Protein AF-A0A968P3W2-F1 (afdb_monomer)

Sequence (550 aa):
STYAAERQPTLTTDARGFTWETIYDGYGRPKESRDPLGNQTQLEYDTAGSPSEARALDGLDALLARETTTYDLLGRPLTSGRWLLGQTPRELREQYTWNPASELVSMTDPLGRVSRWERDAAERVTATQDALGNRNELGFDEAGNVVSLSEVELVPGGNAETRTTTFAHDALGRQVWRADALGNTERWEWDAHGAVSRSIDAEGNATLSEVDALGRQTRLTRPEGLVEIFGYDRASRLTSYADAQNHTTLWQRDVLGRLERLQLPDGGAYLYERDAAGNPTKITDPNGSEMVQSFDARGLLTSRQNTLAAGVVGPTLETFIHDGLGRLMTATSGTITSRFTWDSLSRLLSEETLGRKIEHQLDDAGNAIELHYPSGLRLLQSFDALDRLQALGRQTAEEFEPRAAYTFRGADRVHSQALAAQLRGARSYDAAGRPTNDQIGLMGATQPAFQEQQAWNRAGSRPPISRLDSNGSGCSSATMVPTDFCKRPHPEANPIVGGSATTRSTTKPRGSVTSEGSSRKASRCHPKARAVTGRARWAACCSVGMPTAT

Mean predicted aligned error: 12.2 Å

Foldseek 3Di:
DDADPVRHDQWDAAPVGWIKGFDADPVRHTQWIAGSQGKIWGFDADPLGATAKIFTAGNVRHTLWIKGFDADPVRHTQKIWTWWDDPDIDTFIKGWDADPVRDTAWIQGSVRFIKGFDADPVRHTQWIAGSVGWMWGFDDDPVGETQKIWTWWQDPPRDTDIWMKGFDADPVNHTAKIAGSVRQIKGFDADPLGEGQWIAGSVRQIKGFDDDNNRQTQWIQGSVRQIKGWDADPVRHTAWIAGSVRQIWGFDADPVRHTAWIAGSVRFIWGFDADSVRQGQWIAGRVGKIWGWDADSVRQTAKIAIRDDPPDDFFRIKGFDATSVRHTQWIDGRNKIKGWDAISVRATQWIAIPNWIWGFDADSVGDGQWIQGSVRWIKGFDADSLRHTQFIATDDPPGTFTQKGFDAIRNDHTAKMDGGPWKIKGWDADSNRHTQKIFMDTPPDPHGPWIWGADADSNGDGDQQRTAIPVSDTDNPDDDDPDDDDDDDDDDDDDDDDDDDDDDDDDDDDDDDDDDDDDDDDDDDDDDDDDDDDDDDDDDDDDDDDDDDD

Secondary structure (DSSP, 8-state):
-EE-TTS-EEEEE-TTS-EEEEEE-TTS-EEEEE-TTS-EEEEEE-SSS-EEEEEEE-TT--EEEEEEEEE-TTS-EEEEEEEE-SSS-EEEEEEEEE-TTS-EEEEE-TT--EEEEEE-TTS-EEEEE-TT--EEEEEE-SSS-EEEEEEEEEETTTEEEEEEEEEEE-TTS-EEEEE-TT--EEEEEE-TTSSEEEEE-TT-PEEEEEE-TTS-EEEEE-TTS-EEEEEE-TTS-EEEEE-TT--EEEEEE-TTS-EEEEE-TTS-EEEEEE-TT--EEEEE-TTS-EEEEEE-TTS-EEEEEEEPPTT--S-SEEEEEE-TT--EEEEEETTEEEEEEE-TT--EEEEEETTEEEEEEE-SS--EEEEE-TTS-EEEEEE-TTS-EEEEEEE-SSSEEEEEEEEEETTTEEEEEEETTTEEEEEEE-TTS-EEEEEEEETT-SS-SEEEEE---TTSPPPTT-EE-TTS-----SS--TT---PPPPPPPPP-------------------------------------------------------

Solvent-accessible surface area (backbone atoms only — not comparable to full-atom values): 31757 Å² total; per-residue (Å²): 105,48,61,46,99,87,69,46,67,32,33,43,62,52,77,83,70,44,46,35,40,40,44,59,46,102,82,75,44,77,30,35,37,31,43,68,77,48,21,34,41,38,45,42,60,47,96,93,61,53,74,30,33,41,37,33,24,25,59,81,73,48,80,52,30,41,38,36,38,43,61,50,101,83,69,48,66,38,34,42,31,43,31,43,60,68,99,74,66,45,70,45,43,32,38,43,41,66,51,98,88,72,45,69,38,34,40,29,40,56,83,69,43,46,36,37,42,40,61,49,101,82,73,46,70,34,32,39,31,42,50,83,64,31,34,42,36,45,41,64,53,97,89,67,47,70,36,32,42,35,42,35,22,59,40,98,89,78,49,77,50,77,32,47,34,38,40,40,60,48,101,82,69,46,70,36,36,38,28,44,46,77,68,40,45,36,39,41,44,68,51,96,72,75,33,66,36,30,41,29,44,42,82,65,51,48,35,38,36,43,59,47,101,84,46,46,68,33,33,39,34,42,66,89,69,44,45,35,41,44,38,63,51,100,83,73,43,71,34,34,39,25,42,69,84,66,49,43,33,37,48,41,58,48,100,86,68,48,76,33,34,42,33,43,62,90,71,38,36,40,39,45,44,60,50,78,82,60,54,68,35,29,38,36,39,61,87,68,35,36,38,38,41,42,61,48,85,90,64,48,69,36,36,41,36,41,51,69,53,93,90,63,86,75,65,46,43,33,38,40,43,57,50,68,90,64,49,70,37,32,42,33,47,60,90,49,49,34,37,39,43,62,47,33,78,73,45,76,36,31,42,33,45,86,88,39,41,38,39,44,42,60,53,82,91,60,53,68,36,34,38,41,39,72,83,74,50,42,42,36,40,43,60,48,77,81,74,42,76,31,33,35,24,36,66,55,98,85,53,78,48,63,43,35,34,44,43,70,38,65,94,80,44,66,34,34,37,36,46,46,98,48,34,38,31,42,43,41,60,50,63,74,68,48,68,36,34,41,37,35,21,49,72,91,53,95,58,63,79,40,37,40,39,40,47,66,53,62,74,70,48,68,54,80,71,26,44,33,44,83,79,71,62,53,61,70,80,71,88,78,75,99,76,82,73,92,78,77,82,80,85,86,78,86,87,81,86,84,89,87,87,90,86,86,87,83,90,88,91,89,89,89,87,88,88,81,89,79,92,82,88,87,82,90,80,85,87,81,90,84,95,85,81,83,80,81,73,86,85,83,83,91,78,93,78,83,84,86,84,131

Structure (mmCIF, N/CA/C/O backbone):
data_AF-A0A968P3W2-F1
#
_entry.id   AF-A0A968P3W2-F1
#
loop_
_atom_site.group_PDB
_atom_site.id
_atom_site.type_symbol
_atom_site.label_atom_id
_atom_site.label_alt_id
_atom_site.label_comp_id
_atom_site.label_asym_id
_atom_site.label_entity_id
_atom_site.label_seq_id
_atom_site.pdbx_PDB_ins_code
_atom_site.Cartn_x
_atom_site.Cartn_y
_atom_site.Cartn_z
_atom_site.occupancy
_atom_site.B_iso_or_equiv
_atom_site.auth_seq_id
_atom_site.auth_comp_id
_atom_site.auth_asym_id
_atom_site.auth_atom_id
_atom_site.pdbx_PDB_model_num
ATOM 1 N N . SER A 1 1 ? 10.274 -19.289 26.481 1.00 60.50 1 SER A N 1
ATOM 2 C CA . SER A 1 1 ? 8.826 -19.351 26.720 1.00 60.50 1 SER A CA 1
ATOM 3 C C . SER A 1 1 ? 8.493 -20.431 27.729 1.00 60.50 1 SER A C 1
ATOM 5 O O . SER A 1 1 ? 9.217 -21.423 27.777 1.00 60.50 1 SER A O 1
ATOM 7 N N . THR A 1 2 ? 7.430 -20.256 28.514 1.00 70.44 2 THR A N 1
ATOM 8 C CA . THR A 1 2 ? 6.731 -21.375 29.175 1.00 70.44 2 THR A CA 1
ATOM 9 C C . THR A 1 2 ? 5.659 -21.924 28.231 1.00 70.44 2 THR A C 1
ATOM 11 O O . THR A 1 2 ? 5.318 -21.279 27.236 1.00 70.44 2 THR A O 1
ATOM 14 N N . TYR A 1 3 ? 5.162 -23.131 28.506 1.00 69.00 3 TYR A N 1
ATOM 15 C CA . TYR A 1 3 ? 4.237 -23.839 27.624 1.00 69.00 3 TYR A CA 1
ATOM 16 C C . TYR A 1 3 ? 3.073 -24.463 28.401 1.00 69.00 3 TYR A C 1
ATOM 18 O O . TYR A 1 3 ? 3.260 -24.950 29.518 1.00 69.00 3 TYR A O 1
ATOM 26 N N . ALA A 1 4 ? 1.897 -24.508 27.774 1.00 62.88 4 ALA A N 1
ATOM 27 C CA . ALA A 1 4 ? 0.784 -25.362 28.177 1.00 62.88 4 ALA A CA 1
ATOM 28 C C . ALA A 1 4 ? 1.131 -26.855 28.003 1.00 62.88 4 ALA A C 1
ATOM 30 O O . ALA A 1 4 ? 2.105 -27.213 27.332 1.00 62.88 4 ALA A O 1
ATOM 31 N N . ALA A 1 5 ? 0.290 -27.741 28.550 1.00 58.47 5 ALA A N 1
ATOM 32 C CA . ALA A 1 5 ? 0.447 -29.197 28.436 1.00 58.47 5 ALA A CA 1
ATOM 33 C C . ALA A 1 5 ? 0.573 -29.686 26.974 1.00 58.47 5 ALA A C 1
ATOM 35 O O . ALA A 1 5 ? 1.290 -30.645 26.695 1.00 58.47 5 ALA A O 1
ATOM 36 N N . GLU A 1 6 ? -0.058 -28.974 26.038 1.00 64.69 6 GLU A N 1
ATOM 37 C CA . GLU A 1 6 ? -0.076 -29.264 24.598 1.00 64.69 6 GLU A CA 1
ATOM 38 C C . GLU A 1 6 ? 1.105 -28.637 23.826 1.00 64.69 6 GLU A C 1
ATOM 40 O O . GLU A 1 6 ? 1.113 -28.611 22.599 1.00 64.69 6 GLU A O 1
ATOM 45 N N . ARG A 1 7 ? 2.134 -28.142 24.534 1.00 72.12 7 ARG A N 1
ATOM 46 C CA . ARG A 1 7 ? 3.323 -27.452 23.982 1.00 72.12 7 ARG A CA 1
ATOM 47 C C . ARG A 1 7 ? 3.036 -26.117 23.278 1.00 72.12 7 ARG A C 1
ATOM 49 O O . ARG A 1 7 ? 3.884 -25.624 22.537 1.00 72.12 7 ARG A O 1
ATOM 56 N N . GLN A 1 8 ? 1.891 -25.498 23.545 1.00 74.25 8 GLN A N 1
ATOM 57 C CA . GLN A 1 8 ? 1.575 -24.142 23.082 1.00 74.25 8 GLN A CA 1
ATOM 58 C C . GLN A 1 8 ? 2.205 -23.091 24.015 1.00 74.25 8 GLN A C 1
ATOM 60 O O . GLN A 1 8 ? 2.137 -23.275 25.232 1.00 74.25 8 GLN A O 1
ATOM 65 N N . PRO A 1 9 ? 2.863 -22.030 23.509 1.00 79.75 9 PRO A N 1
ATOM 66 C CA . PRO A 1 9 ? 3.573 -21.071 24.354 1.00 79.75 9 PRO A CA 1
ATOM 67 C C . PRO A 1 9 ? 2.590 -20.161 25.098 1.00 79.75 9 PRO A C 1
ATOM 69 O O . PRO A 1 9 ? 1.859 -19.398 24.470 1.00 79.75 9 PRO A O 1
ATOM 72 N N . THR A 1 10 ? 2.583 -20.224 26.431 1.00 87.50 10 THR A N 1
ATOM 73 C CA . THR A 1 10 ? 1.692 -19.417 27.289 1.00 87.50 10 THR A CA 1
ATOM 74 C C . THR A 1 10 ? 2.346 -18.143 27.807 1.00 87.50 10 THR A C 1
ATOM 76 O O . THR A 1 10 ? 1.650 -17.169 28.058 1.00 87.50 10 THR A O 1
ATOM 79 N N . LEU A 1 11 ? 3.678 -18.113 27.914 1.00 91.81 11 LEU A N 1
ATOM 80 C CA . LEU A 1 11 ? 4.450 -16.896 28.169 1.00 91.81 11 LEU A CA 1
ATOM 81 C C . LEU A 1 11 ? 5.645 -16.850 27.220 1.00 91.81 11 LEU A C 1
ATOM 83 O O . LEU A 1 11 ? 6.466 -17.770 27.228 1.00 91.81 11 LEU A O 1
ATOM 87 N N . THR A 1 12 ? 5.787 -15.781 26.442 1.00 89.25 12 THR A N 1
ATOM 88 C CA . THR A 1 12 ? 6.945 -15.535 25.569 1.00 89.25 12 THR A CA 1
ATOM 89 C C . THR A 1 12 ? 7.703 -14.304 26.046 1.00 89.25 12 THR A C 1
ATOM 91 O O . THR A 1 12 ? 7.097 -13.305 26.412 1.00 89.25 12 THR A O 1
ATOM 94 N N . THR A 1 13 ? 9.035 -14.383 26.055 1.00 89.50 13 THR A N 1
ATOM 95 C CA . THR A 1 13 ? 9.925 -13.320 26.544 1.00 89.50 13 THR A CA 1
ATOM 96 C C . THR A 1 13 ? 10.854 -12.881 25.420 1.00 89.50 13 THR A C 1
ATOM 98 O O . THR A 1 13 ? 11.448 -13.746 24.773 1.00 89.50 13 THR A O 1
ATOM 101 N N . ASP A 1 14 ? 10.993 -11.576 25.185 1.00 87.50 14 ASP A N 1
ATOM 102 C CA . ASP A 1 14 ? 11.950 -11.057 24.201 1.00 87.50 14 ASP A CA 1
ATOM 103 C C . ASP A 1 14 ? 13.374 -10.913 24.772 1.00 87.50 14 ASP A C 1
ATOM 105 O O . ASP A 1 14 ? 13.629 -11.096 25.964 1.00 87.50 14 ASP A O 1
ATOM 109 N N . ALA A 1 15 ? 14.327 -10.552 23.909 1.00 85.94 15 ALA A N 1
ATOM 110 C CA . ALA A 1 15 ? 15.727 -10.364 24.290 1.00 85.94 15 ALA A CA 1
ATOM 111 C C . ALA A 1 15 ? 15.997 -9.099 25.140 1.00 85.94 15 ALA A C 1
ATOM 113 O O . ALA A 1 15 ? 17.140 -8.865 25.530 1.00 85.94 15 ALA A O 1
ATOM 114 N N . ARG A 1 16 ? 14.971 -8.285 25.430 1.00 88.06 16 ARG A N 1
ATOM 115 C CA . ARG A 1 16 ? 15.021 -7.143 26.360 1.00 88.06 16 ARG A CA 1
ATOM 116 C C . ARG A 1 16 ? 14.423 -7.499 27.732 1.00 88.06 16 ARG A C 1
ATOM 118 O O . ARG A 1 16 ? 14.580 -6.727 28.672 1.00 88.06 16 ARG A O 1
ATOM 125 N N . GLY A 1 17 ? 13.787 -8.669 27.858 1.00 87.25 17 GLY A N 1
ATOM 126 C CA . GLY A 1 17 ? 13.170 -9.175 29.086 1.00 87.25 17 GLY A CA 1
ATOM 127 C C . GLY A 1 17 ? 11.667 -8.907 29.209 1.00 87.25 17 GLY A C 1
ATOM 128 O O . GLY A 1 17 ? 11.088 -9.237 30.241 1.00 87.25 17 GLY A O 1
ATOM 129 N N . PHE A 1 18 ? 11.022 -8.337 28.188 1.00 90.88 18 PHE A N 1
ATOM 130 C CA . PHE A 1 18 ? 9.581 -8.084 28.203 1.00 90.88 18 PHE A CA 1
ATOM 131 C C . PHE A 1 18 ? 8.790 -9.370 27.936 1.00 90.88 18 PHE A C 1
ATOM 133 O O . PHE A 1 18 ? 9.233 -10.215 27.159 1.00 90.88 18 PHE A O 1
ATOM 140 N N . THR A 1 19 ? 7.623 -9.525 28.570 1.00 92.12 19 THR A N 1
ATOM 141 C CA . THR A 1 19 ? 6.825 -10.762 28.545 1.00 92.12 19 THR A CA 1
ATOM 142 C C . THR A 1 19 ? 5.421 -10.565 27.982 1.00 92.12 19 THR A C 1
ATOM 144 O O . THR A 1 19 ? 4.662 -9.754 28.507 1.00 92.12 19 THR A O 1
ATOM 147 N N . TRP A 1 20 ? 5.061 -11.370 26.984 1.00 92.56 20 TRP A N 1
ATOM 148 C CA . TRP A 1 20 ? 3.704 -11.510 26.456 1.00 92.56 20 TRP A CA 1
ATOM 149 C C . TRP A 1 20 ? 3.089 -12.805 26.981 1.00 92.56 20 TRP A C 1
ATOM 151 O O . TRP A 1 20 ? 3.737 -13.854 26.933 1.00 92.56 20 TRP A O 1
ATOM 161 N N . GLU A 1 21 ? 1.847 -12.741 27.446 1.00 95.44 21 GLU A N 1
ATOM 162 C CA . GLU A 1 21 ? 1.060 -13.894 27.888 1.00 95.44 21 GLU A CA 1
ATOM 163 C C . GLU A 1 21 ? 0.030 -14.284 26.817 1.00 95.44 21 GLU A C 1
ATOM 165 O O . GLU A 1 21 ? -0.435 -13.450 26.036 1.00 95.44 21 GLU A O 1
ATOM 170 N N . THR A 1 22 ? -0.317 -15.567 26.733 1.00 95.38 22 THR A N 1
ATOM 171 C CA . THR A 1 22 ? -1.385 -16.062 25.855 1.00 95.38 2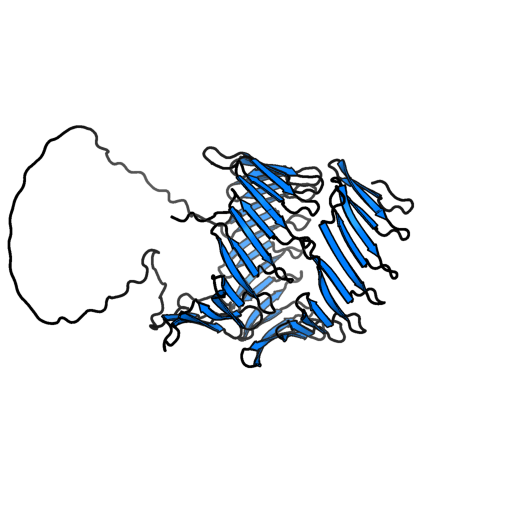2 THR A CA 1
ATOM 172 C C . THR A 1 22 ? -2.136 -17.210 26.520 1.00 95.38 22 THR A C 1
ATOM 174 O O . THR A 1 22 ? -1.559 -18.244 26.863 1.00 95.38 22 THR A O 1
ATOM 177 N N . ILE A 1 23 ? -3.441 -17.014 26.682 1.00 94.44 23 ILE A N 1
ATOM 178 C CA . ILE A 1 23 ? -4.406 -17.973 27.208 1.00 94.44 23 ILE A CA 1
ATOM 179 C C . ILE A 1 23 ? -5.131 -18.597 26.017 1.00 94.44 23 ILE A C 1
ATOM 181 O O . ILE A 1 23 ? -5.656 -17.892 25.153 1.00 94.44 23 ILE A O 1
ATOM 185 N N . TYR A 1 24 ? -5.182 -19.924 25.992 1.00 93.50 24 TYR A N 1
ATOM 186 C CA . TYR A 1 24 ? -5.835 -20.703 24.943 1.00 93.50 24 TYR A CA 1
ATOM 187 C C . TYR A 1 24 ? -7.149 -21.299 25.463 1.00 93.50 24 TYR A C 1
ATOM 189 O O . TYR A 1 24 ? -7.335 -21.462 26.672 1.00 93.50 24 TYR A O 1
ATOM 197 N N . ASP A 1 25 ? -8.075 -21.606 24.560 1.00 91.06 25 ASP A N 1
ATOM 198 C CA . ASP A 1 25 ? -9.293 -22.344 24.886 1.00 91.06 25 ASP A CA 1
ATOM 199 C C . ASP A 1 25 ? -9.073 -23.871 24.923 1.00 91.06 25 ASP A C 1
ATOM 201 O O . ASP A 1 25 ? -7.972 -24.374 24.706 1.00 91.06 25 ASP A O 1
ATOM 205 N N . GLY A 1 26 ? -10.144 -24.629 25.187 1.00 88.62 26 GLY A N 1
ATOM 206 C CA . GLY A 1 26 ? -10.117 -26.099 25.218 1.00 88.62 26 GLY A CA 1
ATOM 207 C C . GLY A 1 26 ? -9.903 -26.791 23.862 1.00 88.62 26 GLY A C 1
ATOM 208 O O . GLY A 1 26 ? -9.990 -28.014 23.805 1.00 88.62 26 GLY A O 1
ATOM 209 N N . TYR A 1 27 ? -9.651 -26.031 22.792 1.00 89.56 27 TYR A N 1
ATOM 210 C CA . TYR A 1 27 ? -9.264 -26.519 21.465 1.00 89.56 27 TYR A CA 1
ATOM 211 C C . TYR A 1 27 ? -7.866 -26.015 21.057 1.00 89.56 27 TYR A C 1
ATOM 213 O O . TYR A 1 27 ? -7.481 -26.139 19.894 1.00 89.56 27 TYR A O 1
ATOM 221 N N . GLY A 1 28 ? -7.114 -25.415 21.988 1.00 89.44 28 GLY A N 1
ATOM 222 C CA . GLY A 1 28 ? -5.779 -24.882 21.731 1.00 89.44 28 GLY A CA 1
ATOM 223 C C . GLY A 1 28 ? -5.773 -23.626 20.852 1.00 89.44 28 GLY A C 1
ATOM 224 O O . GLY A 1 28 ? -4.781 -23.357 20.172 1.00 89.44 28 GLY A O 1
ATOM 225 N N . ARG A 1 29 ? -6.863 -22.851 20.814 1.00 92.50 29 ARG A N 1
ATOM 226 C CA . ARG A 1 29 ? -6.946 -21.593 20.049 1.00 92.50 29 ARG A CA 1
ATOM 227 C C . ARG A 1 29 ? -6.704 -20.396 20.970 1.00 92.50 29 ARG A C 1
ATOM 229 O O . ARG A 1 29 ? -7.235 -20.408 22.081 1.00 92.50 29 ARG A O 1
ATOM 236 N N . PRO A 1 30 ? -5.956 -19.353 20.560 1.00 94.31 30 PRO A N 1
ATOM 237 C CA . PRO A 1 30 ? -5.764 -18.160 21.385 1.00 94.31 30 PRO A CA 1
ATOM 238 C C . PRO A 1 30 ? -7.110 -17.512 21.724 1.00 94.31 30 PRO A C 1
ATOM 240 O O . PRO A 1 30 ? -7.860 -17.145 20.822 1.00 94.31 30 PRO A O 1
ATOM 243 N N . LYS A 1 31 ? -7.420 -17.381 23.013 1.00 95.69 31 LYS A N 1
ATOM 244 C CA . LYS A 1 31 ? -8.636 -16.734 23.526 1.00 95.69 31 LYS A CA 1
ATOM 245 C C . LYS A 1 31 ? -8.335 -15.348 24.095 1.00 95.69 31 LYS A C 1
ATOM 247 O O . LYS A 1 31 ? -9.139 -14.434 23.960 1.00 95.69 31 LYS A O 1
ATOM 252 N N . GLU A 1 32 ? -7.182 -15.190 24.730 1.00 96.44 32 GLU A N 1
ATOM 253 C CA . GLU A 1 32 ? -6.694 -13.907 25.228 1.00 96.44 32 GLU A CA 1
ATOM 254 C C . GLU A 1 32 ? -5.180 -13.848 25.031 1.00 96.44 32 GLU A C 1
ATOM 256 O O . GLU A 1 32 ? -4.477 -14.811 25.331 1.00 96.44 32 GLU A O 1
ATOM 261 N N . SER A 1 33 ? -4.664 -12.722 24.551 1.00 95.50 33 SER A N 1
ATOM 262 C CA . SER A 1 33 ? -3.236 -12.408 24.591 1.00 95.50 33 SER A CA 1
ATOM 263 C C . SER A 1 33 ? -3.025 -11.075 25.287 1.00 95.50 33 SER A C 1
ATOM 265 O O . SER A 1 33 ? -3.738 -10.116 24.983 1.00 95.50 33 SER A O 1
ATOM 267 N N . ARG A 1 34 ? -2.028 -11.004 26.170 1.00 96.06 34 ARG A N 1
ATOM 268 C CA . ARG A 1 34 ? -1.711 -9.821 26.974 1.00 96.06 34 ARG A CA 1
ATOM 269 C C . ARG A 1 34 ? -0.278 -9.372 26.716 1.00 96.06 34 ARG A C 1
ATOM 271 O O . ARG A 1 34 ? 0.642 -10.191 26.730 1.00 96.06 34 ARG A O 1
ATOM 278 N N . ASP A 1 35 ? -0.094 -8.084 26.457 1.00 94.12 35 ASP A N 1
ATOM 279 C CA . ASP A 1 35 ? 1.219 -7.488 26.215 1.00 94.12 35 ASP A CA 1
ATOM 280 C C . ASP A 1 35 ? 1.939 -7.105 27.533 1.00 94.12 35 ASP A C 1
ATOM 282 O O . ASP A 1 35 ? 1.329 -7.117 28.607 1.00 94.12 35 ASP A O 1
ATOM 286 N N . PRO A 1 36 ? 3.235 -6.737 27.490 1.00 94.38 36 PRO A N 1
ATOM 287 C CA . PRO A 1 36 ? 4.010 -6.411 28.689 1.00 94.38 36 PRO A CA 1
ATOM 288 C C . PRO A 1 36 ? 3.619 -5.080 29.361 1.00 94.38 36 PRO A C 1
ATOM 290 O O . PRO A 1 36 ? 4.211 -4.718 30.377 1.00 94.38 36 PRO A O 1
ATOM 293 N N . LEU A 1 37 ? 2.670 -4.331 28.790 1.00 93.75 37 LEU A N 1
ATOM 294 C CA . LEU A 1 37 ? 2.064 -3.124 29.361 1.00 93.75 37 LEU A CA 1
ATOM 295 C C . LEU A 1 37 ? 0.649 -3.402 29.910 1.00 93.75 37 LEU A C 1
ATOM 297 O O . LEU A 1 37 ? 0.006 -2.495 30.435 1.00 93.75 37 LEU A O 1
ATOM 301 N N . GLY A 1 38 ? 0.172 -4.647 29.806 1.00 93.56 38 GLY A N 1
ATOM 302 C CA . GLY A 1 38 ? -1.131 -5.108 30.277 1.00 93.56 38 GLY A CA 1
ATOM 303 C C . GLY A 1 38 ? -2.256 -5.044 29.241 1.00 93.56 38 GLY A C 1
ATOM 304 O O . GLY A 1 38 ? -3.341 -5.547 29.542 1.00 93.56 38 GLY A O 1
ATOM 305 N N . ASN A 1 39 ? -2.020 -4.482 28.048 1.00 96.06 39 ASN A N 1
ATOM 306 C CA . ASN A 1 39 ? -3.036 -4.373 26.995 1.00 96.06 39 ASN A CA 1
ATOM 307 C C . ASN A 1 39 ? -3.426 -5.766 26.489 1.00 96.06 39 ASN A C 1
ATOM 309 O O . ASN A 1 39 ? -2.586 -6.664 26.415 1.00 96.06 39 ASN A O 1
ATOM 313 N N . GLN A 1 40 ? -4.690 -5.944 26.116 1.00 96.94 40 GLN A N 1
ATOM 314 C CA . GLN A 1 40 ? -5.265 -7.240 25.761 1.00 96.94 40 GLN A CA 1
ATOM 315 C C . GLN A 1 40 ? -5.804 -7.266 24.337 1.00 96.94 40 GLN A C 1
ATOM 317 O O . GLN A 1 40 ? -6.374 -6.293 23.848 1.00 96.94 40 GLN A O 1
ATOM 322 N N . THR A 1 41 ? -5.722 -8.439 23.718 1.00 96.88 41 THR A N 1
ATOM 323 C CA . THR A 1 41 ? -6.617 -8.852 22.632 1.00 96.88 41 THR A CA 1
ATOM 324 C C . THR A 1 41 ? -7.379 -10.086 23.097 1.00 96.88 41 THR A C 1
ATOM 326 O O . THR A 1 41 ? -6.760 -11.083 23.463 1.00 96.88 41 THR A O 1
ATOM 329 N N . GLN A 1 42 ? -8.708 -10.014 23.110 1.00 98.06 42 GLN A N 1
ATOM 330 C CA . GLN A 1 42 ? -9.611 -11.118 23.437 1.00 98.06 42 GLN A CA 1
ATOM 331 C C . GLN A 1 42 ? -10.314 -11.592 22.160 1.00 98.06 42 GLN A C 1
ATOM 333 O O . GLN A 1 42 ? -10.712 -10.769 21.333 1.00 98.06 42 GLN A O 1
ATOM 338 N N . LEU A 1 43 ? -10.472 -12.907 22.012 1.00 98.19 43 LEU A N 1
ATOM 339 C CA . LEU A 1 43 ? -11.078 -13.574 20.860 1.00 98.19 43 LEU A CA 1
ATOM 340 C C . LEU A 1 43 ? -12.173 -14.545 21.319 1.00 98.19 43 LEU A C 1
ATOM 342 O O . LEU A 1 43 ? -11.955 -15.398 22.184 1.00 98.19 43 LEU A O 1
ATOM 346 N N . GLU A 1 44 ? -13.343 -14.437 20.699 1.00 97.81 44 GLU A N 1
ATOM 347 C CA . GLU A 1 44 ? -14.443 -15.395 20.801 1.00 97.81 44 GLU A CA 1
ATOM 348 C C . GLU A 1 44 ? -14.626 -16.099 19.448 1.00 97.81 44 GLU A C 1
ATOM 350 O O . GLU A 1 44 ? -14.434 -15.495 18.392 1.00 97.81 44 GLU A O 1
ATOM 355 N N . TYR A 1 45 ? -14.993 -17.382 19.478 1.00 96.75 45 TYR A N 1
ATOM 356 C CA . TYR A 1 45 ? -15.131 -18.229 18.291 1.00 96.75 45 TYR A CA 1
ATOM 357 C C . TYR A 1 45 ? -16.542 -18.808 18.192 1.00 96.75 45 TYR A C 1
ATOM 359 O O . TYR A 1 45 ? -17.144 -19.153 19.212 1.00 96.75 45 TYR A O 1
ATOM 367 N N . ASP A 1 46 ? -17.030 -18.993 16.966 1.00 94.56 46 ASP A N 1
ATOM 368 C CA . ASP A 1 46 ? -18.291 -19.683 16.711 1.00 94.56 46 ASP A CA 1
ATOM 369 C C . ASP A 1 46 ? -18.183 -21.216 16.884 1.00 94.56 46 ASP A C 1
ATOM 371 O O . ASP A 1 46 ? -17.155 -21.776 17.282 1.00 94.56 46 ASP A O 1
ATOM 375 N N . THR A 1 47 ? -19.292 -21.909 16.606 1.00 92.44 47 THR A N 1
ATOM 376 C CA . THR A 1 47 ? -19.410 -23.370 16.764 1.00 92.44 47 THR A CA 1
ATOM 377 C C . THR A 1 47 ? -18.721 -24.192 15.670 1.00 92.44 47 THR A C 1
ATOM 379 O O . THR A 1 47 ? -18.438 -25.364 15.913 1.00 92.44 47 THR A O 1
ATOM 382 N N . ALA A 1 48 ? -18.422 -23.609 14.503 1.00 92.69 48 ALA A N 1
ATOM 383 C CA . ALA A 1 48 ? -17.562 -24.223 13.484 1.00 92.69 48 ALA A CA 1
ATOM 384 C C . ALA A 1 48 ? -16.075 -23.982 13.800 1.00 92.69 48 ALA A C 1
ATOM 386 O O . ALA A 1 48 ? -15.211 -24.795 13.477 1.00 92.69 48 ALA A O 1
ATOM 387 N N . GLY A 1 49 ? -15.803 -22.884 14.499 1.00 93.06 49 GLY A N 1
ATOM 388 C CA . GLY A 1 49 ? -14.534 -22.526 15.093 1.00 93.06 49 GLY A CA 1
ATOM 389 C C . GLY A 1 49 ? -13.847 -21.311 14.483 1.00 93.06 49 GLY A C 1
ATOM 390 O O . GLY A 1 49 ? -12.671 -21.096 14.780 1.00 93.06 49 GLY A O 1
ATOM 391 N N . SER A 1 50 ? -14.569 -20.523 13.688 1.00 95.56 50 SER A N 1
ATOM 392 C CA . SER A 1 50 ? -14.106 -19.250 13.133 1.00 95.56 50 SER A CA 1
ATOM 393 C C . SER A 1 50 ? -14.179 -18.123 14.180 1.00 95.56 50 SE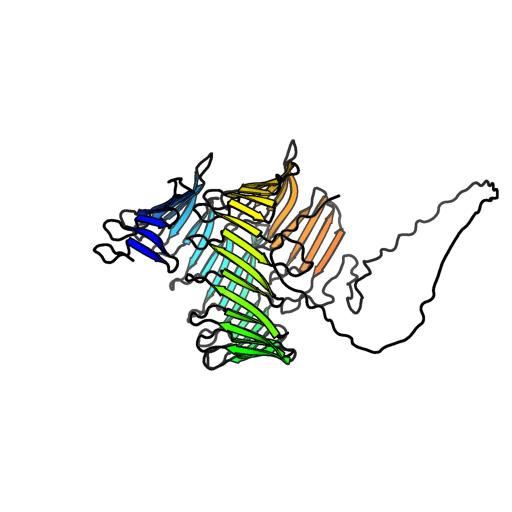R A C 1
ATOM 395 O O . SER A 1 50 ? -15.044 -18.176 15.057 1.00 95.56 50 SER A O 1
ATOM 397 N N . PRO A 1 51 ? -13.289 -17.111 14.147 1.00 96.38 51 PRO A N 1
ATOM 398 C CA . PRO A 1 51 ? -13.265 -16.037 15.146 1.00 96.38 51 PRO A CA 1
ATOM 399 C C . PRO A 1 51 ? -14.441 -15.066 14.949 1.00 96.38 51 PRO A C 1
ATOM 401 O O . PRO A 1 51 ? -14.424 -14.211 14.068 1.00 96.38 51 PRO A O 1
ATOM 404 N N . SER A 1 52 ? -15.483 -15.203 15.766 1.00 97.12 52 SER A N 1
ATOM 405 C CA . SER A 1 52 ? -16.744 -14.465 15.632 1.00 97.12 52 SER A CA 1
ATOM 406 C C . SER A 1 52 ? -16.731 -13.078 16.275 1.00 97.12 52 SER A C 1
ATOM 408 O O . SER A 1 52 ? -17.500 -12.208 15.865 1.00 97.12 52 SER A O 1
ATOM 410 N N . GLU A 1 53 ? -15.881 -12.849 17.280 1.00 98.06 53 GLU A N 1
ATOM 411 C CA . GLU A 1 53 ? -15.671 -11.517 17.856 1.00 98.06 53 GLU A CA 1
ATOM 412 C C . GLU A 1 53 ? -14.222 -11.324 18.322 1.00 98.06 53 GLU A C 1
ATOM 414 O O . GLU A 1 53 ? -13.632 -12.211 18.938 1.00 98.06 53 GLU A O 1
ATOM 419 N N . ALA A 1 54 ? -13.675 -10.136 18.068 1.00 97.88 54 ALA A N 1
ATOM 420 C CA . ALA A 1 54 ? -12.401 -9.665 18.590 1.00 97.88 54 ALA A CA 1
ATOM 421 C C . ALA A 1 54 ? -12.598 -8.374 19.401 1.00 97.88 54 ALA A C 1
ATOM 423 O O . ALA A 1 54 ? -13.352 -7.481 19.006 1.00 97.88 54 ALA A O 1
ATOM 424 N N . ARG A 1 55 ? -11.898 -8.252 20.533 1.00 98.19 55 ARG A N 1
ATOM 425 C CA . ARG A 1 55 ? -11.865 -7.043 21.374 1.00 98.19 55 ARG A CA 1
ATOM 426 C C . ARG A 1 55 ? -10.427 -6.672 21.705 1.00 98.19 55 ARG A C 1
ATOM 428 O O . ARG A 1 55 ? -9.667 -7.529 22.143 1.00 98.19 55 ARG A O 1
ATOM 435 N N . ALA A 1 56 ? -10.083 -5.396 21.573 1.00 97.50 56 ALA A N 1
ATOM 436 C CA . ALA A 1 56 ? -8.836 -4.842 22.092 1.00 97.50 56 ALA A CA 1
ATOM 437 C C . ALA A 1 56 ? -9.126 -3.997 23.337 1.00 97.50 56 ALA A C 1
ATOM 439 O O . ALA A 1 56 ? -10.035 -3.164 23.307 1.00 97.50 56 ALA A O 1
ATOM 440 N N . LEU A 1 57 ? -8.364 -4.197 24.412 1.00 97.62 57 LEU A N 1
ATOM 441 C CA . LEU A 1 57 ? -8.502 -3.468 25.676 1.00 97.62 57 LEU A CA 1
ATOM 442 C C . LEU A 1 57 ? -7.143 -2.922 26.129 1.00 97.62 57 LEU A C 1
ATOM 444 O O . LEU A 1 57 ? -6.107 -3.504 25.803 1.00 97.62 57 LEU A O 1
ATOM 448 N N . ASP A 1 58 ? -7.127 -1.825 26.885 1.00 95.06 58 ASP A N 1
ATOM 449 C CA . ASP A 1 58 ? -5.896 -1.347 27.526 1.00 95.06 58 ASP A CA 1
ATOM 450 C C . ASP A 1 58 ? -5.542 -2.139 28.803 1.00 95.06 58 ASP A C 1
ATOM 452 O O . ASP A 1 58 ? -6.244 -3.063 29.224 1.00 95.06 58 ASP A O 1
ATOM 456 N N . GLY A 1 59 ? -4.423 -1.773 29.434 1.00 91.75 59 GLY A N 1
ATOM 457 C CA . GLY A 1 59 ? -4.000 -2.302 30.737 1.00 91.75 59 GLY A CA 1
ATOM 458 C C . GLY A 1 59 ? -4.886 -1.919 31.936 1.00 91.75 59 GLY A C 1
ATOM 459 O O . GLY A 1 59 ? -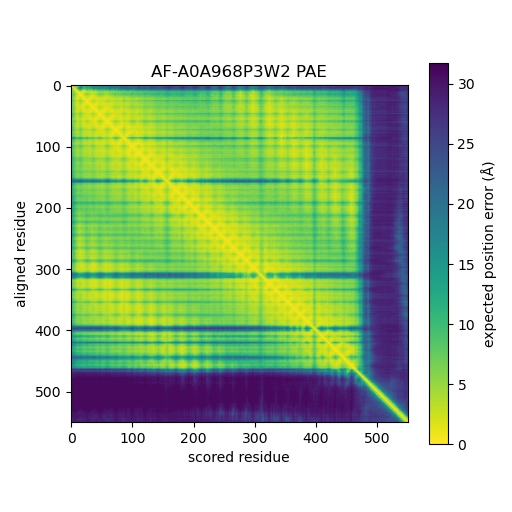4.503 -2.212 33.067 1.00 91.75 59 GLY A O 1
ATOM 460 N N . LEU A 1 60 ? -6.033 -1.265 31.715 1.00 93.62 60 LEU A N 1
ATOM 461 C CA . LEU A 1 60 ? -7.055 -0.925 32.714 1.00 93.62 60 LEU A CA 1
ATOM 462 C C . LEU A 1 60 ? -8.426 -1.551 32.372 1.00 93.62 60 LEU A C 1
ATOM 464 O O . LEU A 1 60 ? -9.448 -1.123 32.909 1.00 93.62 60 LEU A O 1
ATOM 468 N N . ASP A 1 61 ? -8.447 -2.551 31.481 1.00 93.81 61 ASP A N 1
ATOM 469 C CA . ASP A 1 61 ? -9.642 -3.237 30.967 1.00 93.81 61 ASP A CA 1
ATOM 470 C C . ASP A 1 61 ? -10.640 -2.318 30.219 1.00 93.81 61 ASP A C 1
ATOM 472 O O . ASP A 1 61 ? -11.808 -2.672 30.031 1.00 93.81 61 ASP A O 1
ATOM 476 N N . ALA A 1 62 ? -10.206 -1.147 29.736 1.00 94.50 62 ALA A N 1
ATOM 477 C CA . ALA A 1 62 ? -11.048 -0.272 28.923 1.00 94.50 62 ALA A CA 1
ATOM 478 C C . ALA A 1 62 ? -11.072 -0.739 27.457 1.00 94.50 62 ALA A C 1
ATOM 480 O O . ALA A 1 62 ? -10.030 -0.871 26.816 1.00 94.50 62 ALA A O 1
ATOM 481 N N . LEU A 1 63 ? -12.270 -0.962 26.905 1.00 96.50 63 LEU A N 1
ATOM 482 C CA . LEU A 1 63 ? -12.466 -1.401 25.518 1.00 96.50 63 LEU A CA 1
ATOM 483 C C . LEU A 1 63 ? -12.058 -0.302 24.518 1.00 96.50 63 LEU A C 1
ATOM 485 O O . LEU A 1 63 ? -12.700 0.746 24.443 1.00 96.50 63 LEU A O 1
ATOM 489 N N . LEU A 1 64 ? -11.027 -0.574 23.717 1.00 96.12 64 LEU A N 1
ATOM 490 C CA . LEU A 1 64 ? -10.462 0.348 22.726 1.00 96.12 64 LEU A CA 1
ATOM 491 C C . LEU A 1 64 ? -11.029 0.119 21.320 1.00 96.12 64 LEU A C 1
ATOM 493 O O . LEU A 1 64 ? -11.289 1.080 20.598 1.00 96.12 64 LEU A O 1
ATOM 497 N N . ALA A 1 65 ? -11.219 -1.145 20.936 1.00 97.12 65 ALA A N 1
ATOM 498 C CA . ALA A 1 65 ? -11.789 -1.553 19.653 1.00 97.12 65 ALA A CA 1
ATOM 499 C C . ALA A 1 65 ? -12.564 -2.871 19.789 1.00 97.12 65 ALA A C 1
ATOM 501 O O . ALA A 1 65 ? -12.271 -3.690 20.663 1.00 97.12 65 ALA A O 1
ATOM 502 N N . ARG A 1 66 ? -13.553 -3.070 18.912 1.00 97.69 66 ARG A N 1
ATOM 503 C CA . ARG A 1 66 ? -14.380 -4.280 18.835 1.00 97.69 66 ARG A CA 1
ATOM 504 C C . ARG A 1 66 ? -14.742 -4.567 17.381 1.00 97.69 66 ARG A C 1
ATOM 506 O O . ARG A 1 66 ? -15.218 -3.673 16.682 1.00 97.69 66 ARG A O 1
ATOM 513 N N . GLU A 1 67 ? -14.574 -5.812 16.962 1.00 97.94 67 GLU A N 1
ATOM 514 C CA . GLU A 1 67 ? -14.912 -6.293 15.621 1.00 97.94 67 GLU A CA 1
ATOM 515 C C . GLU A 1 67 ? -15.706 -7.599 15.732 1.00 97.94 67 GLU A C 1
ATOM 517 O O . GLU A 1 67 ? -15.378 -8.448 16.557 1.00 97.94 67 GLU A O 1
ATOM 522 N N . THR A 1 68 ? -16.756 -7.770 14.931 1.00 97.94 68 THR A N 1
ATOM 523 C CA . THR A 1 68 ? -17.551 -9.006 14.846 1.00 97.94 68 THR A CA 1
ATOM 524 C C . THR A 1 68 ? -17.464 -9.577 13.434 1.00 97.94 68 THR A C 1
ATOM 526 O O . THR A 1 68 ? -17.339 -8.825 12.467 1.00 97.94 68 THR A O 1
ATOM 529 N N . THR A 1 69 ? -17.531 -10.899 13.284 1.00 98.31 69 THR A N 1
ATOM 530 C CA . THR A 1 69 ? -17.676 -11.546 11.972 1.00 98.31 69 THR A CA 1
ATOM 531 C C . THR A 1 69 ? -18.706 -12.667 12.053 1.00 98.31 69 THR A C 1
ATOM 533 O O . THR A 1 69 ? -18.727 -13.440 13.009 1.00 98.31 69 THR A O 1
ATOM 536 N N . THR A 1 70 ? -19.573 -12.766 11.044 1.00 98.06 70 THR A N 1
ATOM 537 C CA . THR A 1 70 ? -20.447 -13.933 10.845 1.00 98.06 70 THR A CA 1
ATOM 538 C C . THR A 1 70 ? -19.964 -14.737 9.649 1.00 98.06 70 THR A C 1
ATOM 540 O O . THR A 1 70 ? -19.469 -14.160 8.681 1.00 98.06 70 THR A O 1
ATOM 543 N N . TYR A 1 71 ? -20.116 -16.058 9.705 1.00 97.81 71 TYR A N 1
ATOM 544 C CA . TYR A 1 71 ? -19.624 -16.989 8.692 1.00 97.81 71 TYR A CA 1
ATOM 545 C C . TYR A 1 71 ? -20.742 -17.900 8.179 1.00 97.81 71 TYR A C 1
ATOM 547 O O . TYR A 1 71 ? -21.752 -18.107 8.856 1.00 97.81 71 TYR A O 1
ATOM 555 N N . ASP A 1 72 ? -20.556 -18.461 6.986 1.00 94.88 72 ASP A N 1
ATOM 556 C CA . ASP A 1 72 ? -21.356 -19.589 6.509 1.00 94.88 72 ASP A CA 1
ATOM 557 C C . ASP A 1 72 ? -20.770 -20.952 6.926 1.00 94.88 72 ASP A C 1
ATOM 559 O O . ASP A 1 72 ? -19.738 -21.047 7.590 1.00 94.88 72 ASP A O 1
ATOM 563 N N . LEU A 1 73 ? -21.439 -22.035 6.517 1.00 92.31 73 LEU A N 1
ATOM 564 C CA . LEU A 1 73 ? -21.056 -23.418 6.836 1.00 92.31 73 LEU A CA 1
ATOM 565 C C . LEU A 1 73 ? -19.710 -23.865 6.228 1.00 92.31 73 LEU A C 1
ATOM 567 O O . LEU A 1 73 ? -19.261 -24.970 6.523 1.00 92.31 73 LEU A O 1
ATOM 571 N N . LEU A 1 74 ? -19.079 -23.044 5.381 1.00 94.00 74 LEU A N 1
ATOM 572 C CA . LEU A 1 74 ? -17.742 -23.270 4.826 1.00 94.00 74 LEU A CA 1
ATOM 573 C C . LEU A 1 74 ? -16.684 -22.356 5.475 1.00 94.00 74 LEU A C 1
ATOM 575 O O . LEU A 1 74 ? -15.545 -22.320 5.017 1.00 94.00 74 LEU A O 1
ATOM 579 N N . GLY A 1 75 ? -17.043 -21.613 6.529 1.00 94.69 75 GLY A N 1
ATOM 580 C CA . GLY A 1 75 ? -16.145 -20.678 7.209 1.00 94.69 75 GLY A CA 1
ATOM 581 C C . GLY A 1 75 ? -15.861 -19.403 6.411 1.00 94.69 75 GLY A C 1
ATOM 582 O O . GLY A 1 75 ? -14.902 -18.696 6.714 1.00 94.69 75 GLY A O 1
ATOM 583 N N . ARG A 1 76 ? -16.672 -19.087 5.391 1.00 96.44 76 ARG A N 1
ATOM 584 C CA . ARG A 1 76 ? -16.511 -17.883 4.560 1.00 96.44 76 ARG A CA 1
ATOM 585 C C . ARG A 1 76 ? -17.270 -16.723 5.219 1.00 96.44 76 ARG A C 1
ATOM 587 O O . ARG A 1 76 ? -18.416 -16.931 5.623 1.00 96.44 76 ARG A O 1
ATOM 594 N N . PRO A 1 77 ? -16.675 -15.526 5.378 1.00 97.50 77 PRO A N 1
ATOM 595 C CA . PRO A 1 77 ? -17.325 -14.428 6.089 1.00 97.50 77 PRO A CA 1
ATOM 596 C C . PRO A 1 77 ? -18.528 -13.910 5.295 1.00 97.50 77 PRO A C 1
ATOM 598 O O . PRO A 1 77 ? -18.408 -13.629 4.108 1.00 97.50 77 PRO A O 1
ATOM 601 N N . LEU A 1 78 ? -19.682 -13.768 5.945 1.00 97.88 78 LEU A N 1
ATOM 602 C CA . LEU A 1 78 ? -20.909 -13.193 5.383 1.00 97.88 78 LEU A CA 1
ATOM 603 C C . LEU A 1 78 ? -21.055 -11.711 5.744 1.00 97.88 78 LEU A C 1
ATOM 605 O O . LEU A 1 78 ? -21.476 -10.907 4.913 1.00 97.88 78 LEU A O 1
ATOM 609 N N . THR A 1 79 ? -20.680 -11.336 6.969 1.00 98.06 79 THR A N 1
ATOM 610 C CA . THR A 1 79 ? -20.621 -9.936 7.412 1.00 98.06 79 THR A CA 1
ATOM 611 C C . THR A 1 79 ? -19.405 -9.702 8.294 1.00 98.06 79 THR A C 1
ATOM 613 O O . THR A 1 79 ? -19.177 -10.497 9.204 1.00 98.06 79 THR A O 1
ATOM 616 N N . SER A 1 80 ? -18.710 -8.583 8.101 1.00 97.69 80 SER A N 1
ATOM 617 C CA . SER A 1 80 ? -17.723 -8.047 9.052 1.00 97.69 80 SER A CA 1
ATOM 618 C C . SER A 1 80 ? -18.284 -6.764 9.666 1.00 97.69 80 SER A C 1
ATOM 620 O O . SER A 1 80 ? -18.890 -5.962 8.957 1.00 97.69 80 SER A O 1
ATOM 622 N N . GLY A 1 81 ? -18.151 -6.583 10.978 1.00 97.31 81 GLY A N 1
ATOM 623 C CA . GLY A 1 81 ? -18.767 -5.492 11.730 1.00 97.31 81 GLY A CA 1
ATOM 624 C C . GLY A 1 81 ? -17.774 -4.807 12.659 1.00 97.31 81 GLY A C 1
ATOM 625 O O . GLY A 1 81 ? -17.504 -5.305 13.750 1.00 97.31 81 GLY A O 1
ATOM 626 N N . ARG A 1 82 ? -17.252 -3.642 12.267 1.00 97.12 82 ARG A N 1
ATOM 627 C CA . ARG A 1 82 ? -16.292 -2.870 13.077 1.00 97.12 82 ARG A CA 1
ATOM 628 C C . ARG A 1 82 ? -17.023 -1.807 13.888 1.00 97.12 82 ARG A C 1
ATOM 630 O O . ARG A 1 82 ? -17.777 -1.007 13.340 1.00 97.12 82 ARG A O 1
ATOM 637 N N . TRP A 1 83 ? -16.847 -1.803 15.206 1.00 96.81 83 TRP A N 1
ATOM 638 C CA . TRP A 1 83 ? -17.650 -0.965 16.097 1.00 96.81 83 TRP A CA 1
ATOM 639 C C . TRP A 1 83 ? -17.016 0.405 16.306 1.00 96.81 83 TRP A C 1
ATOM 641 O O . TRP A 1 83 ? -15.936 0.523 16.890 1.00 96.81 83 TRP A O 1
ATOM 651 N N . LEU A 1 84 ? -17.734 1.450 15.894 1.00 95.94 84 LEU A N 1
ATOM 652 C CA . LEU A 1 84 ? -17.454 2.821 16.291 1.00 95.94 84 LEU A CA 1
ATOM 653 C C . LEU A 1 84 ? -17.943 3.015 17.733 1.00 95.94 84 LEU A C 1
ATOM 655 O O . LEU A 1 84 ? -19.147 3.032 17.989 1.00 95.94 84 LEU A O 1
ATOM 659 N N . LEU A 1 85 ? -17.009 3.134 18.673 1.00 92.81 85 LEU A N 1
ATOM 660 C CA . LEU A 1 85 ? -17.252 3.368 20.094 1.00 92.81 85 LEU A CA 1
ATOM 661 C C . LEU A 1 85 ? -17.224 4.879 20.368 1.00 92.81 85 LEU A C 1
ATOM 663 O O . LEU A 1 85 ? -16.438 5.616 19.773 1.00 92.81 85 LEU A O 1
ATOM 667 N N . GLY A 1 86 ? -18.084 5.354 21.270 1.00 86.12 86 GLY A N 1
ATOM 668 C CA . GLY A 1 86 ? -18.225 6.779 21.572 1.00 86.12 86 GLY A CA 1
ATOM 669 C C . GLY A 1 86 ? -19.592 7.104 22.171 1.00 86.12 86 GLY A C 1
ATOM 670 O O . GLY A 1 86 ? -20.222 6.248 22.787 1.00 86.12 86 GLY A O 1
ATOM 671 N N . GLN A 1 87 ? -20.071 8.336 21.972 1.00 78.31 87 GLN A N 1
ATOM 672 C CA . GLN A 1 87 ? -21.376 8.784 22.489 1.00 78.31 87 GLN A CA 1
ATOM 673 C C . GLN A 1 87 ? -22.573 8.082 21.822 1.00 78.31 87 GLN A C 1
ATOM 675 O O . GLN A 1 87 ? -23.625 7.941 22.439 1.00 78.31 87 GLN A O 1
ATOM 680 N N . THR A 1 88 ? -22.415 7.636 20.574 1.00 87.19 88 THR A N 1
ATOM 681 C CA . THR A 1 88 ? -23.440 6.934 19.785 1.00 87.19 88 THR A CA 1
ATOM 682 C C . THR A 1 88 ? -22.855 5.657 19.168 1.00 87.19 88 THR A C 1
ATOM 684 O O . THR A 1 88 ? -22.538 5.639 17.975 1.00 87.19 88 THR A O 1
ATOM 687 N N . PRO A 1 89 ? -22.661 4.586 19.968 1.00 91.81 89 PRO A N 1
ATOM 688 C CA . PRO A 1 89 ? -22.039 3.359 19.485 1.00 91.81 89 PRO A CA 1
ATOM 689 C C . PRO A 1 89 ? -22.815 2.730 18.323 1.00 91.81 89 PRO A C 1
ATOM 691 O O . PRO A 1 89 ? -24.021 2.506 18.439 1.00 91.81 89 PRO A O 1
ATOM 694 N N . ARG A 1 90 ? -22.125 2.421 17.219 1.00 94.69 90 ARG A N 1
ATOM 695 C CA . ARG A 1 90 ? -22.701 1.717 16.060 1.00 94.69 90 ARG A CA 1
ATOM 696 C C . ARG A 1 90 ? -21.721 0.727 15.442 1.00 94.69 90 ARG A C 1
ATOM 698 O O . ARG A 1 90 ? -20.510 0.909 15.526 1.00 94.69 90 ARG A O 1
ATOM 705 N N . GLU A 1 91 ? -22.258 -0.301 14.799 1.00 95.69 91 GLU A N 1
ATOM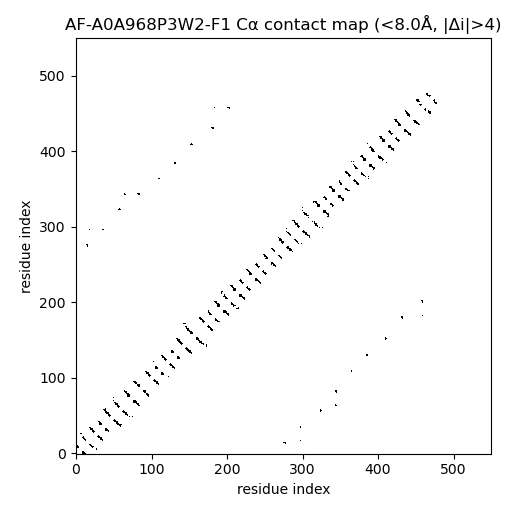 706 C CA . GLU A 1 91 ? -21.490 -1.236 13.977 1.00 95.69 91 GLU A CA 1
ATOM 707 C C . GLU A 1 91 ? -21.425 -0.722 12.536 1.00 95.69 91 GLU A C 1
ATOM 709 O O . GLU A 1 91 ? -22.463 -0.487 11.917 1.00 95.69 91 GLU A O 1
ATOM 714 N N . LEU A 1 92 ? -20.215 -0.563 12.002 1.00 96.75 92 LEU A N 1
ATOM 715 C CA . LEU A 1 92 ? -19.982 -0.316 10.584 1.00 96.75 92 LEU A CA 1
ATOM 716 C C . LEU A 1 92 ? -19.851 -1.676 9.904 1.00 96.75 92 LEU A C 1
ATOM 718 O O . LEU A 1 92 ? -18.890 -2.407 10.156 1.00 96.75 92 LEU A O 1
ATOM 722 N N . ARG A 1 93 ? -20.862 -2.045 9.112 1.00 97.00 93 ARG A N 1
ATOM 723 C CA . ARG A 1 93 ? -21.029 -3.412 8.611 1.00 97.00 93 ARG A CA 1
ATOM 724 C C . ARG A 1 93 ? -20.727 -3.533 7.124 1.00 97.00 93 ARG A C 1
ATOM 726 O O . ARG A 1 93 ? -21.463 -3.017 6.291 1.00 97.00 93 ARG A O 1
ATOM 733 N N . GLU A 1 94 ? -19.713 -4.325 6.819 1.00 97.81 94 GLU A N 1
ATOM 734 C CA . GLU A 1 94 ? -19.435 -4.863 5.492 1.00 97.81 94 GLU A CA 1
ATOM 735 C C . GLU A 1 94 ? -20.222 -6.173 5.289 1.00 97.81 94 GLU A C 1
ATOM 737 O O . GLU A 1 94 ? -20.410 -6.951 6.231 1.00 97.81 94 GLU A O 1
ATOM 742 N N . GLN A 1 95 ? -20.679 -6.439 4.066 1.00 98.44 95 GLN A N 1
ATOM 743 C CA . GLN A 1 95 ? -21.418 -7.652 3.693 1.00 98.44 95 GLN A CA 1
ATOM 744 C C . GLN A 1 95 ? -20.785 -8.305 2.464 1.00 98.44 95 GLN A C 1
ATOM 746 O O . GLN A 1 95 ? -20.384 -7.614 1.530 1.00 98.44 95 GLN A O 1
ATOM 751 N N . TYR A 1 96 ? -20.731 -9.632 2.442 1.00 98.50 96 TYR A N 1
ATOM 752 C CA . TYR A 1 96 ? -19.980 -10.412 1.462 1.00 98.50 96 TYR A CA 1
ATOM 753 C C . TYR A 1 96 ? -20.885 -11.484 0.843 1.00 98.50 96 TYR A C 1
ATOM 755 O O . TYR A 1 96 ? -21.572 -12.213 1.559 1.00 98.50 96 TYR A O 1
ATOM 763 N N . THR A 1 97 ? -20.897 -11.598 -0.489 1.00 98.19 97 THR A N 1
ATOM 764 C CA . THR A 1 97 ? -21.654 -12.642 -1.203 1.00 98.19 97 THR A CA 1
ATOM 765 C C . THR A 1 97 ? -20.716 -13.598 -1.930 1.00 98.19 97 THR A C 1
ATOM 767 O O . THR A 1 97 ? -19.808 -13.177 -2.647 1.00 98.19 97 THR A O 1
ATOM 770 N N . TRP A 1 98 ? -20.950 -14.897 -1.748 1.00 97.56 98 TRP A N 1
ATOM 771 C CA . TRP A 1 98 ? -20.110 -15.977 -2.263 1.00 97.56 98 TRP A CA 1
ATOM 772 C C . TRP A 1 98 ? -20.925 -16.902 -3.160 1.00 97.56 98 TRP A C 1
ATOM 774 O O . TRP A 1 98 ? -22.087 -17.193 -2.866 1.00 97.56 98 TRP A O 1
ATOM 784 N N . ASN A 1 99 ? -20.317 -17.407 -4.230 1.00 93.38 99 ASN A N 1
ATOM 785 C CA . ASN A 1 99 ? -20.946 -18.421 -5.075 1.00 93.38 99 ASN A CA 1
ATOM 786 C C . ASN A 1 99 ? -20.725 -19.855 -4.517 1.00 93.38 99 ASN A C 1
ATOM 788 O O . ASN A 1 99 ? -20.036 -20.044 -3.504 1.00 93.38 99 ASN A O 1
ATOM 792 N N . PRO A 1 100 ? -21.297 -20.901 -5.149 1.00 92.12 100 PRO A N 1
ATOM 793 C CA . PRO A 1 100 ? -21.066 -22.290 -4.742 1.00 92.12 100 PRO A CA 1
ATOM 794 C C . PRO A 1 100 ? -19.614 -22.779 -4.888 1.00 92.12 100 PRO A C 1
ATOM 796 O O . PRO A 1 100 ? -19.253 -23.743 -4.222 1.00 92.12 100 PRO A O 1
ATOM 799 N N . ALA A 1 101 ? -18.783 -22.122 -5.707 1.00 92.31 101 ALA A N 1
ATOM 800 C CA . ALA A 1 101 ? -17.356 -22.426 -5.857 1.00 92.31 101 ALA A CA 1
ATOM 801 C C . ALA A 1 101 ? -16.478 -21.802 -4.749 1.00 92.31 101 ALA A C 1
ATOM 803 O O . ALA A 1 101 ? -15.295 -22.100 -4.667 1.00 92.31 101 ALA A O 1
ATOM 804 N N . SER A 1 102 ? -17.056 -21.002 -3.841 1.00 94.31 102 SER A N 1
ATOM 805 C CA . SER A 1 102 ? -16.332 -20.244 -2.799 1.00 94.31 102 SER A CA 1
ATOM 806 C C . SER A 1 102 ? -15.520 -19.059 -3.300 1.00 94.31 102 SER A C 1
ATOM 808 O O . SER A 1 102 ? -14.598 -18.593 -2.636 1.00 94.31 102 SER A O 1
ATOM 810 N N . GLU A 1 103 ? -15.963 -18.486 -4.411 1.00 95.25 103 GLU A N 1
ATOM 811 C CA . GLU A 1 103 ? -15.457 -17.228 -4.934 1.00 95.25 103 GLU A CA 1
ATOM 812 C C . GLU A 1 103 ? -16.312 -16.058 -4.424 1.00 95.25 103 GLU A C 1
ATOM 814 O O . GLU A 1 103 ? -17.546 -16.141 -4.394 1.00 95.25 103 GLU A O 1
ATOM 819 N N . LEU A 1 104 ? -15.662 -14.956 -4.037 1.00 97.25 104 LEU A N 1
ATOM 820 C CA . LEU A 1 104 ? -16.335 -13.706 -3.681 1.00 97.25 104 LEU A CA 1
ATOM 821 C C . LEU A 1 104 ? -16.916 -13.062 -4.949 1.00 97.25 104 LEU A C 1
ATOM 823 O O . LEU A 1 104 ? -16.170 -12.780 -5.886 1.00 97.25 104 LEU A O 1
ATOM 827 N N . VAL A 1 105 ? -18.226 -12.806 -4.955 1.00 97.75 105 VAL A N 1
ATOM 828 C CA . VAL A 1 105 ? -18.974 -12.216 -6.082 1.00 97.75 105 VAL A CA 1
ATOM 829 C C . VAL A 1 105 ? -19.276 -10.740 -5.845 1.00 97.75 105 VAL A C 1
ATOM 831 O O . VAL A 1 105 ? -19.198 -9.935 -6.772 1.00 97.75 105 VAL A O 1
ATOM 834 N N . SER A 1 106 ? -19.608 -10.345 -4.613 1.00 98.12 106 SER A N 1
ATOM 835 C CA . SER A 1 106 ? -19.751 -8.930 -4.262 1.00 98.12 106 SER A CA 1
ATOM 836 C C . SER A 1 106 ? -19.427 -8.628 -2.809 1.00 98.12 106 SER A C 1
ATOM 838 O O . SER A 1 106 ? -19.641 -9.454 -1.925 1.00 98.12 106 SER A O 1
ATOM 840 N N . MET A 1 107 ? -19.009 -7.389 -2.577 1.00 98.31 107 MET A N 1
ATOM 841 C CA . MET A 1 107 ? -18.821 -6.788 -1.265 1.00 98.31 107 MET A CA 1
ATOM 842 C C . MET A 1 107 ? -19.679 -5.527 -1.205 1.00 98.31 107 MET A C 1
ATOM 844 O O . MET A 1 107 ? -19.678 -4.737 -2.149 1.00 98.31 107 MET A O 1
ATOM 848 N N . THR A 1 108 ? -20.410 -5.343 -0.115 1.00 98.31 108 THR A N 1
ATOM 849 C CA . THR A 1 108 ? -21.129 -4.110 0.209 1.00 98.31 108 THR A CA 1
ATOM 850 C C . THR A 1 108 ? -20.469 -3.484 1.425 1.00 98.31 108 THR A C 1
ATOM 852 O O . THR A 1 108 ? -20.308 -4.165 2.434 1.00 98.31 108 THR A O 1
ATOM 855 N N . ASP A 1 109 ? -20.058 -2.225 1.331 1.00 96.38 109 ASP A N 1
ATOM 856 C CA . ASP A 1 109 ? -19.385 -1.514 2.423 1.00 96.38 109 ASP A CA 1
ATOM 857 C C . ASP A 1 109 ? -20.386 -0.879 3.424 1.00 96.38 109 ASP A C 1
ATOM 859 O O . ASP A 1 109 ? -21.601 -0.932 3.196 1.00 96.38 109 ASP A O 1
ATOM 863 N N . PRO A 1 110 ? -19.920 -0.258 4.530 1.00 95.31 110 PRO A N 1
ATOM 864 C CA . PRO A 1 110 ? -20.798 0.369 5.523 1.00 95.31 110 PRO A CA 1
ATOM 865 C C . PRO A 1 110 ? -21.663 1.528 4.998 1.00 95.31 110 PRO A C 1
ATOM 867 O O . PRO A 1 110 ? -22.666 1.859 5.627 1.00 95.31 110 PRO A O 1
ATOM 870 N N . LEU A 1 111 ? -21.313 2.131 3.855 1.00 95.25 111 LEU A N 1
ATOM 871 C CA . LEU A 1 111 ? -22.112 3.158 3.174 1.00 95.25 111 LEU A CA 1
ATOM 872 C C . LEU A 1 111 ? -23.113 2.555 2.166 1.00 95.25 111 LEU A C 1
ATOM 874 O O . LEU A 1 111 ? -23.821 3.293 1.480 1.00 95.25 111 LEU A O 1
ATOM 878 N N . GLY A 1 112 ? -23.196 1.223 2.066 1.00 96.00 112 GLY A N 1
ATOM 879 C CA . GLY A 1 112 ? -24.071 0.515 1.131 1.00 96.00 112 GLY A CA 1
ATOM 880 C C . GLY A 1 112 ? -23.527 0.441 -0.299 1.00 96.00 112 GLY A C 1
ATOM 881 O O . GLY A 1 112 ? -24.267 0.085 -1.218 1.00 96.00 112 GLY A O 1
ATOM 882 N N . ARG A 1 113 ? -22.251 0.781 -0.512 1.00 96.75 113 ARG A N 1
ATOM 883 C CA . ARG A 1 113 ? -21.613 0.841 -1.833 1.00 96.75 113 ARG A CA 1
ATOM 884 C C . ARG A 1 113 ? -21.140 -0.551 -2.236 1.00 96.75 113 ARG A C 1
ATOM 886 O O . ARG A 1 113 ? -20.587 -1.274 -1.411 1.00 96.75 113 ARG A O 1
ATOM 893 N N . VAL A 1 114 ? -21.392 -0.953 -3.485 1.00 97.88 114 VAL A N 1
ATOM 894 C CA . VAL A 1 114 ? -21.238 -2.353 -3.921 1.00 97.88 114 VAL A CA 1
ATOM 895 C C . VAL A 1 114 ? -20.135 -2.508 -4.961 1.00 97.88 114 VAL A C 1
ATOM 897 O O . VAL A 1 114 ? -20.293 -2.053 -6.089 1.00 97.88 114 VAL A O 1
ATOM 900 N N . SER A 1 115 ? -19.083 -3.244 -4.607 1.00 97.50 115 SER A N 1
ATOM 901 C CA . SER A 1 115 ? -18.075 -3.746 -5.550 1.00 97.50 115 SER A CA 1
ATOM 902 C C . SER A 1 115 ? -18.388 -5.190 -5.947 1.00 97.50 115 SER A C 1
ATOM 904 O O . SER A 1 115 ? -18.954 -5.947 -5.150 1.00 97.50 115 SER A O 1
ATOM 906 N N . ARG A 1 116 ? -18.029 -5.593 -7.171 1.00 98.44 116 ARG A N 1
ATOM 907 C CA . ARG A 1 116 ? -18.275 -6.949 -7.700 1.00 98.44 116 ARG A CA 1
ATOM 908 C C . ARG A 1 116 ? -17.048 -7.550 -8.368 1.00 98.44 116 ARG A C 1
ATOM 910 O O . ARG A 1 116 ? -16.228 -6.823 -8.925 1.00 98.44 116 ARG A O 1
ATOM 917 N N . TRP A 1 117 ? -16.992 -8.878 -8.380 1.00 98.06 117 TRP A N 1
ATOM 918 C CA . TRP A 1 117 ? -15.998 -9.670 -9.099 1.00 98.06 117 TRP A CA 1
ATOM 919 C C . TRP A 1 117 ? -16.687 -10.773 -9.900 1.00 98.06 117 TRP A C 1
ATOM 921 O O . TRP A 1 117 ? -17.645 -11.394 -9.440 1.00 98.06 117 TRP A O 1
ATOM 931 N N . GLU A 1 118 ? -16.167 -11.027 -11.093 1.00 97.44 118 GLU A N 1
ATOM 932 C CA . GLU A 1 118 ? -16.575 -12.111 -11.983 1.00 97.44 118 GLU A CA 1
ATOM 933 C C . GLU A 1 118 ? -15.345 -12.954 -12.318 1.00 97.44 118 GLU A C 1
ATOM 935 O O . GLU A 1 118 ? -14.237 -12.417 -12.428 1.00 97.44 118 GLU A O 1
ATOM 940 N N . ARG A 1 119 ? -15.531 -14.268 -12.459 1.00 96.44 119 ARG A N 1
ATOM 941 C CA . ARG A 1 119 ? -14.457 -15.237 -12.698 1.00 96.44 119 ARG A CA 1
ATOM 942 C C . ARG A 1 119 ? -14.845 -16.259 -13.758 1.00 96.44 119 ARG A C 1
ATOM 944 O O . ARG A 1 119 ? -16.032 -16.486 -14.002 1.00 96.44 119 ARG A O 1
ATOM 951 N N . ASP A 1 120 ? -13.839 -16.864 -14.381 1.00 94.12 120 ASP A N 1
ATOM 952 C CA . ASP A 1 120 ? -14.017 -18.002 -15.281 1.00 94.12 120 ASP A CA 1
ATOM 953 C C . ASP A 1 120 ? -13.947 -19.356 -14.552 1.00 94.12 120 ASP A C 1
ATOM 955 O O . ASP A 1 120 ? -13.725 -19.442 -13.348 1.00 94.12 120 ASP A O 1
ATOM 959 N N . ALA A 1 121 ? -14.118 -20.447 -15.303 1.00 91.56 121 ALA A N 1
ATOM 960 C CA . ALA A 1 121 ? -14.047 -21.814 -14.782 1.00 91.56 121 ALA A CA 1
ATOM 961 C C . ALA A 1 121 ? -12.631 -22.267 -14.346 1.00 91.56 121 ALA A C 1
ATOM 963 O O . ALA A 1 121 ? -12.455 -23.435 -14.004 1.00 91.56 121 ALA A O 1
ATOM 964 N N . ALA A 1 122 ? -11.633 -21.377 -14.378 1.00 93.19 122 ALA A N 1
ATOM 965 C CA . ALA A 1 122 ? -10.299 -21.566 -13.810 1.00 93.19 122 ALA A CA 1
ATOM 966 C C . ALA A 1 122 ? -10.045 -20.611 -12.620 1.00 93.19 122 ALA A C 1
ATOM 968 O O . ALA A 1 122 ? -8.894 -20.356 -12.265 1.00 93.19 122 ALA A O 1
ATOM 969 N N . GLU A 1 123 ? -11.116 -20.066 -12.026 1.00 94.06 123 GLU A N 1
ATOM 970 C CA . GLU A 1 123 ? -11.132 -19.150 -10.874 1.00 94.06 123 GLU A CA 1
ATOM 971 C C . GLU A 1 123 ? -10.417 -17.800 -11.119 1.00 94.06 123 GLU A C 1
ATOM 973 O O . GLU A 1 123 ? -10.230 -16.990 -10.198 1.00 94.06 123 GLU A O 1
ATOM 978 N N . ARG A 1 124 ? -10.041 -17.504 -12.373 1.00 95.06 124 ARG A N 1
ATOM 979 C CA . ARG A 1 124 ? -9.350 -16.265 -12.767 1.00 95.06 124 ARG A CA 1
ATOM 980 C C . ARG A 1 124 ? -10.353 -15.121 -12.827 1.00 95.06 124 ARG A C 1
ATOM 982 O O . ARG A 1 124 ? -11.407 -15.266 -13.435 1.00 95.06 124 ARG A O 1
ATOM 989 N N . VAL A 1 125 ? -10.024 -13.966 -12.242 1.00 96.50 125 VAL A N 1
ATOM 990 C CA . VAL A 1 125 ? -10.889 -12.772 -12.297 1.00 96.50 125 VAL A CA 1
ATOM 991 C C . VAL A 1 125 ? -10.970 -12.261 -13.734 1.00 96.50 125 VAL A C 1
ATOM 993 O O . VAL A 1 125 ? -9.995 -11.726 -14.251 1.00 96.50 125 VAL A O 1
ATOM 996 N N . THR A 1 126 ? -12.134 -12.408 -14.363 1.00 97.69 126 THR A N 1
ATOM 997 C CA . THR A 1 126 ? -12.428 -11.911 -15.715 1.00 97.69 126 THR A CA 1
ATOM 998 C C . THR A 1 126 ? -13.020 -10.512 -15.703 1.00 97.69 126 THR A C 1
ATOM 1000 O O . THR A 1 126 ? -12.910 -9.811 -16.705 1.00 97.69 126 THR A O 1
ATOM 1003 N N . ALA A 1 127 ? -13.631 -10.074 -14.597 1.00 97.88 127 ALA A N 1
ATOM 1004 C CA . ALA A 1 127 ? -13.994 -8.672 -14.429 1.00 97.88 127 ALA A CA 1
ATOM 1005 C C . ALA A 1 127 ? -14.085 -8.225 -12.965 1.00 97.88 127 ALA A C 1
ATOM 1007 O O . ALA A 1 127 ? -14.340 -9.020 -12.059 1.00 97.88 127 ALA A O 1
ATOM 1008 N N . THR A 1 128 ? -13.937 -6.918 -12.755 1.00 97.81 128 THR A N 1
ATOM 1009 C CA . THR A 1 128 ? -14.249 -6.227 -11.497 1.00 97.81 128 THR A CA 1
ATOM 1010 C C . THR A 1 128 ? -15.131 -5.020 -11.780 1.00 97.81 128 THR A C 1
ATOM 1012 O O . THR A 1 128 ? -14.802 -4.257 -12.687 1.00 97.81 128 THR A O 1
ATOM 1015 N N . GLN A 1 129 ? -16.188 -4.798 -10.999 1.00 97.31 129 GLN A N 1
ATOM 1016 C CA . GLN A 1 129 ? -17.031 -3.600 -11.091 1.00 97.31 129 GLN A CA 1
ATOM 1017 C C . GLN A 1 129 ? -16.973 -2.784 -9.794 1.00 97.31 129 GLN A C 1
ATOM 1019 O O . GLN A 1 129 ? -17.033 -3.357 -8.704 1.00 97.31 129 GLN A O 1
ATOM 1024 N N . ASP A 1 130 ? -16.867 -1.460 -9.922 1.00 95.62 130 ASP A N 1
ATOM 1025 C CA . ASP A 1 130 ? -16.880 -0.512 -8.803 1.00 95.62 130 ASP A CA 1
ATOM 1026 C C . ASP A 1 130 ? -18.296 -0.021 -8.437 1.00 95.62 130 ASP A C 1
ATOM 1028 O O . ASP A 1 130 ? -19.280 -0.298 -9.127 1.00 95.62 130 ASP A O 1
ATOM 1032 N N . ALA A 1 131 ? -18.401 0.747 -7.350 1.00 94.44 131 ALA A N 1
ATOM 1033 C CA . ALA A 1 131 ? -19.677 1.242 -6.833 1.00 94.44 131 ALA A CA 1
ATOM 1034 C C . ALA A 1 131 ? -20.345 2.355 -7.671 1.00 94.44 131 ALA A C 1
ATOM 1036 O O . ALA A 1 131 ? -21.491 2.711 -7.391 1.00 94.44 131 ALA A O 1
ATOM 1037 N N . LEU A 1 132 ? -19.672 2.898 -8.693 1.00 92.31 132 LEU A N 1
ATOM 1038 C CA . LEU A 1 132 ? -20.290 3.749 -9.720 1.00 92.31 132 LEU A CA 1
ATOM 1039 C C . LEU A 1 132 ? -20.697 2.956 -10.970 1.00 92.31 132 LEU A C 1
ATOM 1041 O O . LEU A 1 132 ? -21.377 3.498 -11.838 1.00 92.31 132 LEU A O 1
ATOM 1045 N N . GLY A 1 133 ? -20.322 1.678 -11.048 1.00 92.69 133 GLY A N 1
ATOM 1046 C CA . GLY A 1 133 ? -20.631 0.775 -12.146 1.00 92.69 133 GLY A CA 1
ATOM 1047 C C . GLY A 1 133 ? -19.552 0.691 -13.228 1.00 92.69 133 GLY A C 1
ATOM 1048 O O . GLY A 1 133 ? -19.765 -0.050 -14.190 1.00 92.69 133 GLY A O 1
ATOM 1049 N N . ASN A 1 134 ? -18.407 1.378 -13.086 1.00 93.75 134 ASN A N 1
ATOM 1050 C CA . ASN A 1 134 ? -17.284 1.193 -14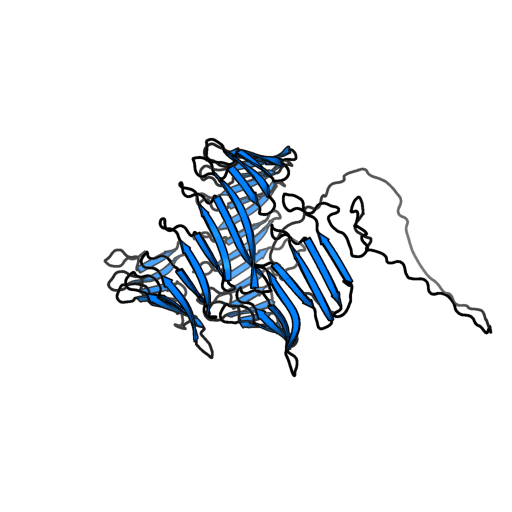.013 1.00 93.75 134 ASN A CA 1
ATOM 1051 C C . ASN A 1 134 ? -16.756 -0.242 -13.882 1.00 93.75 134 ASN A C 1
ATOM 1053 O O . ASN A 1 134 ? -16.709 -0.785 -12.775 1.00 93.75 134 ASN A O 1
ATOM 1057 N N . ARG A 1 135 ? -16.353 -0.860 -14.995 1.00 95.62 135 ARG A N 1
ATOM 1058 C CA . ARG A 1 135 ? -15.935 -2.268 -15.047 1.00 95.62 135 ARG A CA 1
ATOM 1059 C C . ARG A 1 135 ? -14.554 -2.388 -15.681 1.00 95.62 135 ARG A C 1
ATOM 1061 O O . ARG A 1 135 ? -14.333 -1.854 -16.758 1.00 95.62 135 ARG A O 1
ATOM 1068 N N . ASN A 1 136 ? -13.645 -3.113 -15.042 1.00 96.19 136 ASN A N 1
ATOM 1069 C CA . ASN A 1 136 ? -12.392 -3.545 -15.658 1.00 96.19 136 ASN A CA 1
ATOM 1070 C C . ASN A 1 136 ? -12.544 -5.006 -16.070 1.00 96.19 136 ASN A C 1
ATOM 1072 O O . ASN A 1 136 ? -12.999 -5.814 -15.263 1.00 96.19 136 ASN A O 1
ATOM 1076 N N . GLU A 1 137 ? -12.168 -5.339 -17.299 1.00 98.06 137 GLU A N 1
ATOM 1077 C CA . GLU A 1 137 ? -12.364 -6.657 -17.906 1.00 98.06 137 GLU A CA 1
ATOM 1078 C C . GLU A 1 137 ? -11.014 -7.246 -18.323 1.00 98.06 137 GLU A C 1
ATOM 1080 O O . GLU A 1 137 ? -10.203 -6.562 -18.948 1.00 98.06 137 GLU A O 1
ATOM 1085 N N . LEU A 1 138 ? -10.766 -8.510 -17.981 1.00 98.56 138 LEU A N 1
ATOM 1086 C CA . LEU A 1 138 ? -9.526 -9.228 -18.261 1.00 98.56 138 LEU A CA 1
ATOM 1087 C C . LEU A 1 138 ? -9.795 -10.397 -19.211 1.00 98.56 138 LEU A C 1
ATOM 1089 O O . LEU A 1 138 ? -10.561 -11.311 -18.905 1.00 98.56 138 LEU A O 1
ATOM 1093 N N . GLY A 1 139 ? -9.130 -10.364 -20.364 1.00 98.12 139 GLY A N 1
ATOM 1094 C CA . GLY A 1 139 ? -9.069 -11.476 -21.309 1.00 98.12 139 GLY A CA 1
ATOM 1095 C C . GLY A 1 139 ? -7.761 -12.239 -21.139 1.00 98.12 139 GLY A C 1
ATOM 1096 O O . GLY A 1 139 ? -6.703 -11.623 -20.986 1.00 98.12 139 GLY A O 1
ATOM 1097 N N . PHE A 1 140 ? -7.829 -13.569 -21.190 1.00 98.31 140 PHE A N 1
ATOM 1098 C CA . PHE A 1 140 ? -6.697 -14.465 -20.955 1.00 98.31 140 PHE A CA 1
ATOM 1099 C C . PHE A 1 140 ? -6.439 -15.403 -22.139 1.00 98.31 140 PHE A C 1
ATOM 1101 O O . PHE A 1 140 ? -7.359 -15.718 -22.895 1.00 98.31 140 PHE A O 1
ATOM 1108 N N . ASP A 1 141 ? -5.206 -15.893 -22.260 1.00 96.50 141 ASP A N 1
ATOM 1109 C CA . ASP A 1 141 ? -4.867 -17.015 -23.140 1.00 96.50 141 ASP A CA 1
ATOM 1110 C C . ASP A 1 141 ? -5.117 -18.397 -22.486 1.00 96.50 141 ASP A C 1
ATOM 1112 O O . ASP A 1 141 ? -5.567 -18.515 -21.336 1.00 96.50 141 ASP A O 1
ATOM 1116 N N . GLU A 1 142 ? -4.832 -19.457 -23.253 1.00 94.69 142 GLU A N 1
ATOM 1117 C CA . GLU A 1 142 ? -4.925 -20.862 -22.828 1.00 94.69 142 GLU A CA 1
ATOM 1118 C C . GLU A 1 142 ? -3.921 -21.235 -21.722 1.00 94.69 142 GLU A C 1
ATOM 1120 O O . GLU A 1 142 ? -4.151 -22.196 -20.990 1.00 94.69 142 GLU A O 1
ATOM 1125 N N . ALA A 1 143 ? -2.812 -20.498 -21.592 1.00 95.69 143 ALA A N 1
ATOM 1126 C CA . ALA A 1 143 ? -1.733 -20.792 -20.649 1.00 95.69 143 ALA A CA 1
ATOM 1127 C C . ALA A 1 143 ? -1.915 -20.102 -19.284 1.00 95.69 143 ALA A C 1
ATOM 1129 O O . ALA A 1 143 ? -1.308 -20.527 -18.302 1.00 95.69 143 ALA A O 1
ATOM 1130 N N . GLY A 1 144 ? -2.750 -19.060 -19.209 1.00 96.44 144 GLY A N 1
ATOM 1131 C CA . GLY A 1 144 ? -3.040 -18.320 -17.979 1.00 96.44 144 GLY A CA 1
ATOM 1132 C C . GLY A 1 144 ? -2.775 -16.817 -18.054 1.00 96.44 144 GLY A C 1
ATOM 1133 O O . GLY A 1 144 ? -3.170 -16.100 -17.136 1.00 96.44 144 GLY A O 1
ATOM 1134 N N . ASN A 1 145 ? -2.128 -16.324 -19.111 1.00 97.75 145 ASN A N 1
ATOM 1135 C CA . ASN A 1 145 ? -1.623 -14.953 -19.165 1.00 97.75 145 ASN A CA 1
ATOM 1136 C C . ASN A 1 145 ? -2.717 -13.971 -19.599 1.00 97.75 145 ASN A C 1
ATOM 1138 O O . ASN A 1 145 ? -3.530 -14.282 -20.469 1.00 97.75 145 ASN A O 1
ATOM 1142 N N . VAL A 1 146 ? -2.707 -12.756 -19.043 1.00 98.25 146 VAL A N 1
ATOM 1143 C CA . VAL A 1 146 ? -3.584 -11.662 -19.494 1.00 98.25 146 VAL A CA 1
ATOM 1144 C C . VAL A 1 146 ? -3.148 -11.218 -20.892 1.00 98.25 146 VAL A C 1
ATOM 1146 O O . VAL A 1 146 ? -2.007 -10.810 -21.081 1.00 98.25 146 VAL A O 1
ATOM 1149 N N . VAL A 1 147 ? -4.052 -11.246 -21.869 1.00 98.31 147 VAL A N 1
ATOM 1150 C CA . VAL A 1 147 ? -3.817 -10.740 -23.238 1.00 98.31 147 VAL A CA 1
ATOM 1151 C C . VAL A 1 147 ? -4.532 -9.416 -23.512 1.00 98.31 147 VAL A C 1
ATOM 1153 O O . VAL A 1 147 ? -4.134 -8.674 -24.411 1.00 98.31 147 VAL A O 1
ATOM 1156 N N . SER A 1 148 ? -5.533 -9.062 -22.702 1.00 98.19 148 SER A N 1
ATOM 1157 C CA . SER A 1 148 ? -6.234 -7.776 -22.782 1.00 98.19 148 SER A CA 1
ATOM 1158 C C . SER A 1 148 ? -6.756 -7.309 -21.427 1.00 98.19 148 SER A C 1
ATOM 1160 O O . SER A 1 148 ? -7.315 -8.106 -20.677 1.00 98.19 148 SER A O 1
ATOM 1162 N N . LEU A 1 149 ? -6.647 -6.006 -21.172 1.00 97.69 149 LEU A N 1
ATOM 1163 C CA . LEU A 1 149 ? -7.356 -5.280 -20.120 1.00 97.69 149 LEU A CA 1
ATOM 1164 C C . LEU A 1 149 ? -8.247 -4.227 -20.786 1.00 97.69 149 LEU A C 1
ATOM 1166 O O . LEU A 1 149 ? -7.722 -3.341 -21.462 1.00 97.69 149 LEU A O 1
ATOM 1170 N N . SER A 1 150 ? -9.559 -4.303 -20.579 1.00 96.62 150 SER A N 1
ATOM 1171 C CA . SER A 1 150 ? -10.525 -3.297 -21.032 1.00 96.62 150 SER A CA 1
ATOM 1172 C C . SER A 1 150 ? -11.124 -2.550 -19.842 1.00 96.62 150 SER A C 1
ATOM 1174 O O . SER A 1 150 ? -11.853 -3.129 -19.045 1.00 96.62 150 SER A O 1
ATOM 1176 N N . GLU A 1 151 ? -10.828 -1.258 -19.727 1.00 94.81 151 GLU A N 1
ATOM 1177 C CA . GLU A 1 151 ? -11.453 -0.340 -18.771 1.00 94.81 151 GLU A CA 1
ATOM 1178 C C . GLU A 1 151 ? -12.735 0.230 -19.395 1.00 94.81 151 GLU A C 1
ATOM 1180 O O . GLU A 1 151 ? -12.678 0.980 -20.374 1.00 94.81 151 GLU A O 1
ATOM 1185 N N . VAL A 1 152 ? -13.894 -0.116 -18.840 1.00 94.00 152 VAL A N 1
ATOM 1186 C CA . VAL A 1 152 ? -15.222 0.350 -19.256 1.00 94.00 152 VAL A CA 1
ATOM 1187 C C . VAL A 1 152 ? -15.714 1.400 -18.263 1.00 94.00 152 VAL A C 1
ATOM 1189 O O . VAL A 1 152 ? -16.170 1.096 -17.160 1.00 94.00 152 VAL A O 1
ATOM 1192 N N . GLU A 1 153 ? -15.610 2.660 -18.668 1.00 91.12 153 GLU A N 1
ATOM 1193 C CA . GLU A 1 153 ? -16.027 3.832 -17.903 1.00 91.12 153 GLU A CA 1
ATOM 1194 C C . GLU A 1 153 ? -17.488 4.191 -18.207 1.00 91.12 153 GLU A C 1
ATOM 1196 O O . GLU A 1 153 ? -17.843 4.380 -19.371 1.00 91.12 153 GLU A O 1
ATOM 1201 N N . LEU A 1 154 ? -18.321 4.377 -17.179 1.00 87.56 154 LEU A N 1
ATOM 1202 C CA . LEU A 1 154 ? -19.643 4.989 -17.339 1.00 87.56 154 LEU A CA 1
ATOM 1203 C C . LEU A 1 154 ? -19.505 6.514 -17.345 1.00 87.56 154 LEU A C 1
ATOM 1205 O O . LEU A 1 154 ? -19.160 7.132 -16.336 1.00 87.56 154 LEU A O 1
ATOM 1209 N N . VAL A 1 155 ? -19.782 7.138 -18.491 1.00 81.31 155 VAL A N 1
ATOM 1210 C CA . VAL A 1 155 ? -19.619 8.588 -18.664 1.00 81.31 155 VAL A CA 1
ATOM 1211 C C . VAL A 1 155 ? -20.907 9.364 -18.374 1.00 81.31 155 VAL A C 1
ATOM 1213 O O . VAL A 1 155 ? -22.011 8.855 -18.604 1.00 81.31 155 VAL A O 1
ATOM 1216 N N . PRO A 1 156 ? -20.806 10.632 -17.925 1.00 70.56 156 PRO A N 1
ATOM 1217 C CA . PRO A 1 156 ? -21.962 11.507 -17.748 1.00 70.56 156 PRO A CA 1
ATOM 1218 C C . PRO A 1 156 ? -22.842 11.559 -19.005 1.00 70.56 156 PRO A C 1
ATOM 1220 O O . PRO A 1 156 ? -22.387 11.945 -20.082 1.00 70.56 156 PRO A O 1
ATOM 1223 N N . GLY A 1 157 ? -24.102 11.142 -18.856 1.00 70.88 157 GLY A N 1
ATOM 1224 C CA . GLY A 1 157 ? -25.032 10.883 -19.961 1.00 70.88 157 GLY A CA 1
ATOM 1225 C C . GLY A 1 157 ? -25.463 9.415 -20.095 1.00 70.88 157 GLY A C 1
ATOM 1226 O O . GLY A 1 157 ? -26.421 9.149 -20.812 1.00 70.88 157 GLY A O 1
ATOM 1227 N N . GLY A 1 158 ? -24.818 8.480 -19.386 1.00 73.00 158 GLY A N 1
ATOM 1228 C CA . GLY A 1 158 ? -25.230 7.068 -19.319 1.00 73.00 158 GLY A CA 1
ATOM 1229 C C . GLY A 1 158 ? -24.687 6.174 -20.439 1.00 73.00 158 GLY A C 1
ATOM 1230 O O . GLY A 1 158 ? -25.097 5.022 -20.550 1.00 73.00 158 GLY A O 1
ATOM 1231 N N . ASN A 1 159 ? -23.764 6.687 -21.255 1.00 83.56 159 ASN A N 1
ATOM 1232 C CA . ASN A 1 159 ? -22.999 5.884 -22.211 1.00 83.56 159 ASN A CA 1
ATOM 1233 C C . ASN A 1 159 ? -21.797 5.219 -21.517 1.00 83.56 159 ASN A C 1
ATOM 1235 O O . ASN A 1 159 ? -21.366 5.666 -20.453 1.00 83.56 159 ASN A O 1
ATOM 1239 N N . ALA A 1 160 ? -21.213 4.209 -22.162 1.00 88.12 160 ALA A N 1
ATOM 1240 C CA . ALA A 1 160 ? -19.934 3.626 -21.765 1.00 88.12 160 ALA A CA 1
ATOM 1241 C C . ALA A 1 160 ? -18.807 4.042 -22.735 1.00 88.12 160 ALA A C 1
ATOM 1243 O O . ALA A 1 160 ? -19.001 4.016 -23.951 1.00 88.12 160 ALA A O 1
ATOM 1244 N N . GLU A 1 161 ? -17.635 4.401 -22.207 1.00 89.81 161 GLU A N 1
ATOM 1245 C CA . GLU A 1 161 ? -16.375 4.551 -22.954 1.00 89.81 161 GLU A CA 1
ATOM 1246 C C . GLU A 1 161 ? -15.443 3.380 -22.600 1.00 89.81 161 GLU A C 1
ATOM 1248 O O . GLU A 1 161 ? -15.099 3.203 -21.433 1.00 89.81 161 GLU A O 1
ATOM 1253 N N . THR A 1 162 ? -14.996 2.598 -23.589 1.00 92.75 162 THR A N 1
ATOM 1254 C CA . THR A 1 162 ? -14.047 1.486 -23.377 1.00 92.75 162 THR A CA 1
ATOM 1255 C C . THR A 1 162 ? -12.635 1.864 -23.824 1.00 92.75 162 THR A C 1
ATOM 1257 O O . THR A 1 162 ? -12.437 2.296 -24.961 1.00 92.75 162 THR A O 1
ATOM 1260 N N . ARG A 1 163 ? -11.642 1.652 -22.956 1.00 92.56 163 ARG A N 1
ATOM 1261 C CA . ARG A 1 163 ? -10.203 1.762 -23.250 1.00 92.56 163 ARG A CA 1
ATOM 1262 C C . ARG A 1 163 ? -9.583 0.374 -23.139 1.00 92.56 163 ARG A C 1
ATOM 1264 O O . ARG A 1 163 ? -9.739 -0.258 -22.104 1.00 92.56 163 ARG A O 1
ATOM 1271 N N . THR A 1 164 ? -8.885 -0.106 -24.168 1.00 96.00 164 THR A N 1
ATOM 1272 C CA . THR A 1 164 ? -8.292 -1.456 -24.157 1.00 96.00 164 THR A CA 1
ATOM 1273 C C . THR A 1 164 ? -6.777 -1.399 -24.292 1.00 96.00 164 THR A C 1
ATOM 1275 O O . THR A 1 164 ? -6.263 -0.891 -25.283 1.00 96.00 164 THR A O 1
ATOM 1278 N N . THR A 1 165 ? -6.076 -1.974 -23.317 1.00 97.31 165 THR A N 1
ATOM 1279 C CA . THR A 1 165 ? -4.644 -2.294 -23.382 1.00 97.31 165 THR A CA 1
ATOM 1280 C C . THR A 1 165 ? -4.493 -3.767 -23.758 1.00 97.31 165 THR A C 1
ATOM 1282 O O . THR A 1 165 ? -5.205 -4.616 -23.222 1.00 97.31 165 THR A O 1
ATOM 1285 N N . THR A 1 166 ? -3.573 -4.092 -24.664 1.00 98.38 166 THR A N 1
ATOM 1286 C CA . THR A 1 166 ? -3.309 -5.474 -25.110 1.00 98.38 166 THR A CA 1
ATOM 1287 C C . THR A 1 166 ? -1.875 -5.895 -24.824 1.00 98.38 166 THR A C 1
ATOM 1289 O O . THR A 1 166 ? -0.967 -5.065 -24.872 1.00 98.38 166 THR A O 1
ATOM 1292 N N . PHE A 1 167 ? -1.662 -7.185 -24.579 1.00 98.56 167 PHE A N 1
ATOM 1293 C CA . PHE A 1 167 ? -0.386 -7.759 -24.153 1.00 98.56 167 PHE A CA 1
ATOM 1294 C C . PHE A 1 167 ? -0.071 -9.030 -24.948 1.00 98.56 167 PHE A C 1
ATOM 1296 O O . PHE A 1 167 ? -0.977 -9.731 -25.395 1.00 98.56 167 PHE A O 1
ATOM 1303 N N . ALA A 1 168 ? 1.213 -9.360 -25.090 1.00 98.38 168 ALA A N 1
ATOM 1304 C CA . ALA A 1 168 ? 1.653 -10.649 -25.617 1.00 98.38 168 ALA A CA 1
ATOM 1305 C C . ALA A 1 168 ? 2.784 -11.230 -24.763 1.00 98.38 168 ALA A C 1
ATOM 1307 O O . ALA A 1 168 ? 3.657 -10.497 -24.286 1.00 98.38 168 ALA A O 1
ATOM 1308 N N . HIS A 1 169 ? 2.764 -12.551 -24.605 1.00 98.44 169 HIS A N 1
ATOM 1309 C CA . HIS A 1 169 ? 3.645 -13.317 -23.728 1.00 98.44 169 HIS A CA 1
ATOM 1310 C C . HIS A 1 169 ? 4.452 -14.346 -24.530 1.00 98.44 169 HIS A C 1
ATOM 1312 O O . HIS A 1 169 ? 4.036 -14.761 -25.613 1.00 98.44 169 HIS A O 1
ATOM 1318 N N . ASP A 1 170 ? 5.621 -14.740 -24.024 1.00 96.94 170 ASP A N 1
ATOM 1319 C CA . ASP A 1 170 ? 6.368 -15.880 -24.558 1.00 96.94 170 ASP A CA 1
ATOM 1320 C C . ASP A 1 170 ? 5.873 -17.223 -23.985 1.00 96.94 170 ASP A C 1
ATOM 1322 O O . ASP A 1 170 ? 4.996 -17.280 -23.123 1.00 96.94 170 ASP A O 1
ATOM 1326 N N . ALA A 1 171 ? 6.461 -18.328 -24.449 1.00 95.62 171 ALA A N 1
ATOM 1327 C CA . ALA A 1 171 ? 6.116 -19.683 -24.007 1.00 95.62 171 ALA A CA 1
ATOM 1328 C C . ALA A 1 171 ? 6.467 -19.992 -22.531 1.00 95.62 171 ALA A C 1
ATOM 1330 O O . ALA A 1 171 ? 6.227 -21.108 -22.075 1.00 95.62 171 ALA A O 1
ATOM 1331 N N . LEU A 1 172 ? 7.041 -19.035 -21.791 1.00 95.75 172 LEU A N 1
ATOM 1332 C CA . LEU A 1 172 ? 7.282 -19.101 -20.346 1.00 95.75 172 LEU A CA 1
ATOM 1333 C C . LEU A 1 172 ? 6.356 -18.150 -19.560 1.00 95.75 172 LEU A C 1
ATOM 1335 O O . LEU A 1 172 ? 6.569 -17.946 -18.367 1.00 95.75 172 LEU A O 1
ATOM 1339 N N . GLY A 1 173 ? 5.352 -17.550 -20.213 1.00 96.69 173 GLY A N 1
ATOM 1340 C CA . GLY A 1 173 ? 4.427 -16.596 -19.595 1.00 96.69 173 GLY A CA 1
ATOM 1341 C C . GLY A 1 173 ? 5.044 -15.222 -19.317 1.00 96.69 173 GLY A C 1
ATOM 1342 O O . GLY A 1 173 ? 4.513 -14.457 -18.516 1.00 96.69 173 GLY A O 1
ATOM 1343 N N . ARG A 1 174 ? 6.176 -14.876 -19.949 1.00 96.94 174 ARG A N 1
ATOM 1344 C CA . ARG A 1 174 ? 6.857 -13.586 -19.743 1.00 96.94 174 ARG A CA 1
ATOM 1345 C C . ARG A 1 174 ? 6.373 -12.566 -20.770 1.00 96.94 174 ARG A C 1
ATOM 1347 O O . ARG A 1 174 ? 6.372 -12.849 -21.965 1.00 96.94 174 ARG A O 1
ATOM 1354 N N . GLN A 1 175 ? 5.964 -11.375 -20.328 1.00 98.06 175 GLN A N 1
ATOM 1355 C CA . GLN A 1 175 ? 5.436 -10.332 -21.217 1.00 98.06 175 GLN A CA 1
ATOM 1356 C C . GLN A 1 175 ? 6.531 -9.835 -22.174 1.00 98.06 175 GLN A C 1
ATOM 1358 O O . GLN A 1 175 ? 7.538 -9.289 -21.731 1.00 98.06 175 GLN A O 1
ATOM 1363 N N . VAL A 1 176 ? 6.337 -9.986 -23.485 1.00 98.25 176 VAL A N 1
ATOM 1364 C CA . VAL A 1 176 ? 7.293 -9.548 -24.526 1.00 98.25 176 VAL A CA 1
ATOM 1365 C C . VAL A 1 176 ? 6.839 -8.298 -25.277 1.00 98.25 176 VAL A C 1
ATOM 1367 O O . VAL A 1 176 ? 7.663 -7.610 -25.880 1.00 98.25 176 VAL A O 1
ATOM 1370 N N . TRP A 1 177 ? 5.546 -7.967 -25.232 1.00 98.38 177 TRP A N 1
ATOM 1371 C CA . TRP A 1 177 ? 4.979 -6.796 -25.905 1.00 98.38 177 TRP A CA 1
ATOM 1372 C C . TRP A 1 177 ? 3.712 -6.292 -25.206 1.00 98.38 177 TRP A C 1
ATOM 1374 O O . TRP A 1 177 ? 2.973 -7.071 -24.602 1.00 98.38 177 TRP A O 1
ATOM 1384 N N . ARG A 1 178 ? 3.462 -4.984 -25.323 1.00 97.88 178 ARG A N 1
ATOM 1385 C CA . ARG A 1 178 ? 2.245 -4.294 -24.875 1.00 97.88 178 ARG A CA 1
ATOM 1386 C C . ARG A 1 178 ? 1.860 -3.222 -25.892 1.00 97.88 178 ARG A C 1
ATOM 1388 O O . ARG A 1 178 ? 2.754 -2.588 -26.452 1.00 97.88 178 ARG A O 1
ATOM 1395 N N . ALA A 1 179 ? 0.565 -2.963 -26.058 1.00 97.12 179 ALA A N 1
ATOM 1396 C CA . ALA A 1 179 ? 0.054 -1.714 -26.621 1.00 97.12 179 ALA A CA 1
ATOM 1397 C C . ALA A 1 179 ? -1.011 -1.088 -25.718 1.00 97.12 179 ALA A C 1
ATOM 1399 O O . ALA A 1 179 ? -1.868 -1.802 -25.198 1.00 97.12 179 ALA A O 1
ATOM 1400 N N . ASP A 1 180 ? -0.956 0.235 -25.555 1.00 95.56 180 ASP A N 1
ATOM 1401 C CA . ASP A 1 180 ? -2.001 1.017 -24.884 1.00 95.56 180 ASP A CA 1
ATOM 1402 C C . ASP A 1 180 ? -3.236 1.240 -25.785 1.00 95.56 180 ASP A C 1
ATOM 1404 O O . ASP A 1 180 ? -3.243 0.909 -26.974 1.00 95.56 180 ASP A O 1
ATOM 1408 N N . ALA A 1 181 ? -4.270 1.880 -25.233 1.00 93.75 181 ALA A N 1
ATOM 1409 C CA . ALA A 1 181 ? -5.499 2.234 -25.950 1.00 93.75 181 ALA A CA 1
ATOM 1410 C C . ALA A 1 181 ? -5.328 3.308 -27.056 1.00 93.75 181 ALA A C 1
ATOM 1412 O O . ALA A 1 181 ? -6.308 3.706 -27.686 1.00 93.75 181 ALA A O 1
ATOM 1413 N N . LEU A 1 182 ? -4.103 3.789 -27.306 1.00 94.38 182 LEU A N 1
ATOM 1414 C CA . LEU A 1 182 ? -3.731 4.657 -28.430 1.00 94.38 182 LEU A CA 1
ATOM 1415 C C . LEU A 1 182 ? -2.876 3.919 -29.483 1.00 94.38 182 LEU A C 1
ATOM 1417 O O . LEU A 1 182 ? -2.542 4.506 -30.514 1.00 94.38 182 LEU A O 1
ATOM 1421 N N . GLY A 1 183 ? -2.518 2.651 -29.249 1.00 94.69 183 GLY A N 1
ATOM 1422 C CA . GLY A 1 183 ? -1.638 1.861 -30.113 1.00 94.69 183 GLY A CA 1
ATOM 1423 C C . GLY A 1 183 ? -0.140 2.142 -29.930 1.00 94.69 183 GLY A C 1
ATOM 1424 O O . GLY A 1 183 ? 0.660 1.750 -30.782 1.00 94.69 183 GLY A O 1
ATOM 1425 N N . ASN A 1 184 ? 0.269 2.811 -28.848 1.00 95.75 184 ASN A N 1
ATOM 1426 C CA . ASN A 1 184 ? 1.677 3.004 -28.496 1.00 95.75 184 ASN A CA 1
ATOM 1427 C C . ASN A 1 184 ? 2.258 1.676 -27.990 1.00 95.75 184 ASN A C 1
ATOM 1429 O O . ASN A 1 184 ? 1.717 1.097 -27.051 1.00 95.75 184 ASN A O 1
ATOM 1433 N N . THR A 1 185 ? 3.344 1.183 -28.602 1.00 96.94 185 THR A N 1
ATOM 1434 C CA . THR A 1 185 ? 3.858 -0.174 -28.336 1.00 96.94 185 THR A CA 1
ATOM 1435 C C . THR A 1 185 ? 5.164 -0.204 -27.550 1.00 96.94 185 THR A C 1
ATOM 1437 O O . THR A 1 185 ? 6.144 0.381 -28.005 1.00 96.94 185 THR A O 1
ATOM 1440 N N . GLU A 1 186 ? 5.231 -1.014 -26.500 1.00 97.75 186 GLU A N 1
ATOM 1441 C CA . GLU A 1 186 ? 6.465 -1.347 -25.772 1.00 97.75 186 GLU A CA 1
ATOM 1442 C C . GLU A 1 186 ? 6.889 -2.800 -26.037 1.00 97.75 186 GLU A C 1
ATOM 1444 O O . GLU A 1 186 ? 6.066 -3.637 -26.427 1.00 97.75 186 GLU A O 1
ATOM 1449 N N . ARG A 1 187 ? 8.178 -3.114 -25.843 1.00 98.00 187 ARG A N 1
ATOM 1450 C CA . ARG A 1 187 ? 8.729 -4.477 -25.981 1.00 98.00 187 ARG A CA 1
ATOM 1451 C C . ARG A 1 187 ? 9.730 -4.818 -24.884 1.00 98.00 187 ARG A C 1
ATOM 1453 O O . ARG A 1 187 ? 10.462 -3.946 -24.420 1.00 98.00 187 ARG A O 1
ATOM 1460 N N . TRP A 1 188 ? 9.820 -6.107 -24.566 1.00 98.12 188 TRP A N 1
ATOM 1461 C CA . TRP A 1 188 ? 10.807 -6.676 -23.649 1.00 98.12 188 TRP A CA 1
ATOM 1462 C C . TRP A 1 188 ? 11.457 -7.912 -24.270 1.00 98.12 188 TRP A C 1
ATOM 1464 O O . TRP A 1 188 ? 10.777 -8.831 -24.724 1.00 98.12 188 TRP A O 1
ATOM 1474 N N . GLU A 1 189 ? 12.785 -7.928 -24.271 1.00 96.94 189 GLU A N 1
ATOM 1475 C CA . GLU A 1 189 ? 13.610 -9.096 -24.562 1.00 96.94 189 GLU A CA 1
ATOM 1476 C C . GLU A 1 189 ? 14.134 -9.639 -23.227 1.00 96.94 189 GLU A C 1
ATOM 1478 O O . GLU A 1 189 ? 14.554 -8.872 -22.352 1.00 96.94 189 GLU A O 1
ATOM 1483 N N . TRP A 1 190 ? 14.092 -10.960 -23.073 1.00 94.75 190 TRP A N 1
ATOM 1484 C CA . TRP A 1 190 ? 14.412 -11.652 -21.828 1.00 94.75 190 TRP A CA 1
ATOM 1485 C C . TRP A 1 190 ? 15.601 -12.589 -22.015 1.00 94.75 190 TRP A C 1
ATOM 1487 O O . TRP A 1 190 ? 15.740 -13.224 -23.063 1.00 94.75 190 TRP A O 1
ATOM 1497 N N . ASP A 1 191 ? 16.421 -12.724 -20.979 1.00 90.38 191 ASP A N 1
ATOM 1498 C CA . ASP A 1 191 ? 17.586 -13.599 -20.990 1.00 90.38 191 ASP A CA 1
ATOM 1499 C C . ASP A 1 191 ? 17.258 -15.051 -20.576 1.00 90.38 191 ASP A C 1
ATOM 1501 O O . ASP A 1 191 ? 16.099 -15.441 -20.368 1.00 90.38 191 ASP A O 1
ATOM 1505 N N . ALA A 1 192 ? 18.314 -15.864 -20.472 1.00 87.75 192 ALA A N 1
ATOM 1506 C CA . ALA A 1 192 ? 18.246 -17.261 -20.051 1.00 87.75 192 ALA A CA 1
ATOM 1507 C C . ALA A 1 192 ? 18.042 -17.457 -18.533 1.00 87.75 192 ALA A C 1
ATOM 1509 O O . ALA A 1 192 ? 17.700 -18.563 -18.120 1.00 87.75 192 ALA A O 1
ATOM 1510 N N . HIS A 1 193 ? 18.230 -16.421 -17.706 1.00 85.75 193 HIS A N 1
ATOM 1511 C CA . HIS A 1 193 ? 17.983 -16.459 -16.259 1.00 85.75 193 HIS A CA 1
ATOM 1512 C C . HIS A 1 193 ? 16.556 -16.024 -15.889 1.00 85.75 193 HIS A C 1
ATOM 1514 O O . HIS A 1 193 ? 16.156 -16.168 -14.736 1.00 85.75 193 HIS A O 1
ATOM 1520 N N . GLY A 1 194 ? 15.780 -15.505 -16.848 1.00 88.81 194 GLY A N 1
ATOM 1521 C CA . GLY A 1 194 ? 14.423 -15.013 -16.607 1.00 88.81 194 GLY A CA 1
ATOM 1522 C C . GLY A 1 194 ? 14.335 -13.511 -16.341 1.00 88.81 194 GLY A C 1
ATOM 1523 O O . GLY A 1 194 ? 13.267 -13.041 -15.962 1.00 88.81 194 GLY A O 1
ATOM 1524 N N . ALA A 1 195 ? 15.412 -12.754 -16.554 1.00 90.69 195 ALA A N 1
ATOM 1525 C CA . ALA A 1 195 ? 15.427 -11.305 -16.396 1.00 90.69 195 ALA A CA 1
ATOM 1526 C C . ALA A 1 195 ? 15.175 -10.580 -17.726 1.00 90.69 195 ALA A C 1
ATOM 1528 O O . ALA A 1 195 ? 15.479 -11.099 -18.801 1.00 90.69 195 ALA A O 1
ATOM 1529 N N . VAL A 1 196 ? 14.657 -9.351 -17.660 1.00 94.00 196 VAL A N 1
ATOM 1530 C CA . VAL A 1 196 ? 14.623 -8.444 -18.816 1.00 94.00 196 VAL A CA 1
ATOM 1531 C C . VAL A 1 196 ? 16.061 -8.044 -19.139 1.00 94.00 196 VAL A C 1
ATOM 1533 O O . VAL A 1 196 ? 16.692 -7.352 -18.344 1.00 94.00 196 VAL A O 1
ATOM 1536 N N . SER A 1 197 ? 16.576 -8.447 -20.301 1.00 95.12 197 SER A N 1
ATOM 1537 C CA . SER A 1 197 ? 17.887 -8.002 -20.798 1.00 95.12 197 SER A CA 1
ATOM 1538 C C . SER A 1 197 ? 17.798 -6.689 -21.568 1.00 95.12 197 SER A C 1
ATOM 1540 O O . SER A 1 197 ? 18.769 -5.937 -21.654 1.00 95.12 197 SER A O 1
ATOM 1542 N N . ARG A 1 198 ? 16.631 -6.404 -22.154 1.00 96.94 198 ARG A N 1
ATOM 1543 C CA . ARG A 1 198 ? 16.376 -5.168 -22.891 1.00 96.94 198 ARG A CA 1
ATOM 1544 C C . ARG A 1 198 ? 14.899 -4.814 -22.868 1.00 96.94 198 ARG A C 1
ATOM 1546 O O . ARG A 1 198 ? 14.059 -5.651 -23.180 1.00 96.94 198 ARG A O 1
ATOM 1553 N N . SER A 1 199 ? 14.593 -3.560 -22.570 1.00 97.62 199 SER A N 1
ATOM 1554 C CA . SER A 1 199 ? 13.274 -2.972 -22.803 1.00 97.62 199 SER A CA 1
ATOM 1555 C C . SER A 1 199 ? 13.358 -1.924 -23.909 1.00 97.62 199 SER A C 1
ATOM 1557 O O . SER A 1 199 ? 14.399 -1.295 -24.113 1.00 97.62 199 SER A O 1
ATOM 1559 N N . ILE A 1 200 ? 12.268 -1.762 -24.654 1.00 97.56 200 ILE A N 1
ATOM 1560 C CA . ILE A 1 200 ? 12.120 -0.757 -25.707 1.00 97.56 200 ILE A CA 1
ATOM 1561 C C . ILE A 1 200 ? 10.832 0.012 -25.428 1.00 97.56 200 ILE A C 1
ATOM 1563 O O . ILE A 1 200 ? 9.756 -0.593 -25.384 1.00 97.56 200 ILE A O 1
ATOM 1567 N N . ASP A 1 201 ? 10.951 1.325 -25.232 1.00 95.81 201 ASP A N 1
ATOM 1568 C CA . ASP A 1 201 ? 9.806 2.203 -24.987 1.00 95.81 201 ASP A CA 1
ATOM 1569 C C . ASP A 1 201 ? 8.996 2.490 -26.269 1.00 95.81 201 ASP A C 1
ATOM 1571 O O . ASP A 1 201 ? 9.338 2.053 -27.373 1.00 95.81 201 ASP A O 1
ATOM 1575 N N . ALA A 1 202 ? 7.908 3.248 -26.128 1.00 95.25 202 ALA A N 1
ATOM 1576 C CA . ALA A 1 202 ? 7.019 3.573 -27.240 1.00 95.25 202 ALA A CA 1
ATOM 1577 C C . ALA A 1 202 ? 7.583 4.604 -28.248 1.00 95.25 202 ALA A C 1
ATOM 1579 O O . ALA A 1 202 ? 7.007 4.796 -29.325 1.00 95.25 202 ALA A O 1
ATOM 1580 N N . GLU A 1 203 ? 8.720 5.231 -27.940 1.00 94.62 203 GLU A N 1
ATOM 1581 C CA . GLU A 1 203 ? 9.526 6.036 -28.862 1.00 94.62 203 GLU A CA 1
ATOM 1582 C C . GLU A 1 203 ? 10.529 5.176 -29.652 1.00 94.62 203 GLU A C 1
ATOM 1584 O O . GLU A 1 203 ? 10.984 5.593 -30.718 1.00 94.62 203 GLU A O 1
ATOM 1589 N N . GLY A 1 204 ? 10.844 3.971 -29.166 1.00 94.88 204 GLY A N 1
ATOM 1590 C CA . GLY A 1 204 ? 11.873 3.086 -29.711 1.00 94.88 204 GLY A CA 1
ATOM 1591 C C . GLY A 1 204 ? 13.222 3.179 -28.989 1.00 94.88 204 GLY A C 1
ATOM 1592 O O . GLY A 1 204 ? 14.194 2.573 -29.447 1.00 94.88 204 GLY A O 1
ATOM 1593 N N . ASN A 1 205 ? 13.304 3.908 -27.873 1.00 95.94 205 ASN A N 1
ATOM 1594 C CA . ASN A 1 205 ? 14.512 4.002 -27.061 1.00 95.94 205 ASN A CA 1
ATOM 1595 C C . ASN A 1 205 ? 14.747 2.675 -26.329 1.00 95.94 205 ASN A C 1
ATOM 1597 O O . ASN A 1 205 ? 13.839 2.147 -25.686 1.00 95.94 205 ASN A O 1
ATOM 1601 N N . ALA A 1 206 ? 15.967 2.141 -26.400 1.00 96.75 206 ALA A N 1
ATOM 1602 C CA . ALA A 1 206 ? 16.316 0.874 -25.764 1.00 96.75 206 ALA A CA 1
ATOM 1603 C C . ALA A 1 206 ? 17.077 1.091 -24.449 1.00 96.75 206 ALA A C 1
ATOM 1605 O O . ALA A 1 206 ? 18.131 1.726 -24.443 1.00 96.75 206 ALA A O 1
ATOM 1606 N N . THR A 1 207 ? 16.578 0.504 -23.363 1.00 97.56 207 THR A N 1
ATOM 1607 C CA . THR A 1 207 ? 17.329 0.331 -22.110 1.00 97.56 207 THR A CA 1
ATOM 1608 C C . THR A 1 207 ? 17.859 -1.098 -22.061 1.00 97.56 207 THR A C 1
ATOM 1610 O O . THR A 1 207 ? 17.130 -2.029 -22.402 1.00 97.56 207 THR A O 1
ATOM 1613 N N . LEU A 1 208 ? 19.116 -1.285 -21.659 1.00 97.81 208 LEU A N 1
ATOM 1614 C CA . LEU A 1 208 ? 19.761 -2.597 -21.537 1.00 97.81 208 LEU A CA 1
ATOM 1615 C C . LEU A 1 208 ? 20.069 -2.897 -20.071 1.00 97.81 208 LEU A C 1
ATOM 1617 O O . LEU A 1 208 ? 20.647 -2.051 -19.388 1.00 97.81 208 LEU A O 1
ATOM 1621 N N . SER A 1 209 ? 19.768 -4.111 -19.622 1.00 96.69 209 SER A N 1
ATOM 1622 C CA . SER A 1 209 ? 20.119 -4.604 -18.289 1.00 96.69 209 SER A CA 1
ATOM 1623 C C . SER A 1 209 ? 20.955 -5.875 -18.408 1.00 96.69 209 SER A C 1
ATOM 1625 O O . SER A 1 209 ? 20.624 -6.787 -19.163 1.00 96.69 209 SER A O 1
ATOM 1627 N N . GLU A 1 210 ? 22.037 -5.948 -17.642 1.00 95.69 210 GLU A N 1
ATOM 1628 C CA . GLU A 1 210 ? 22.817 -7.172 -17.451 1.00 95.69 210 GLU A CA 1
ATOM 1629 C C . GLU A 1 210 ? 22.545 -7.705 -16.047 1.00 95.69 210 GLU A C 1
ATOM 1631 O O . GLU A 1 210 ? 22.411 -6.925 -15.098 1.00 95.69 210 GLU A O 1
ATOM 1636 N N . VAL A 1 211 ? 22.480 -9.029 -15.910 1.00 94.06 211 VAL A N 1
ATOM 1637 C CA . VAL A 1 211 ? 22.262 -9.708 -14.630 1.00 94.06 211 VAL A CA 1
ATOM 1638 C C . VAL A 1 211 ? 23.387 -10.682 -14.299 1.00 94.06 211 VAL A C 1
ATOM 1640 O O . VAL A 1 211 ? 24.101 -11.157 -15.183 1.00 94.06 211 VAL A O 1
ATOM 1643 N N . ASP A 1 212 ? 23.533 -11.008 -13.016 1.00 91.69 212 ASP A N 1
ATOM 1644 C CA . ASP A 1 212 ? 24.285 -12.191 -12.599 1.00 91.69 212 ASP A CA 1
ATOM 1645 C C . ASP A 1 212 ? 23.446 -13.481 -12.681 1.00 91.69 212 ASP A C 1
ATOM 1647 O O . ASP A 1 212 ? 22.243 -13.461 -12.939 1.00 91.69 212 ASP A O 1
ATOM 1651 N N . ALA A 1 213 ? 24.088 -14.624 -12.421 1.00 88.88 213 ALA A N 1
ATOM 1652 C CA . ALA A 1 213 ? 23.469 -15.952 -12.478 1.00 88.88 213 ALA A CA 1
ATOM 1653 C C . ALA A 1 213 ? 22.355 -16.202 -11.432 1.00 88.88 213 ALA A C 1
ATOM 1655 O O . ALA A 1 213 ? 21.818 -17.307 -11.370 1.00 88.88 213 ALA A O 1
ATOM 1656 N N . LEU A 1 214 ? 22.014 -15.211 -10.598 1.00 89.50 214 LEU A N 1
ATOM 1657 C CA . LEU A 1 214 ? 20.854 -15.222 -9.701 1.00 89.50 214 LEU A CA 1
ATOM 1658 C C . LEU A 1 214 ? 19.739 -14.269 -10.184 1.00 89.50 214 LEU A C 1
ATOM 1660 O O . LEU A 1 214 ? 18.824 -13.967 -9.420 1.00 89.50 214 LEU A O 1
ATOM 1664 N N . GLY A 1 215 ? 19.817 -13.776 -11.428 1.00 89.00 215 GLY A N 1
ATOM 1665 C CA . GLY A 1 215 ? 18.827 -12.886 -12.046 1.00 89.00 215 GLY A CA 1
ATOM 1666 C C . GLY A 1 215 ? 18.886 -11.434 -11.558 1.00 89.00 215 GLY A C 1
ATOM 1667 O O . GLY A 1 215 ? 17.931 -10.682 -11.744 1.00 89.00 215 GLY A O 1
ATOM 1668 N N . ARG A 1 216 ? 19.977 -11.023 -10.899 1.00 92.56 216 ARG A N 1
ATOM 1669 C CA . ARG A 1 216 ? 20.084 -9.717 -10.224 1.00 92.56 216 ARG A CA 1
ATOM 1670 C C . ARG A 1 216 ? 20.791 -8.717 -11.124 1.00 92.56 216 ARG A C 1
ATOM 1672 O O . ARG A 1 216 ? 21.908 -8.990 -11.553 1.00 92.56 216 ARG A O 1
ATOM 1679 N N . GLN A 1 217 ? 20.164 -7.570 -11.386 1.00 95.00 217 GLN A N 1
ATOM 1680 C CA . GLN A 1 217 ? 20.684 -6.530 -12.282 1.00 95.00 217 GLN A CA 1
ATOM 1681 C C . GLN A 1 217 ? 22.020 -5.968 -11.789 1.00 95.00 217 GLN A C 1
ATOM 1683 O O . GLN A 1 217 ? 22.039 -5.147 -10.883 1.00 95.00 217 GLN A O 1
ATOM 1688 N N . THR A 1 218 ? 23.131 -6.376 -12.400 1.00 96.81 218 THR A N 1
ATOM 1689 C CA . THR A 1 218 ? 24.489 -5.908 -12.080 1.00 96.81 218 THR A CA 1
ATOM 1690 C C . THR A 1 218 ? 24.861 -4.634 -12.829 1.00 96.81 218 THR A C 1
ATOM 1692 O O . THR A 1 218 ? 25.678 -3.854 -12.338 1.00 96.81 218 THR A O 1
ATOM 1695 N N . ARG A 1 219 ? 24.254 -4.390 -13.996 1.00 97.69 219 ARG A N 1
ATOM 1696 C CA . ARG A 1 219 ? 24.494 -3.197 -14.815 1.00 97.69 219 ARG A CA 1
ATOM 1697 C C . ARG A 1 219 ? 23.214 -2.757 -15.518 1.00 97.69 219 ARG A C 1
ATOM 1699 O O . ARG A 1 219 ? 22.461 -3.591 -16.011 1.00 97.69 219 ARG A O 1
ATOM 1706 N N . LEU A 1 220 ? 23.001 -1.448 -15.598 1.00 97.88 220 LEU A N 1
ATOM 1707 C CA . LEU A 1 220 ? 21.938 -0.814 -16.381 1.00 97.88 220 LEU A CA 1
ATOM 1708 C C . LEU A 1 220 ? 22.586 0.167 -17.361 1.00 97.88 220 LEU A C 1
ATOM 1710 O O . LEU A 1 220 ? 23.402 0.986 -16.948 1.00 97.88 220 LEU A O 1
ATOM 1714 N N . THR A 1 221 ? 22.240 0.100 -18.644 1.00 98.00 221 THR A N 1
ATOM 1715 C CA . THR A 1 221 ? 22.619 1.097 -19.658 1.00 98.00 221 THR A CA 1
ATOM 1716 C C . THR A 1 221 ? 21.355 1.753 -20.191 1.00 98.00 221 THR A C 1
ATOM 1718 O O . THR A 1 221 ? 20.536 1.099 -20.839 1.00 98.00 221 THR A O 1
ATOM 1721 N N . ARG A 1 222 ? 21.192 3.045 -19.909 1.00 95.62 222 ARG A N 1
ATOM 1722 C CA . ARG A 1 222 ? 20.052 3.848 -20.366 1.00 95.62 222 ARG A CA 1
ATOM 1723 C C . ARG A 1 222 ? 20.210 4.253 -21.844 1.00 95.62 222 ARG A C 1
ATOM 1725 O O . ARG A 1 222 ? 21.336 4.202 -22.351 1.00 95.62 222 ARG A O 1
ATOM 1732 N N . PRO A 1 223 ? 19.138 4.671 -22.547 1.00 95.00 223 PRO A N 1
ATOM 1733 C CA . PRO A 1 223 ? 19.195 4.978 -23.981 1.00 95.00 223 PRO A CA 1
ATOM 1734 C C . PRO A 1 223 ? 20.225 6.049 -24.366 1.00 95.00 223 PRO A C 1
ATOM 1736 O O . PRO A 1 223 ? 20.805 5.997 -25.448 1.00 95.00 223 PRO A O 1
ATOM 1739 N N . GLU A 1 224 ? 20.501 6.995 -23.468 1.00 95.19 224 GLU A N 1
ATOM 1740 C CA . GLU A 1 224 ? 21.530 8.028 -23.615 1.00 95.19 224 GLU A CA 1
ATOM 1741 C C . GLU A 1 224 ? 22.980 7.520 -23.436 1.00 95.19 224 GLU A C 1
ATOM 1743 O O . GLU A 1 224 ? 23.922 8.311 -23.463 1.00 95.19 224 GLU A O 1
ATOM 1748 N N . GLY A 1 225 ? 23.179 6.214 -23.222 1.00 94.69 225 GLY A N 1
ATOM 1749 C CA . GLY A 1 225 ? 24.485 5.587 -22.997 1.00 94.69 225 GLY A CA 1
ATOM 1750 C C . GLY A 1 225 ? 25.032 5.735 -21.572 1.00 94.69 225 GLY A C 1
ATOM 1751 O O . GLY A 1 225 ? 26.155 5.307 -21.305 1.00 94.69 225 GLY A O 1
ATOM 1752 N N . LEU A 1 226 ? 24.261 6.322 -20.650 1.00 97.12 226 LEU A N 1
ATOM 1753 C CA . LEU A 1 226 ? 24.605 6.406 -19.229 1.00 97.12 226 LEU A CA 1
ATOM 1754 C C . LEU A 1 226 ? 24.491 5.029 -18.556 1.00 97.12 226 LEU A C 1
ATOM 1756 O O . LEU A 1 226 ? 23.560 4.273 -18.827 1.00 97.12 226 LEU A O 1
ATOM 1760 N N . VAL A 1 227 ? 25.454 4.712 -17.685 1.00 97.94 227 VAL A N 1
ATOM 1761 C CA . VAL A 1 227 ? 25.653 3.372 -17.109 1.00 97.94 227 VAL A CA 1
ATOM 1762 C C . VAL A 1 227 ? 25.595 3.418 -15.587 1.00 97.94 227 VAL A C 1
ATOM 1764 O O . VAL A 1 227 ? 26.366 4.149 -14.978 1.00 97.94 227 VAL A O 1
ATOM 1767 N N . GLU A 1 228 ? 24.757 2.588 -14.979 1.00 98.31 228 GLU A N 1
ATOM 1768 C CA . GLU A 1 228 ? 24.736 2.336 -13.532 1.00 98.31 228 GLU A CA 1
ATOM 1769 C C . GLU A 1 228 ? 25.235 0.917 -13.237 1.00 98.31 228 GLU A C 1
ATOM 1771 O O . GLU A 1 228 ? 25.054 0.008 -14.053 1.00 98.31 228 GLU A O 1
ATOM 1776 N N . ILE A 1 229 ? 25.873 0.723 -12.080 1.00 98.44 229 ILE A N 1
ATOM 1777 C CA . ILE A 1 229 ? 26.466 -0.561 -11.669 1.00 98.44 229 ILE A CA 1
ATOM 1778 C C . ILE A 1 229 ? 26.021 -0.906 -10.247 1.00 98.44 229 ILE A C 1
ATOM 1780 O O . ILE A 1 229 ? 26.070 -0.060 -9.355 1.00 98.44 229 ILE A O 1
ATOM 1784 N N . PHE A 1 230 ? 25.640 -2.162 -10.024 1.00 98.44 230 PHE A N 1
ATOM 1785 C CA . PHE A 1 230 ? 25.090 -2.671 -8.769 1.00 98.44 230 PHE A CA 1
ATOM 1786 C C . PHE A 1 230 ? 25.896 -3.889 -8.290 1.00 98.44 230 PHE A C 1
ATOM 1788 O O . PHE A 1 230 ? 26.177 -4.810 -9.057 1.00 98.44 230 PHE A O 1
ATOM 1795 N N . GLY A 1 231 ? 26.260 -3.905 -7.009 1.00 98.12 231 GLY A N 1
ATOM 1796 C CA . GLY A 1 231 ? 26.908 -5.031 -6.336 1.00 98.12 231 GLY A CA 1
ATOM 1797 C C . GLY A 1 231 ? 26.017 -5.606 -5.239 1.00 98.12 231 GLY A C 1
ATOM 1798 O O . GLY A 1 231 ? 25.310 -4.863 -4.558 1.00 98.12 231 GLY A O 1
ATOM 1799 N N . TYR A 1 232 ? 26.065 -6.927 -5.052 1.00 97.69 232 TYR A N 1
ATOM 1800 C CA . TYR A 1 232 ? 25.203 -7.661 -4.119 1.00 97.69 232 TYR A CA 1
ATOM 1801 C C . TYR A 1 232 ? 25.992 -8.640 -3.243 1.00 97.69 232 TYR A C 1
ATOM 1803 O O . TYR A 1 232 ? 27.022 -9.177 -3.656 1.00 97.69 232 TYR A O 1
ATOM 1811 N N . ASP A 1 233 ? 25.475 -8.934 -2.049 1.00 95.19 233 ASP A N 1
ATOM 1812 C CA . ASP A 1 233 ? 25.952 -10.044 -1.220 1.00 95.19 233 ASP A CA 1
ATOM 1813 C C . ASP A 1 233 ? 25.354 -11.404 -1.650 1.00 95.19 233 ASP A C 1
ATOM 1815 O O . ASP A 1 233 ? 24.583 -11.517 -2.608 1.00 95.19 233 ASP A O 1
ATOM 1819 N N . ARG A 1 234 ? 25.712 -12.482 -0.938 1.00 92.44 234 ARG A N 1
ATOM 1820 C CA . ARG A 1 234 ? 25.166 -13.835 -1.182 1.00 92.44 234 ARG A CA 1
ATOM 1821 C C . ARG A 1 234 ? 23.694 -14.004 -0.783 1.00 92.44 234 ARG A C 1
ATOM 1823 O O . ARG A 1 234 ? 23.104 -15.013 -1.140 1.00 92.44 234 ARG A O 1
ATOM 1830 N N . ALA A 1 235 ? 23.112 -13.043 -0.068 1.00 94.12 235 ALA A N 1
ATOM 1831 C CA . ALA A 1 235 ? 21.695 -13.003 0.290 1.00 94.12 235 ALA A CA 1
ATOM 1832 C C . ALA A 1 235 ? 20.895 -12.060 -0.634 1.00 94.12 235 ALA A C 1
ATOM 1834 O O . ALA A 1 235 ? 19.768 -11.692 -0.312 1.00 94.12 235 ALA A O 1
ATOM 1835 N N . SER A 1 236 ? 21.478 -11.659 -1.772 1.00 95.62 236 SER A N 1
ATOM 1836 C CA . SER A 1 236 ? 20.850 -10.800 -2.787 1.00 95.62 236 SER A CA 1
ATOM 1837 C C . SER A 1 236 ? 20.472 -9.404 -2.297 1.00 95.62 236 SER A C 1
ATOM 1839 O O . SER A 1 236 ? 19.627 -8.735 -2.886 1.00 95.62 236 SER A O 1
ATOM 1841 N N . ARG A 1 237 ? 21.156 -8.924 -1.254 1.00 96.19 237 ARG A N 1
ATOM 1842 C CA . ARG A 1 237 ? 21.029 -7.553 -0.755 1.00 96.19 237 ARG A CA 1
ATOM 1843 C C . ARG A 1 237 ? 22.108 -6.689 -1.395 1.00 96.19 237 ARG A C 1
ATOM 1845 O O . ARG A 1 237 ? 23.254 -7.120 -1.513 1.00 96.19 237 ARG A O 1
ATOM 1852 N N . LEU A 1 238 ? 21.739 -5.471 -1.781 1.00 97.25 238 LEU A N 1
ATOM 1853 C CA . LEU A 1 238 ? 22.662 -4.489 -2.348 1.00 97.25 238 LEU A CA 1
ATOM 1854 C C . LEU A 1 238 ? 23.798 -4.179 -1.354 1.00 97.25 238 LEU A C 1
ATOM 1856 O O . LEU A 1 238 ? 23.540 -3.958 -0.166 1.00 97.25 238 LEU A O 1
ATOM 1860 N N . THR A 1 239 ? 25.034 -4.164 -1.852 1.00 98.06 239 THR A N 1
ATOM 1861 C CA . THR A 1 239 ? 26.268 -3.809 -1.128 1.00 98.06 239 THR A CA 1
ATOM 1862 C C . THR A 1 239 ? 26.969 -2.601 -1.741 1.00 98.06 239 THR A C 1
ATOM 1864 O O . THR A 1 239 ? 27.584 -1.833 -1.002 1.00 98.06 239 THR A O 1
ATOM 1867 N N . SER A 1 240 ? 26.833 -2.380 -3.052 1.00 98.12 240 SER A N 1
ATOM 1868 C CA . SER A 1 240 ? 27.315 -1.178 -3.738 1.00 98.12 240 SER A CA 1
ATOM 1869 C C . SER A 1 240 ? 26.379 -0.736 -4.862 1.00 98.12 240 SER A C 1
ATOM 1871 O O . SER A 1 240 ? 25.733 -1.558 -5.506 1.00 98.12 240 SER A O 1
ATOM 1873 N N . TYR A 1 241 ? 26.340 0.567 -5.122 1.00 98.44 241 TYR A N 1
ATOM 1874 C CA . TYR A 1 241 ? 25.695 1.174 -6.285 1.00 98.44 241 TYR A CA 1
ATOM 1875 C C . TYR A 1 241 ? 26.567 2.330 -6.761 1.00 98.44 241 TYR A C 1
ATOM 1877 O O . TYR A 1 241 ? 26.904 3.197 -5.955 1.00 98.44 241 TYR A O 1
ATOM 1885 N N . ALA A 1 242 ? 26.925 2.336 -8.041 1.00 98.38 242 ALA A N 1
ATOM 1886 C CA . ALA A 1 242 ? 27.579 3.457 -8.698 1.00 98.38 242 ALA A CA 1
ATOM 1887 C C . ALA A 1 242 ? 26.608 4.093 -9.697 1.00 98.38 242 ALA A C 1
ATOM 1889 O O . ALA A 1 242 ? 26.073 3.400 -10.568 1.00 98.38 242 ALA A O 1
ATOM 1890 N N . ASP A 1 243 ? 26.397 5.404 -9.567 1.00 97.25 243 ASP A N 1
ATOM 1891 C CA . ASP A 1 243 ? 25.625 6.173 -10.542 1.00 97.25 243 ASP A CA 1
ATOM 1892 C C . ASP A 1 243 ? 26.391 6.344 -11.869 1.00 97.25 243 ASP A C 1
ATOM 1894 O O . ASP A 1 243 ? 27.575 6.017 -11.989 1.00 97.25 243 ASP A O 1
ATOM 1898 N N . ALA A 1 244 ? 25.737 6.937 -12.868 1.00 96.31 244 ALA A N 1
ATOM 1899 C CA . ALA A 1 244 ? 26.351 7.212 -14.168 1.00 96.31 244 ALA A CA 1
ATOM 1900 C C . ALA A 1 244 ? 27.378 8.366 -14.180 1.00 96.31 244 ALA A C 1
ATOM 1902 O O . ALA A 1 244 ? 27.760 8.858 -15.244 1.00 96.31 244 ALA A O 1
ATOM 1903 N N . GLN A 1 245 ? 27.802 8.846 -13.011 1.00 96.50 245 GLN A N 1
ATOM 1904 C CA . GLN A 1 245 ? 28.962 9.712 -12.798 1.00 96.50 245 GLN A CA 1
ATOM 1905 C C . GLN A 1 245 ? 30.052 8.989 -11.971 1.00 96.50 245 GLN A C 1
ATOM 1907 O O . GLN A 1 245 ? 31.071 9.589 -11.628 1.00 96.50 245 GLN A O 1
ATOM 1912 N N . ASN A 1 246 ? 29.873 7.686 -11.708 1.00 94.81 246 ASN A N 1
ATOM 1913 C CA . ASN A 1 246 ? 30.708 6.816 -10.881 1.00 94.81 246 ASN A CA 1
ATOM 1914 C C . ASN A 1 246 ? 30.757 7.211 -9.385 1.00 94.81 246 ASN A C 1
ATOM 1916 O O . ASN A 1 246 ? 31.666 6.813 -8.651 1.00 94.81 246 ASN A O 1
ATOM 1920 N N . HIS A 1 247 ? 29.765 7.960 -8.896 1.00 97.69 247 HIS A N 1
ATOM 1921 C CA . HIS A 1 247 ? 29.580 8.205 -7.468 1.00 97.69 247 HIS A CA 1
ATOM 1922 C C . HIS A 1 247 ? 29.073 6.923 -6.796 1.00 97.69 247 HIS A C 1
ATOM 1924 O O . HIS A 1 247 ? 27.973 6.452 -7.087 1.00 97.69 247 HIS A O 1
ATOM 1930 N N . THR A 1 248 ? 29.873 6.347 -5.895 1.00 98.06 248 THR A N 1
ATOM 1931 C CA . THR A 1 248 ? 29.579 5.039 -5.288 1.00 98.06 248 THR A CA 1
ATOM 1932 C C . THR A 1 248 ? 28.982 5.172 -3.887 1.00 98.06 248 THR A C 1
ATOM 1934 O O . THR A 1 248 ? 29.604 5.743 -2.997 1.00 98.06 248 THR A O 1
ATOM 1937 N N . THR A 1 249 ? 27.803 4.590 -3.676 1.00 98.44 249 THR A N 1
ATOM 1938 C CA . THR A 1 249 ? 27.184 4.374 -2.357 1.00 98.44 249 THR A CA 1
ATOM 1939 C C . THR A 1 249 ? 27.432 2.928 -1.916 1.00 98.44 249 THR A C 1
ATOM 1941 O O . THR A 1 249 ? 27.381 2.024 -2.754 1.00 98.44 249 THR A O 1
ATOM 1944 N N . LEU A 1 250 ? 27.702 2.687 -0.626 1.00 98.56 250 LEU A N 1
ATOM 1945 C CA . LEU A 1 250 ? 27.980 1.352 -0.068 1.00 98.56 250 LEU A CA 1
ATOM 1946 C C . LEU A 1 250 ? 27.084 1.030 1.137 1.00 98.56 250 LEU A C 1
ATOM 1948 O O . LEU A 1 250 ? 26.899 1.867 2.021 1.00 98.56 250 LEU A O 1
ATOM 1952 N N . TRP A 1 251 ? 26.610 -0.214 1.221 1.00 98.38 251 TRP A N 1
ATOM 1953 C CA . TRP A 1 251 ? 25.801 -0.731 2.330 1.00 98.38 251 TRP A CA 1
ATOM 1954 C C . TRP A 1 251 ? 26.557 -1.837 3.068 1.00 98.38 251 TRP A C 1
ATOM 1956 O O . TRP A 1 251 ? 26.940 -2.848 2.480 1.00 98.38 251 TRP A O 1
ATOM 1966 N N . GLN A 1 252 ? 26.724 -1.664 4.376 1.00 97.81 252 GLN A N 1
ATOM 1967 C CA . GLN A 1 252 ? 27.348 -2.619 5.288 1.00 97.81 252 GLN A CA 1
ATOM 1968 C C . GLN A 1 252 ? 26.323 -3.049 6.344 1.00 97.81 252 GLN A C 1
ATOM 1970 O O . GLN A 1 252 ? 25.528 -2.242 6.840 1.00 97.81 252 GLN A O 1
ATOM 1975 N N . ARG A 1 253 ? 26.279 -4.354 6.619 1.00 96.56 253 ARG A N 1
ATOM 1976 C CA . ARG A 1 253 ? 25.200 -5.010 7.363 1.00 96.56 253 ARG A CA 1
ATOM 1977 C C . ARG A 1 253 ? 25.766 -5.946 8.416 1.00 96.56 253 ARG A C 1
ATOM 1979 O O . ARG A 1 253 ? 26.768 -6.613 8.163 1.00 96.56 253 ARG A O 1
ATOM 1986 N N . ASP A 1 254 ? 25.068 -6.029 9.542 1.00 93.50 254 ASP A N 1
ATOM 1987 C CA . ASP A 1 254 ? 25.412 -6.947 10.621 1.00 93.50 254 ASP A CA 1
ATOM 1988 C C . ASP A 1 254 ? 25.136 -8.419 10.251 1.00 93.50 254 ASP A C 1
ATOM 1990 O O . ASP A 1 254 ? 24.596 -8.744 9.187 1.00 93.50 254 ASP A O 1
ATOM 1994 N N . VAL A 1 255 ? 25.483 -9.337 11.158 1.00 91.06 255 VAL A N 1
ATOM 1995 C CA . VAL A 1 255 ? 25.277 -10.788 10.976 1.00 91.06 255 VAL A CA 1
ATOM 1996 C C . VAL A 1 255 ? 23.802 -11.200 10.847 1.00 91.06 255 VAL A C 1
ATOM 1998 O O . VAL A 1 255 ? 23.522 -12.292 10.359 1.00 91.06 255 VAL A O 1
ATOM 2001 N N . LEU A 1 256 ? 22.859 -10.332 11.233 1.00 91.81 256 LEU A N 1
ATOM 2002 C CA . LEU A 1 256 ? 21.414 -10.520 11.057 1.00 91.81 256 LEU A CA 1
ATOM 2003 C C . LEU A 1 256 ? 20.896 -9.860 9.762 1.00 91.81 256 LEU A C 1
ATOM 2005 O O . LEU A 1 256 ? 19.705 -9.914 9.466 1.00 91.81 256 LEU A O 1
ATOM 2009 N N . GLY A 1 257 ? 21.775 -9.249 8.960 1.00 93.50 257 GLY A N 1
ATOM 2010 C CA . GLY A 1 257 ? 21.435 -8.586 7.703 1.00 93.50 257 GLY A CA 1
ATOM 2011 C C . GLY A 1 257 ? 20.868 -7.174 7.847 1.00 93.50 257 GLY A C 1
ATOM 2012 O O . GLY A 1 257 ? 20.475 -6.573 6.838 1.00 93.50 257 GLY A O 1
ATOM 2013 N N . ARG A 1 258 ? 20.817 -6.630 9.064 1.00 94.50 258 ARG A N 1
ATOM 2014 C CA . ARG A 1 258 ? 20.289 -5.290 9.348 1.00 94.50 258 ARG A CA 1
ATOM 2015 C C . ARG A 1 258 ? 21.323 -4.249 8.918 1.00 94.50 258 ARG A C 1
ATOM 2017 O O . ARG A 1 258 ? 22.522 -4.507 8.961 1.00 94.50 258 ARG A O 1
ATOM 2024 N N . LEU A 1 259 ? 20.870 -3.077 8.471 1.00 95.69 259 LEU A N 1
ATOM 2025 C CA . LEU A 1 259 ? 21.782 -1.995 8.087 1.00 95.69 259 LEU A CA 1
ATOM 2026 C C . LEU A 1 259 ? 22.520 -1.480 9.331 1.00 95.69 259 LEU A C 1
ATOM 2028 O O . LEU A 1 259 ? 21.867 -1.100 10.308 1.00 95.69 259 LEU A O 1
ATOM 2032 N N . GLU A 1 260 ? 23.850 -1.497 9.252 1.00 97.06 260 GLU A N 1
ATOM 2033 C CA . GLU A 1 260 ? 24.801 -1.080 10.292 1.00 97.06 260 GLU A CA 1
ATOM 2034 C C . GLU A 1 260 ? 25.537 0.196 9.861 1.00 97.06 260 GLU A C 1
ATOM 2036 O O . GLU A 1 260 ? 25.653 1.140 10.640 1.00 97.06 260 GLU A O 1
ATOM 2041 N N . ARG A 1 261 ? 25.959 0.272 8.589 1.00 98.00 261 ARG A N 1
ATOM 2042 C CA . ARG A 1 261 ? 26.591 1.462 8.010 1.00 98.00 261 ARG A CA 1
ATOM 2043 C C . ARG A 1 261 ? 26.181 1.678 6.552 1.00 98.00 261 ARG A C 1
ATOM 2045 O O . ARG A 1 261 ? 26.184 0.748 5.749 1.00 98.00 261 ARG A O 1
ATOM 2052 N N . LEU A 1 262 ? 25.850 2.921 6.210 1.00 98.25 262 LEU A N 1
ATOM 2053 C CA . LEU A 1 262 ? 25.559 3.382 4.849 1.00 98.25 262 LEU A CA 1
ATOM 2054 C C . LEU A 1 262 ? 26.552 4.486 4.495 1.00 98.25 262 LEU A C 1
ATOM 2056 O O . LEU A 1 262 ? 26.477 5.570 5.067 1.00 98.25 262 LEU A O 1
ATOM 2060 N N . GLN A 1 263 ? 27.479 4.216 3.578 1.00 98.31 263 GLN A N 1
ATOM 2061 C CA . GLN A 1 263 ? 28.480 5.185 3.135 1.00 98.31 263 GLN A CA 1
ATOM 2062 C C . GLN A 1 263 ? 28.050 5.856 1.831 1.00 98.31 263 GLN A C 1
ATOM 2064 O O . GLN A 1 263 ? 27.697 5.180 0.866 1.00 98.31 263 GLN A O 1
ATOM 2069 N N . LEU A 1 264 ? 28.100 7.184 1.827 1.00 97.81 264 LEU A N 1
ATOM 2070 C CA . LEU A 1 264 ? 27.773 8.056 0.708 1.00 97.81 264 LEU A CA 1
ATOM 2071 C C . LEU A 1 264 ? 28.998 8.279 -0.205 1.00 97.81 264 LEU A C 1
ATOM 2073 O O . LEU A 1 264 ? 30.134 8.049 0.224 1.00 97.81 264 LEU A O 1
ATOM 2077 N N . PRO A 1 265 ? 28.805 8.779 -1.442 1.00 97.44 265 PRO A N 1
ATOM 2078 C CA . PRO A 1 265 ? 29.903 8.972 -2.394 1.00 97.44 265 PRO A CA 1
ATOM 2079 C C . PRO A 1 265 ? 30.949 10.031 -2.025 1.00 97.44 265 PRO A C 1
ATOM 2081 O O . PRO A 1 265 ? 32.032 10.035 -2.604 1.00 97.44 265 PRO A O 1
ATOM 2084 N N . ASP A 1 266 ? 30.653 10.925 -1.078 1.00 95.62 266 ASP A N 1
ATOM 2085 C CA . ASP A 1 266 ? 31.627 11.870 -0.511 1.00 95.62 266 ASP A CA 1
ATOM 2086 C C . ASP A 1 266 ? 32.529 11.231 0.567 1.00 95.62 266 ASP A C 1
ATOM 2088 O O . ASP A 1 266 ? 33.448 11.871 1.079 1.00 95.62 266 ASP A O 1
ATOM 2092 N N . GLY A 1 267 ? 32.289 9.957 0.892 1.00 94.62 267 GLY A N 1
ATOM 2093 C CA . GLY A 1 267 ? 32.984 9.194 1.921 1.00 94.62 267 GLY A CA 1
ATOM 2094 C C . GLY A 1 267 ? 32.344 9.285 3.309 1.00 94.62 267 GLY A C 1
ATOM 2095 O O . GLY A 1 267 ? 32.670 8.446 4.156 1.00 94.62 267 GLY A O 1
ATOM 2096 N N . GLY A 1 268 ? 31.421 10.226 3.537 1.00 96.56 268 GLY A N 1
ATOM 2097 C CA . GLY A 1 268 ? 30.628 10.331 4.761 1.00 96.56 268 GLY A CA 1
ATOM 2098 C C . GLY A 1 268 ? 29.689 9.134 4.934 1.00 96.56 268 GLY A C 1
ATOM 2099 O O . GLY A 1 268 ? 29.409 8.410 3.979 1.00 96.56 268 GLY A O 1
ATOM 2100 N N . ALA A 1 269 ? 29.218 8.864 6.153 1.00 97.25 269 ALA A N 1
ATOM 2101 C CA . ALA A 1 269 ? 28.387 7.686 6.403 1.00 97.25 269 ALA A CA 1
ATOM 2102 C C . ALA A 1 269 ? 27.367 7.875 7.527 1.00 97.25 269 ALA A C 1
ATOM 2104 O O . ALA A 1 269 ? 27.657 8.528 8.523 1.00 97.25 269 ALA A O 1
ATOM 2105 N N . TYR A 1 270 ? 26.213 7.223 7.380 1.00 97.06 270 TYR A N 1
ATOM 2106 C CA . TYR A 1 270 ? 25.303 6.945 8.488 1.00 97.06 270 TYR A CA 1
ATOM 2107 C C . TYR A 1 270 ? 25.737 5.665 9.208 1.00 97.06 270 TYR A C 1
ATOM 2109 O O . TYR A 1 270 ? 26.099 4.684 8.551 1.00 97.06 270 TYR A O 1
ATOM 2117 N N . LEU A 1 271 ? 25.659 5.667 10.537 1.00 97.69 271 LEU A N 1
ATOM 2118 C CA . LEU A 1 271 ? 25.906 4.524 11.421 1.00 97.69 271 LEU A CA 1
ATOM 2119 C C . LEU A 1 271 ? 24.633 4.209 12.216 1.00 97.69 271 LEU A C 1
ATOM 2121 O O . LEU A 1 271 ? 23.928 5.135 12.615 1.00 97.69 271 LEU A O 1
ATOM 2125 N N . TYR A 1 272 ? 24.355 2.928 12.463 1.00 97.56 272 TYR A N 1
ATOM 2126 C CA . TYR A 1 272 ? 23.145 2.461 13.147 1.00 97.56 272 TYR A CA 1
ATOM 2127 C C . TYR A 1 272 ? 23.487 1.483 14.279 1.00 97.56 272 TYR A C 1
ATOM 2129 O O . TYR A 1 272 ? 23.803 0.320 14.028 1.00 97.56 272 TYR A O 1
ATOM 2137 N N . GLU A 1 273 ? 23.353 1.930 15.525 1.00 96.94 273 GLU A N 1
ATOM 2138 C CA . GLU A 1 273 ? 23.426 1.078 16.717 1.00 96.94 273 GLU A CA 1
ATOM 2139 C C . GLU A 1 273 ? 22.008 0.597 17.089 1.00 96.94 273 GLU A C 1
ATOM 2141 O O . GLU A 1 273 ? 21.014 1.282 16.821 1.00 96.94 273 GLU A O 1
ATOM 2146 N N . ARG A 1 274 ? 21.885 -0.613 17.655 1.00 95.88 274 ARG A N 1
ATOM 2147 C CA . ARG A 1 274 ? 20.590 -1.284 17.879 1.00 95.88 274 ARG A CA 1
ATOM 2148 C C . ARG A 1 274 ? 20.518 -1.995 19.223 1.00 95.88 274 ARG A C 1
ATOM 2150 O O . ARG A 1 274 ? 21.528 -2.499 19.707 1.00 95.88 274 ARG A O 1
ATOM 2157 N N . ASP A 1 275 ? 19.310 -2.110 19.771 1.00 93.00 275 ASP A N 1
ATOM 2158 C CA . ASP A 1 275 ? 19.046 -2.997 20.908 1.00 93.00 275 ASP A CA 1
ATOM 2159 C C . ASP A 1 275 ? 18.963 -4.485 20.499 1.00 93.00 275 ASP A C 1
ATOM 2161 O O . ASP A 1 275 ? 19.083 -4.864 19.326 1.00 93.00 275 ASP A O 1
ATOM 2165 N N . ALA A 1 276 ? 18.744 -5.347 21.495 1.00 89.69 276 ALA A N 1
ATOM 2166 C CA . ALA A 1 276 ? 18.633 -6.791 21.317 1.00 89.69 276 ALA A CA 1
ATOM 2167 C C . ALA A 1 276 ? 17.363 -7.241 20.559 1.00 89.69 276 ALA A C 1
ATOM 2169 O O . ALA A 1 276 ? 17.342 -8.355 20.040 1.00 89.69 276 ALA A O 1
ATOM 2170 N N . ALA A 1 277 ? 16.332 -6.392 20.450 1.00 88.75 277 ALA A N 1
ATOM 2171 C CA . ALA A 1 277 ? 15.168 -6.627 19.587 1.00 88.75 277 ALA A CA 1
ATOM 2172 C C . ALA A 1 277 ? 15.397 -6.111 18.147 1.00 88.75 277 ALA A C 1
ATOM 2174 O O . ALA A 1 277 ? 14.750 -6.564 17.208 1.00 88.75 277 ALA A O 1
ATOM 2175 N N . GLY A 1 278 ? 16.371 -5.216 17.949 1.00 92.50 278 GLY A N 1
ATOM 2176 C CA . GLY A 1 278 ? 16.769 -4.643 16.663 1.00 92.50 278 GLY A CA 1
ATOM 2177 C C . GLY A 1 278 ? 16.287 -3.219 16.406 1.00 92.50 278 GLY A C 1
ATOM 2178 O O . GLY A 1 278 ? 16.568 -2.681 15.324 1.00 92.50 278 GLY A O 1
ATOM 2179 N N . ASN A 1 279 ? 15.634 -2.596 17.389 1.00 94.00 279 ASN A N 1
ATOM 2180 C CA . ASN A 1 279 ? 15.230 -1.196 17.321 1.00 94.00 279 ASN A CA 1
ATOM 2181 C C . ASN A 1 279 ? 16.488 -0.317 17.194 1.00 94.00 279 ASN A C 1
ATOM 2183 O O . ASN A 1 279 ? 17.465 -0.577 17.904 1.00 94.00 279 ASN A O 1
ATOM 2187 N N . PRO A 1 280 ? 16.517 0.692 16.303 1.00 95.62 280 PRO A N 1
ATOM 2188 C CA . PRO A 1 280 ? 17.656 1.596 16.179 1.00 95.62 280 PRO A CA 1
ATOM 2189 C C . PRO A 1 280 ? 17.717 2.506 17.409 1.00 95.62 280 PRO A C 1
ATOM 2191 O O . PRO A 1 280 ? 16.959 3.463 17.511 1.00 95.62 280 PRO A O 1
ATOM 2194 N N . THR A 1 281 ? 18.596 2.196 18.360 1.00 97.06 281 THR A N 1
ATOM 2195 C CA . THR A 1 281 ? 18.772 2.976 19.596 1.00 97.06 281 THR A CA 1
ATOM 2196 C C . THR A 1 281 ? 19.652 4.195 19.394 1.00 97.06 281 THR A C 1
ATOM 2198 O O . THR A 1 281 ? 19.564 5.141 20.176 1.00 97.06 281 THR A O 1
ATOM 2201 N N . LYS A 1 282 ? 20.487 4.205 18.351 1.00 96.81 282 LYS A N 1
ATOM 2202 C CA . LYS A 1 282 ? 21.257 5.384 17.969 1.00 96.81 282 LYS A CA 1
ATOM 2203 C C . LYS A 1 282 ? 21.557 5.406 16.473 1.00 96.81 282 LYS A C 1
ATOM 2205 O O . LYS A 1 282 ? 21.905 4.386 15.880 1.00 96.81 282 LYS A O 1
ATOM 2210 N N . ILE A 1 283 ? 21.441 6.589 15.880 1.00 95.94 283 ILE A N 1
ATOM 2211 C CA . ILE A 1 283 ? 21.822 6.879 14.499 1.00 95.94 283 ILE A CA 1
ATOM 2212 C C . ILE A 1 283 ? 22.824 8.034 14.524 1.00 95.94 283 ILE A C 1
ATOM 2214 O O . ILE A 1 283 ? 22.489 9.115 15.001 1.00 95.94 283 ILE A O 1
ATOM 2218 N N . THR A 1 284 ? 24.030 7.829 14.001 1.00 94.62 284 THR A N 1
ATOM 2219 C CA . THR A 1 284 ? 25.005 8.912 13.770 1.00 94.62 284 THR A CA 1
ATOM 2220 C C . THR A 1 284 ? 25.029 9.230 12.279 1.00 94.62 284 THR A C 1
ATOM 2222 O O . THR A 1 284 ? 25.013 8.312 11.458 1.00 94.62 284 THR A O 1
ATOM 2225 N N . ASP A 1 285 ? 25.029 10.511 11.916 1.00 91.94 285 ASP A N 1
ATOM 2226 C CA . ASP A 1 285 ? 24.978 10.969 10.524 1.00 91.94 285 ASP A CA 1
ATOM 2227 C C . ASP A 1 285 ? 26.371 11.331 9.944 1.00 91.94 285 ASP A C 1
ATOM 2229 O O . ASP A 1 285 ? 27.359 11.393 10.683 1.00 91.94 285 ASP A O 1
ATOM 2233 N N . PRO A 1 286 ? 26.482 11.608 8.626 1.00 92.38 286 PRO A N 1
ATOM 2234 C CA . PRO A 1 286 ? 27.753 11.952 7.983 1.00 92.38 286 PRO A CA 1
ATOM 2235 C C . PRO A 1 286 ? 28.470 13.209 8.504 1.00 92.38 286 PRO A C 1
ATOM 2237 O O . PRO A 1 286 ? 29.645 13.381 8.182 1.00 92.38 286 PRO A O 1
ATOM 2240 N N . ASN A 1 287 ? 27.807 14.097 9.261 1.00 86.69 287 ASN A N 1
ATOM 2241 C CA . ASN A 1 287 ? 28.449 15.263 9.886 1.00 86.69 287 ASN A CA 1
ATOM 2242 C C . ASN A 1 287 ? 28.789 15.045 11.373 1.00 86.69 287 ASN A C 1
ATOM 2244 O O . ASN A 1 287 ? 29.416 15.914 11.980 1.00 86.69 287 ASN A O 1
ATOM 2248 N N . GLY A 1 288 ? 28.435 13.887 11.937 1.00 84.19 288 GLY A N 1
ATOM 2249 C CA . GLY A 1 288 ? 28.656 13.551 13.342 1.00 84.19 288 GLY A CA 1
ATOM 2250 C C . GLY A 1 288 ? 27.543 14.019 14.281 1.00 84.19 288 GLY A C 1
ATOM 2251 O O . GLY A 1 288 ? 27.730 13.961 15.495 1.00 84.19 288 GLY A O 1
ATOM 2252 N N . SER A 1 289 ? 26.394 14.464 13.758 1.00 87.50 289 SER A N 1
ATOM 2253 C CA . SER A 1 289 ? 25.194 14.643 14.582 1.00 87.50 289 SER A CA 1
ATOM 2254 C C . SER A 1 289 ? 24.636 13.271 14.968 1.00 87.50 289 SER A C 1
ATOM 2256 O O . SER A 1 289 ? 24.651 12.333 14.167 1.00 87.50 289 SER A O 1
ATOM 2258 N N . GLU A 1 290 ? 24.139 13.143 16.198 1.00 92.12 290 GLU A N 1
ATOM 2259 C CA . GLU A 1 290 ? 23.668 11.866 16.751 1.00 92.12 290 GLU A CA 1
ATOM 2260 C C . GLU A 1 290 ? 22.198 11.951 17.166 1.00 92.12 290 GLU A C 1
ATOM 2262 O O . GLU A 1 290 ? 21.770 12.925 17.781 1.00 92.12 290 GLU A O 1
ATOM 2267 N N . MET A 1 291 ? 21.429 10.911 16.860 1.00 94.38 291 MET A N 1
ATOM 2268 C CA . MET A 1 291 ? 20.026 10.742 17.224 1.00 94.38 291 MET A CA 1
ATOM 2269 C C . MET A 1 291 ? 19.896 9.479 18.075 1.00 94.38 291 MET A C 1
ATOM 2271 O O . MET A 1 291 ? 19.973 8.373 17.546 1.00 94.38 291 MET A O 1
ATOM 2275 N N . VAL A 1 292 ? 19.713 9.634 19.384 1.00 96.88 292 VAL A N 1
ATOM 2276 C CA . VAL A 1 292 ? 19.485 8.534 20.337 1.00 96.88 292 VAL A CA 1
ATOM 2277 C C . VAL A 1 292 ? 17.981 8.314 20.501 1.00 96.88 292 VAL A C 1
ATOM 2279 O O . VAL A 1 292 ? 17.215 9.276 20.546 1.00 96.88 292 VAL A O 1
ATOM 2282 N N . GLN A 1 293 ? 17.539 7.060 20.579 1.00 97.44 293 GLN A N 1
ATOM 2283 C CA . GLN A 1 293 ? 16.127 6.677 20.621 1.00 97.44 293 GLN A CA 1
ATOM 2284 C C . GLN A 1 293 ? 15.855 5.630 21.711 1.00 97.44 293 GLN A C 1
ATOM 2286 O O . GLN A 1 293 ? 16.628 4.686 21.886 1.00 97.44 293 GLN A O 1
ATOM 2291 N N . SER A 1 294 ? 14.717 5.770 22.394 1.00 97.06 294 SER A N 1
ATOM 2292 C CA . SER A 1 294 ? 14.212 4.817 23.394 1.00 97.06 294 SER A CA 1
ATOM 2293 C C . SER A 1 294 ? 12.832 4.303 22.995 1.00 97.06 294 SER A C 1
ATOM 2295 O O . SER A 1 294 ? 12.041 5.052 22.424 1.00 97.06 294 SER A O 1
ATOM 2297 N N . PHE A 1 295 ? 12.526 3.048 23.332 1.00 96.38 295 PHE A N 1
ATOM 2298 C CA . PHE A 1 295 ? 11.309 2.352 22.901 1.00 96.38 295 PHE A CA 1
ATOM 2299 C C . PHE A 1 295 ? 10.582 1.693 24.084 1.00 96.38 295 PHE A C 1
ATOM 2301 O O . PHE A 1 295 ? 11.215 1.345 25.081 1.00 96.38 295 PHE A O 1
ATOM 2308 N N . ASP A 1 296 ? 9.261 1.525 23.983 1.00 94.44 296 ASP A N 1
ATOM 2309 C CA . ASP A 1 296 ? 8.449 0.771 24.944 1.00 94.44 296 ASP A CA 1
ATOM 2310 C C . ASP A 1 296 ? 8.586 -0.754 24.746 1.00 94.44 296 ASP A C 1
ATOM 2312 O O . ASP A 1 296 ? 9.317 -1.251 23.877 1.00 94.44 296 ASP A O 1
ATOM 2316 N N . ALA A 1 297 ? 7.859 -1.520 25.558 1.00 92.44 297 ALA A N 1
ATOM 2317 C CA . ALA A 1 297 ? 7.858 -2.974 25.482 1.00 92.44 297 ALA A CA 1
ATOM 2318 C C . ALA A 1 297 ? 7.326 -3.524 24.143 1.00 92.44 297 ALA A C 1
ATOM 2320 O O . ALA A 1 297 ? 7.795 -4.565 23.689 1.00 92.44 297 ALA A O 1
ATOM 2321 N N . ARG A 1 298 ? 6.426 -2.807 23.459 1.00 91.31 298 ARG A N 1
ATOM 2322 C CA . ARG A 1 298 ? 5.918 -3.154 22.118 1.00 91.31 298 ARG A CA 1
ATOM 2323 C C . ARG A 1 298 ? 6.878 -2.757 20.989 1.00 91.31 298 ARG A C 1
ATOM 2325 O O . ARG A 1 298 ? 6.685 -3.187 19.859 1.00 91.31 298 ARG A O 1
ATOM 2332 N N . GLY A 1 299 ? 7.904 -1.954 21.283 1.00 93.88 299 GLY A N 1
ATOM 2333 C CA . GLY A 1 299 ? 8.823 -1.393 20.287 1.00 93.88 299 GLY A CA 1
ATOM 2334 C C . GLY A 1 299 ? 8.383 -0.032 19.735 1.00 93.88 299 GLY A C 1
ATOM 2335 O O . GLY A 1 299 ? 8.940 0.430 18.742 1.00 93.88 299 GLY A O 1
ATOM 2336 N N . LEU A 1 300 ? 7.410 0.637 20.362 1.00 96.00 300 LEU A N 1
ATOM 2337 C CA . LEU A 1 300 ? 6.997 1.990 19.986 1.00 96.00 300 LEU A CA 1
ATOM 2338 C C . LEU A 1 300 ? 7.976 3.019 20.551 1.00 96.00 300 LEU A C 1
ATOM 2340 O O . LEU A 1 300 ? 8.412 2.908 21.695 1.00 96.00 300 LEU A O 1
ATOM 2344 N N . LEU A 1 301 ? 8.315 4.040 19.765 1.00 97.69 301 LEU A N 1
ATOM 2345 C CA . LEU A 1 301 ? 9.213 5.118 20.186 1.00 97.69 301 LEU A CA 1
ATOM 2346 C C . LEU A 1 301 ? 8.625 5.864 21.398 1.00 97.69 301 LEU A C 1
ATOM 2348 O O . LEU A 1 301 ? 7.473 6.278 21.361 1.00 97.69 301 LEU A O 1
ATOM 2352 N N . THR A 1 302 ? 9.410 6.074 22.455 1.00 97.75 302 THR A N 1
ATOM 2353 C CA . THR A 1 302 ? 9.009 6.849 23.649 1.00 97.75 302 THR A CA 1
ATOM 2354 C C . THR A 1 302 ? 9.822 8.127 23.821 1.00 97.75 302 THR A C 1
ATOM 2356 O O . THR A 1 302 ? 9.320 9.115 24.357 1.00 97.75 302 THR A O 1
ATOM 2359 N N . SER A 1 303 ? 11.064 8.142 23.331 1.00 97.44 303 SER A N 1
ATOM 2360 C CA . SER A 1 303 ? 11.953 9.304 23.375 1.00 97.44 303 SER A CA 1
ATOM 2361 C C . SER A 1 303 ? 12.878 9.339 22.162 1.00 97.44 303 SER A C 1
ATOM 2363 O O . SER A 1 303 ? 13.341 8.292 21.703 1.00 97.44 303 SER A O 1
ATOM 2365 N N . ARG A 1 304 ? 13.179 10.544 21.674 1.00 96.06 304 ARG A N 1
ATOM 2366 C CA . ARG A 1 304 ? 14.232 10.829 20.695 1.00 96.06 304 ARG A CA 1
ATOM 2367 C C . ARG A 1 304 ? 15.052 12.027 21.165 1.00 96.06 304 ARG A C 1
ATOM 2369 O O . ARG A 1 304 ? 14.504 13.105 21.374 1.00 96.06 304 ARG A O 1
ATOM 2376 N N . GLN A 1 305 ? 16.362 11.857 21.294 1.00 95.12 305 GLN A N 1
ATOM 2377 C CA . GLN A 1 305 ? 17.300 12.910 21.673 1.00 95.12 305 GLN A CA 1
ATOM 2378 C C . GLN A 1 305 ? 18.269 13.191 20.519 1.00 95.12 305 GLN A C 1
ATOM 2380 O O . GLN A 1 305 ? 18.938 12.280 20.039 1.00 95.12 305 GLN A O 1
ATOM 2385 N N . ASN A 1 306 ? 18.358 14.451 20.092 1.00 89.94 306 ASN A N 1
ATOM 2386 C CA . ASN A 1 306 ? 19.200 14.900 18.984 1.00 89.94 306 ASN A CA 1
ATOM 2387 C C . ASN A 1 306 ? 20.386 15.728 19.510 1.00 89.94 306 ASN A C 1
ATOM 2389 O O . ASN A 1 306 ? 20.202 16.821 20.053 1.00 89.94 306 ASN A O 1
ATOM 2393 N N . THR A 1 307 ? 21.606 15.243 19.293 1.00 86.50 307 THR A N 1
ATOM 2394 C CA . THR A 1 307 ? 22.848 16.012 19.426 1.00 86.50 307 THR A CA 1
ATOM 2395 C C . THR A 1 307 ? 22.996 16.902 18.196 1.00 86.50 307 THR A C 1
ATOM 2397 O O . THR A 1 307 ? 23.344 16.429 17.116 1.00 86.50 307 THR A O 1
ATOM 2400 N N . LEU A 1 308 ? 22.697 18.192 18.354 1.00 74.06 308 LEU A N 1
ATOM 2401 C CA . LEU A 1 308 ? 22.741 19.177 17.273 1.00 74.06 308 LEU A CA 1
ATOM 2402 C C . LEU A 1 308 ? 24.172 19.682 17.023 1.00 74.06 308 LEU A C 1
ATOM 2404 O O . LEU A 1 308 ? 24.877 20.061 17.961 1.00 74.06 308 LEU A O 1
ATOM 2408 N N . ALA A 1 309 ? 24.574 19.758 15.752 1.00 71.81 309 ALA A N 1
ATOM 2409 C CA . ALA A 1 309 ? 25.829 20.387 15.344 1.00 71.81 309 ALA A CA 1
ATOM 2410 C C . ALA A 1 309 ? 25.901 21.881 15.734 1.00 71.81 309 ALA A C 1
ATOM 2412 O O . ALA A 1 309 ? 24.888 22.574 15.865 1.00 71.81 309 ALA A O 1
ATOM 2413 N N . ALA A 1 310 ? 27.120 22.405 15.892 1.00 71.62 310 ALA A N 1
ATOM 2414 C CA . ALA A 1 310 ? 27.350 23.770 16.364 1.00 71.62 310 ALA A CA 1
ATOM 2415 C C . ALA A 1 310 ? 26.661 24.831 15.477 1.00 71.62 310 ALA A C 1
ATOM 2417 O O . ALA A 1 310 ? 26.928 24.935 14.281 1.00 71.62 310 ALA A O 1
ATOM 2418 N N . GLY A 1 311 ? 25.794 25.645 16.087 1.00 70.25 311 GLY A N 1
ATOM 2419 C CA . GLY A 1 311 ? 25.010 26.681 15.401 1.00 70.25 311 GLY A CA 1
ATOM 2420 C C . GLY A 1 311 ? 23.652 26.217 14.857 1.00 70.25 311 GLY A C 1
ATOM 2421 O O . GLY A 1 311 ? 22.880 27.057 14.397 1.00 70.25 311 GLY A O 1
ATOM 2422 N N . VAL A 1 312 ? 23.320 24.925 14.940 1.00 71.44 312 VAL A N 1
ATOM 2423 C CA . VAL A 1 312 ? 21.971 24.421 14.647 1.00 71.44 312 VAL A CA 1
ATOM 2424 C C . VAL A 1 312 ? 21.063 24.677 15.853 1.00 71.44 312 VAL A C 1
ATOM 2426 O O . VAL A 1 312 ? 21.393 24.319 16.981 1.00 71.44 312 VAL A O 1
ATOM 2429 N N . VAL A 1 313 ? 19.907 25.299 15.614 1.00 75.31 313 VAL A N 1
ATOM 2430 C CA . VAL A 1 313 ? 18.890 25.585 16.638 1.00 75.31 313 VAL A CA 1
ATOM 2431 C C . VAL A 1 313 ? 17.680 24.688 16.402 1.00 75.31 313 VAL A C 1
ATOM 2433 O O . VAL A 1 313 ? 17.134 24.666 15.301 1.00 75.31 313 VAL A O 1
ATOM 2436 N N . GLY A 1 314 ? 17.248 23.971 17.436 1.00 73.38 314 GLY A N 1
ATOM 2437 C CA . GLY A 1 314 ? 16.091 23.082 17.380 1.00 73.38 314 GLY A CA 1
ATOM 2438 C C . GLY A 1 314 ? 15.848 22.350 18.705 1.00 73.38 314 GLY A C 1
ATOM 2439 O O . GLY A 1 314 ? 16.614 22.528 19.656 1.00 73.38 314 GLY A O 1
ATOM 2440 N N . PRO A 1 315 ? 14.789 21.529 18.783 1.00 80.44 315 PRO A N 1
ATOM 2441 C CA . PRO A 1 315 ? 14.530 20.661 19.924 1.00 80.44 315 PRO A CA 1
ATOM 2442 C C . PRO A 1 315 ? 15.583 19.543 19.996 1.00 80.44 315 PRO A C 1
ATOM 2444 O O . PRO A 1 315 ? 15.716 18.719 19.090 1.00 80.44 315 PRO A O 1
ATOM 2447 N N . THR A 1 316 ? 16.332 19.503 21.098 1.00 90.00 316 THR A N 1
ATOM 2448 C CA . THR A 1 316 ? 17.299 18.432 21.394 1.00 90.00 316 THR A CA 1
ATOM 2449 C C . THR A 1 316 ? 16.649 17.197 22.013 1.00 90.00 316 THR A C 1
ATOM 2451 O O . THR A 1 316 ? 17.291 16.155 22.069 1.00 90.00 316 THR A O 1
ATOM 2454 N N . LEU A 1 317 ? 15.397 17.288 22.471 1.00 94.25 317 LEU A N 1
ATOM 2455 C CA . LEU A 1 317 ? 14.636 16.187 23.058 1.00 94.25 317 LEU A CA 1
ATOM 2456 C C . LEU A 1 317 ? 13.183 16.232 22.584 1.00 94.25 317 LEU A C 1
ATOM 2458 O O . LEU A 1 317 ? 12.541 17.286 22.601 1.00 94.25 317 LEU A O 1
ATOM 2462 N N . GLU A 1 318 ? 12.675 15.059 22.230 1.00 96.50 318 GLU A N 1
ATOM 2463 C CA . GLU A 1 318 ? 11.283 14.798 21.898 1.00 96.50 318 GLU A CA 1
ATOM 2464 C C . GLU A 1 318 ? 10.796 13.556 22.650 1.00 96.50 318 GLU A C 1
ATOM 2466 O O . GLU A 1 318 ? 11.545 12.589 22.799 1.00 96.50 318 GLU A O 1
ATOM 2471 N N . THR A 1 319 ? 9.549 13.558 23.120 1.00 98.06 319 THR A N 1
ATOM 2472 C CA . THR A 1 319 ? 8.937 12.424 23.828 1.00 98.06 319 THR A CA 1
ATOM 2473 C C . THR A 1 319 ? 7.552 12.108 23.283 1.00 98.06 319 THR A C 1
ATOM 2475 O O . THR A 1 319 ? 6.826 12.996 22.836 1.00 98.06 319 THR A O 1
ATOM 2478 N N . PHE A 1 320 ? 7.190 10.826 23.313 1.00 98.38 320 PHE A N 1
ATOM 2479 C CA . PHE A 1 320 ? 6.006 10.289 22.649 1.00 98.38 320 PHE A CA 1
ATOM 2480 C C . PHE A 1 320 ? 5.241 9.364 23.601 1.00 98.38 320 PHE A C 1
ATOM 2482 O O . PHE A 1 320 ? 5.833 8.500 24.248 1.00 98.38 320 PHE A O 1
ATOM 2489 N N . ILE A 1 321 ? 3.922 9.539 23.681 1.00 97.88 321 ILE A N 1
ATOM 2490 C CA . ILE A 1 321 ? 3.017 8.717 24.494 1.00 97.88 321 ILE A CA 1
ATOM 2491 C C . ILE A 1 321 ? 1.996 8.073 23.560 1.00 97.88 321 ILE A C 1
ATOM 2493 O O . ILE A 1 321 ? 1.359 8.772 22.771 1.00 97.88 321 ILE A O 1
ATOM 2497 N N . HIS A 1 322 ? 1.834 6.756 23.674 1.00 97.50 322 HIS A N 1
ATOM 2498 C CA . HIS A 1 322 ? 0.953 5.943 22.838 1.00 97.50 322 HIS A CA 1
ATOM 2499 C C . HIS A 1 322 ? -0.145 5.281 23.684 1.00 97.50 322 HIS A C 1
ATOM 2501 O O . HIS A 1 322 ? 0.107 4.939 24.839 1.00 97.50 322 HIS A O 1
ATOM 2507 N N . ASP A 1 323 ? -1.345 5.095 23.128 1.00 95.25 323 ASP A N 1
ATOM 2508 C CA . ASP A 1 323 ? -2.440 4.364 23.789 1.00 95.25 323 ASP A CA 1
ATOM 2509 C C . ASP A 1 323 ? -2.239 2.835 23.749 1.00 95.25 323 ASP A C 1
ATOM 2511 O O . ASP A 1 323 ? -1.202 2.343 23.291 1.00 95.25 323 ASP A O 1
ATOM 2515 N N . GLY A 1 324 ? -3.213 2.059 24.239 1.00 93.44 324 GLY A N 1
ATOM 2516 C CA . GLY A 1 324 ? -3.151 0.590 24.236 1.00 93.44 324 GLY A CA 1
ATOM 2517 C C . GLY A 1 324 ? -3.162 -0.045 22.836 1.00 93.44 324 GLY A C 1
ATOM 2518 O O . GLY A 1 324 ? -2.541 -1.087 22.646 1.00 93.44 324 GLY A O 1
ATOM 2519 N N . LEU A 1 325 ? -3.736 0.632 21.832 1.00 94.94 325 LEU A N 1
ATOM 2520 C CA . LEU A 1 325 ? -3.657 0.252 20.411 1.00 94.94 325 LEU A CA 1
ATOM 2521 C C . LEU A 1 325 ? -2.346 0.708 19.741 1.00 94.94 325 LEU A C 1
ATOM 2523 O O . LEU A 1 325 ? -2.124 0.444 18.562 1.00 94.94 325 LEU A O 1
ATOM 2527 N N . GLY A 1 326 ? -1.466 1.387 20.480 1.00 95.62 326 GLY A N 1
ATOM 2528 C CA . GLY A 1 326 ? -0.175 1.864 19.992 1.00 95.62 326 GLY A CA 1
ATOM 2529 C C . GLY A 1 326 ? -0.249 3.159 19.184 1.00 95.62 326 GLY A C 1
ATOM 2530 O O . GLY A 1 326 ? 0.711 3.510 18.502 1.00 95.62 326 GLY A O 1
ATOM 2531 N N . ARG A 1 327 ? -1.365 3.892 19.256 1.00 97.38 327 ARG A N 1
ATOM 2532 C CA . ARG A 1 327 ? -1.577 5.145 18.520 1.00 97.38 327 ARG A CA 1
ATOM 2533 C C . ARG A 1 327 ? -1.040 6.319 19.316 1.00 97.38 327 ARG A C 1
ATOM 2535 O O . ARG A 1 327 ? -1.216 6.386 20.530 1.00 97.38 327 ARG A O 1
ATOM 2542 N N . LEU A 1 328 ? -0.384 7.255 18.638 1.00 98.19 328 LEU A N 1
ATOM 2543 C CA . LEU A 1 328 ? 0.221 8.426 19.266 1.00 98.19 328 LEU A CA 1
ATOM 2544 C C . LEU A 1 328 ? -0.869 9.305 19.901 1.00 98.19 328 LEU A C 1
ATOM 2546 O O . LEU A 1 328 ? -1.699 9.849 19.186 1.00 98.19 328 LEU A O 1
ATOM 2550 N N . MET A 1 329 ? -0.867 9.463 21.225 1.00 98.00 329 MET A N 1
ATOM 2551 C CA . MET A 1 329 ? -1.757 10.383 21.954 1.00 98.00 329 MET A CA 1
ATOM 2552 C C . MET A 1 329 ? -1.108 11.744 22.200 1.00 98.00 329 MET A C 1
ATOM 2554 O O . MET A 1 329 ? -1.787 12.762 22.335 1.00 98.00 329 MET A O 1
ATOM 2558 N N . THR A 1 330 ? 0.216 11.783 22.348 1.00 98.25 330 THR A N 1
ATOM 2559 C CA . THR A 1 330 ? 0.950 13.010 22.677 1.00 98.25 330 THR A CA 1
ATOM 2560 C C . THR A 1 330 ? 2.368 12.942 22.135 1.00 98.25 330 THR A C 1
ATOM 2562 O O . THR A 1 330 ? 3.069 11.964 22.382 1.00 98.25 330 THR A O 1
ATOM 2565 N N . ALA A 1 331 ? 2.799 14.003 21.456 1.00 97.94 331 ALA A N 1
ATOM 2566 C CA . ALA A 1 331 ? 4.192 14.246 21.105 1.00 97.94 331 ALA A CA 1
ATOM 2567 C C . ALA A 1 331 ? 4.632 15.589 21.697 1.00 97.94 331 ALA A C 1
ATOM 2569 O O . ALA A 1 331 ? 4.019 16.619 21.424 1.00 97.94 331 ALA A O 1
ATOM 2570 N N . THR A 1 332 ? 5.692 15.591 22.499 1.00 97.31 332 THR A N 1
ATOM 2571 C CA . THR A 1 332 ? 6.337 16.819 22.980 1.00 97.31 332 THR A CA 1
ATOM 2572 C C . THR A 1 332 ? 7.670 16.986 22.272 1.00 97.31 332 THR A C 1
ATOM 2574 O O . THR A 1 332 ? 8.456 16.048 22.233 1.00 97.31 332 THR A O 1
ATOM 2577 N N . SER A 1 333 ? 7.940 18.173 21.736 1.00 94.19 333 SER A N 1
ATOM 2578 C CA . SER A 1 333 ? 9.185 18.538 21.062 1.00 94.19 333 SER A CA 1
ATOM 2579 C C . SER A 1 333 ? 9.718 19.828 21.694 1.00 94.19 333 SER A C 1
ATOM 2581 O O . SER A 1 333 ? 9.142 20.910 21.544 1.00 94.19 333 SER A O 1
ATOM 2583 N N . GLY A 1 334 ? 10.768 19.707 22.513 1.00 89.06 334 GLY A N 1
ATOM 2584 C CA . GLY A 1 334 ? 11.205 20.781 23.410 1.00 89.06 334 GLY A CA 1
ATOM 2585 C C . GLY A 1 334 ? 10.101 21.202 24.393 1.00 89.06 334 GLY A C 1
ATOM 2586 O O . GLY A 1 334 ? 9.744 20.447 25.292 1.00 89.06 334 GLY A O 1
ATOM 2587 N N . THR A 1 335 ? 9.569 22.417 24.231 1.00 89.69 335 THR A N 1
ATOM 2588 C CA . THR A 1 335 ? 8.454 22.966 25.032 1.00 89.69 335 THR A CA 1
ATOM 2589 C C . THR A 1 335 ? 7.096 22.912 24.323 1.00 89.69 335 THR A C 1
ATOM 2591 O O . THR A 1 335 ? 6.092 23.336 24.894 1.00 89.69 335 THR A O 1
ATOM 2594 N N . ILE A 1 336 ? 7.044 22.421 23.081 1.00 95.00 336 ILE A N 1
ATOM 2595 C CA . ILE A 1 336 ? 5.820 22.342 22.279 1.00 95.00 336 ILE A CA 1
ATOM 2596 C C . ILE A 1 336 ? 5.214 20.953 22.454 1.00 95.00 336 ILE A C 1
ATOM 2598 O O . ILE A 1 336 ? 5.807 19.970 22.022 1.00 95.00 336 ILE A O 1
ATOM 2602 N N . THR A 1 337 ? 4.025 20.869 23.048 1.00 96.75 337 THR A N 1
ATOM 2603 C CA . THR A 1 337 ? 3.240 19.629 23.097 1.00 96.75 337 THR A CA 1
ATOM 2604 C C . THR A 1 337 ? 2.108 19.668 22.073 1.00 96.75 337 THR A C 1
ATOM 2606 O O . THR A 1 337 ? 1.317 20.616 22.045 1.00 96.75 337 THR A O 1
ATOM 2609 N N . SER A 1 338 ? 2.032 18.601 21.284 1.00 98.00 338 SER A N 1
ATOM 2610 C CA . SER A 1 338 ? 0.943 18.235 20.382 1.00 98.00 338 SER A CA 1
ATOM 2611 C C . SER A 1 338 ? 0.171 17.060 20.984 1.00 98.00 338 SER A C 1
ATOM 2613 O O . SER A 1 338 ? 0.783 16.092 21.442 1.00 98.00 338 SER A O 1
ATOM 2615 N N . ARG A 1 339 ? -1.162 17.123 20.993 1.00 98.62 339 ARG A N 1
ATOM 2616 C CA . ARG A 1 339 ? -2.051 16.033 21.430 1.00 98.62 339 ARG A CA 1
ATOM 2617 C C . ARG A 1 339 ? -2.913 15.554 20.277 1.00 98.62 339 ARG A C 1
ATOM 2619 O O . ARG A 1 339 ? -3.317 16.358 19.445 1.00 98.62 339 ARG A O 1
ATOM 2626 N N . PHE A 1 340 ? -3.234 14.268 20.277 1.00 98.44 340 PHE A N 1
ATOM 2627 C CA . PHE A 1 340 ? -4.029 13.628 19.236 1.00 98.44 340 PHE A CA 1
ATOM 2628 C C . PHE A 1 340 ? -5.135 12.786 19.875 1.00 98.44 340 PHE A C 1
ATOM 2630 O O . PHE A 1 340 ? -4.902 12.129 20.892 1.00 98.44 340 PHE A O 1
ATOM 2637 N N . THR A 1 341 ? -6.331 12.784 19.285 1.00 97.75 341 THR A N 1
ATOM 2638 C CA . THR A 1 341 ? -7.435 11.905 19.708 1.00 97.75 341 THR A CA 1
ATOM 2639 C C . THR A 1 341 ? -7.950 11.074 18.543 1.00 97.75 341 THR A C 1
ATOM 2641 O O . THR A 1 341 ? -7.977 11.537 17.405 1.00 97.75 341 THR A O 1
ATOM 2644 N N . TRP A 1 342 ? -8.387 9.851 18.834 1.00 97.25 342 TRP A N 1
ATOM 2645 C CA . TRP A 1 342 ? -8.747 8.835 17.843 1.00 97.25 342 TRP A CA 1
ATOM 2646 C C . TRP A 1 342 ? -10.094 8.202 18.198 1.00 97.25 342 TRP A C 1
ATOM 2648 O O . TRP A 1 342 ? -10.432 8.118 19.380 1.00 97.25 342 TRP A O 1
ATOM 2658 N N . ASP A 1 343 ? -10.846 7.732 17.203 1.00 95.62 343 ASP A N 1
ATOM 2659 C CA . ASP A 1 343 ? -11.981 6.833 17.444 1.00 95.62 343 ASP A CA 1
ATOM 2660 C C . ASP A 1 343 ? -11.516 5.372 17.622 1.00 95.62 343 ASP A C 1
ATOM 2662 O O . ASP A 1 343 ? -10.332 5.055 17.491 1.00 95.62 343 ASP A O 1
ATOM 2666 N N . SER A 1 344 ? -12.423 4.447 17.939 1.00 96.00 344 SER A N 1
ATOM 2667 C CA . SER A 1 344 ? -12.099 3.011 18.057 1.00 96.00 344 SER A CA 1
ATOM 2668 C C . SER A 1 344 ? -11.663 2.355 16.744 1.00 96.00 344 SER A C 1
ATOM 2670 O O . SER A 1 344 ? -11.041 1.298 16.764 1.00 96.00 344 SER A O 1
ATOM 2672 N N . LEU A 1 345 ? -11.951 2.990 15.605 1.00 95.88 345 LEU A N 1
ATOM 2673 C CA . LEU A 1 345 ? -11.540 2.551 14.272 1.00 95.88 345 LEU A CA 1
ATOM 2674 C C . LEU A 1 345 ? -10.143 3.081 13.903 1.00 95.88 345 LEU A C 1
ATOM 2676 O O . LEU A 1 345 ? -9.670 2.876 12.787 1.00 95.88 345 LEU A O 1
ATOM 2680 N N . SER A 1 346 ? -9.464 3.733 14.855 1.00 96.44 346 SER A N 1
ATOM 2681 C CA . SER A 1 346 ? -8.111 4.287 14.726 1.00 96.44 346 SER A CA 1
ATOM 2682 C C . SER A 1 346 ? -7.991 5.429 13.721 1.00 96.44 346 SER A C 1
ATOM 2684 O O . SER A 1 346 ? -6.922 5.670 13.163 1.00 96.44 346 SER A O 1
ATOM 2686 N N . ARG A 1 347 ? -9.079 6.183 13.543 1.00 96.38 347 ARG A N 1
ATOM 2687 C CA . ARG A 1 347 ? -9.140 7.365 12.682 1.00 96.38 347 ARG A CA 1
ATOM 2688 C C . ARG A 1 347 ? -8.983 8.630 13.532 1.00 96.38 347 ARG A C 1
ATOM 2690 O O . ARG A 1 347 ? -9.497 8.702 14.649 1.00 96.38 347 ARG A O 1
ATOM 2697 N N . LEU A 1 348 ? -8.235 9.615 13.031 1.00 97.50 348 LEU A N 1
ATOM 2698 C CA . LEU A 1 348 ? -7.870 10.823 13.784 1.00 97.50 348 LEU A CA 1
ATOM 2699 C C . LEU A 1 348 ? -9.066 11.779 13.912 1.00 97.50 348 LEU A C 1
ATOM 2701 O O . LEU A 1 348 ? -9.502 12.358 12.918 1.00 97.50 348 LEU A O 1
ATOM 2705 N N . LEU A 1 349 ? -9.544 11.985 15.141 1.00 97.06 349 LEU A N 1
ATOM 2706 C CA . LEU A 1 349 ? -10.635 12.903 15.483 1.00 97.06 349 LEU A CA 1
ATOM 2707 C C . LEU A 1 349 ? -10.156 14.326 15.791 1.00 97.06 349 LEU A C 1
ATOM 2709 O O . LEU A 1 349 ? -10.897 15.275 15.548 1.00 97.06 349 LEU A O 1
ATOM 2713 N N . SER A 1 350 ? -8.955 14.509 16.352 1.00 97.81 350 SER A N 1
ATOM 2714 C CA . SER A 1 350 ? -8.387 15.853 16.526 1.00 97.81 350 SER A CA 1
ATOM 2715 C C . SER A 1 350 ? -6.873 15.883 16.693 1.00 97.81 350 SER A C 1
ATOM 2717 O O . SER A 1 350 ? -6.291 14.944 17.234 1.00 97.81 350 SER A O 1
ATOM 2719 N N . GLU A 1 351 ? -6.267 17.003 16.295 1.00 98.31 351 GLU A N 1
ATOM 2720 C CA . GLU A 1 351 ? -4.917 17.424 16.686 1.00 98.31 351 GLU A CA 1
ATOM 2721 C C . GLU A 1 351 ? -5.012 18.744 17.473 1.00 98.31 351 GLU A C 1
ATOM 2723 O O . GLU A 1 351 ? -5.676 19.681 17.034 1.00 98.31 351 GLU A O 1
ATOM 2728 N N . GLU A 1 352 ? -4.329 18.856 18.614 1.00 98.31 352 GLU A N 1
ATOM 2729 C CA . GLU A 1 352 ? -4.192 20.097 19.385 1.00 98.31 352 GLU A CA 1
ATOM 2730 C C . GLU A 1 352 ? -2.715 20.428 19.628 1.00 98.31 352 GLU A C 1
ATOM 2732 O O . GLU A 1 352 ? -2.038 19.734 20.385 1.00 98.31 352 GLU A O 1
ATOM 2737 N N . THR A 1 353 ? -2.227 21.528 19.051 1.00 97.38 353 THR A N 1
ATOM 2738 C CA . THR A 1 353 ? -0.839 21.989 19.213 1.00 97.38 353 THR A CA 1
ATOM 2739 C C . THR A 1 353 ? -0.828 23.445 19.692 1.00 97.38 353 THR A C 1
ATOM 2741 O O . THR A 1 353 ? -1.389 24.327 19.044 1.00 97.38 353 THR A O 1
ATOM 2744 N N . LEU A 1 354 ? -0.193 23.725 20.840 1.00 94.12 354 LEU A N 1
ATOM 2745 C CA . LEU A 1 354 ? -0.165 25.061 21.478 1.00 94.12 354 LEU A CA 1
ATOM 2746 C C . LEU A 1 354 ? -1.567 25.683 21.693 1.00 94.12 354 LEU A C 1
ATOM 2748 O O . LEU A 1 354 ? -1.765 26.877 21.463 1.00 94.12 354 LEU A O 1
ATOM 2752 N N . GLY A 1 355 ? -2.556 24.873 22.089 1.00 90.69 355 GLY A N 1
ATOM 2753 C CA . GLY A 1 355 ? -3.947 25.309 22.276 1.00 90.69 355 GLY A CA 1
ATOM 2754 C C . GLY A 1 355 ? -4.711 25.596 20.976 1.00 90.69 355 GLY A C 1
ATOM 2755 O O . GLY A 1 355 ? -5.866 26.016 21.024 1.00 90.69 355 GLY A O 1
ATOM 2756 N N . ARG A 1 356 ? -4.100 25.373 19.805 1.00 96.88 356 ARG A N 1
ATOM 2757 C CA . ARG A 1 356 ? -4.778 25.410 18.506 1.00 96.88 356 ARG A CA 1
ATOM 2758 C C . ARG A 1 356 ? -5.248 24.003 18.160 1.00 96.88 356 ARG A C 1
ATOM 2760 O O . ARG A 1 356 ? -4.418 23.150 17.853 1.00 96.88 356 ARG A O 1
ATOM 2767 N N . LYS A 1 357 ? -6.562 23.778 18.211 1.00 97.75 357 LYS A N 1
ATOM 2768 C CA . LYS A 1 357 ? -7.195 22.493 17.893 1.00 97.75 357 LYS A CA 1
ATOM 2769 C C . LYS A 1 357 ? -7.754 22.470 16.468 1.00 97.75 357 LYS A C 1
ATOM 2771 O O . LYS A 1 357 ? -8.441 23.409 16.073 1.00 97.75 357 LYS A O 1
ATOM 2776 N N . ILE A 1 358 ? -7.469 21.403 15.728 1.00 97.75 358 ILE A N 1
ATOM 2777 C CA . ILE A 1 358 ? -8.196 20.996 14.522 1.00 97.75 358 ILE A CA 1
ATOM 2778 C C . ILE A 1 358 ? -9.024 19.766 14.899 1.00 97.75 358 ILE A C 1
ATOM 2780 O O . ILE A 1 358 ? -8.492 18.842 15.511 1.00 97.75 358 ILE A O 1
ATOM 2784 N N . GLU A 1 359 ? -10.310 19.753 14.560 1.00 97.94 359 GLU A N 1
ATOM 2785 C CA . GLU A 1 359 ? -11.226 18.637 14.844 1.00 97.94 359 GLU A CA 1
ATOM 2786 C C . GLU A 1 359 ? -11.840 18.110 13.548 1.00 97.94 359 GLU A C 1
ATOM 2788 O O . GLU A 1 359 ? -12.162 18.898 12.660 1.00 97.94 359 GLU A O 1
ATOM 2793 N N . HIS A 1 360 ? -12.011 16.793 13.445 1.00 96.81 360 HIS A N 1
ATOM 2794 C CA . HIS A 1 360 ? -12.569 16.107 12.283 1.00 96.81 360 HIS A CA 1
ATOM 2795 C C . HIS A 1 360 ? -13.859 15.371 12.657 1.00 96.81 360 HIS A C 1
ATOM 2797 O O . HIS A 1 360 ? -13.906 14.630 13.639 1.00 96.81 360 HIS A O 1
ATOM 2803 N N . GLN A 1 361 ? -14.885 15.509 11.823 1.00 95.44 361 GLN A N 1
ATOM 2804 C CA . GLN A 1 361 ? -16.008 14.578 11.757 1.00 95.44 361 GLN A CA 1
ATOM 2805 C C . GLN A 1 361 ? -15.843 13.705 10.521 1.00 95.44 361 GLN A C 1
ATOM 2807 O O . GLN A 1 361 ? -15.564 14.211 9.432 1.00 95.44 361 GLN A O 1
ATOM 2812 N N . LEU A 1 362 ? -16.005 12.398 10.710 1.00 95.50 362 LEU A N 1
ATOM 2813 C CA . LEU A 1 362 ? -15.759 11.382 9.695 1.00 95.50 362 LEU A CA 1
ATOM 2814 C C . LEU A 1 362 ? -17.064 10.669 9.330 1.00 95.50 362 LEU A C 1
ATOM 2816 O O . LEU A 1 362 ? -17.888 10.414 10.213 1.00 95.50 362 LEU A O 1
ATOM 2820 N N . ASP A 1 363 ? -17.230 10.318 8.056 1.00 94.38 363 ASP A N 1
ATOM 2821 C CA . ASP A 1 363 ? -18.268 9.373 7.630 1.00 94.38 363 ASP A CA 1
ATOM 2822 C C . ASP A 1 363 ? -17.897 7.917 7.991 1.00 94.38 363 ASP A C 1
ATOM 2824 O O . ASP A 1 363 ? -16.926 7.660 8.711 1.00 94.38 363 ASP A O 1
ATOM 2828 N N . ASP A 1 364 ? -18.677 6.943 7.517 1.00 93.88 364 ASP A N 1
ATOM 2829 C CA . ASP A 1 364 ? -18.462 5.524 7.827 1.00 93.88 364 ASP A CA 1
ATOM 2830 C C . ASP A 1 364 ? -17.431 4.830 6.909 1.00 93.88 364 ASP A C 1
ATOM 2832 O O . ASP A 1 364 ? -16.975 3.737 7.240 1.00 93.88 364 ASP A O 1
ATOM 2836 N N . ALA A 1 365 ? -16.968 5.482 5.833 1.00 93.31 365 ALA A N 1
ATOM 2837 C CA . ALA A 1 365 ? -15.769 5.068 5.091 1.00 93.31 365 ALA A CA 1
ATOM 2838 C C . ALA A 1 365 ? -14.476 5.635 5.720 1.00 93.31 365 ALA A C 1
ATOM 2840 O O . ALA A 1 365 ? -13.410 5.031 5.620 1.00 93.31 365 ALA A O 1
ATOM 2841 N N . GLY A 1 366 ? -14.575 6.757 6.442 1.00 94.25 366 GLY A N 1
ATOM 2842 C CA . GLY A 1 366 ? -13.458 7.456 7.080 1.00 94.25 366 GLY A CA 1
ATOM 2843 C C . GLY A 1 366 ? -13.081 8.785 6.428 1.00 94.25 366 GLY A C 1
ATOM 2844 O O . GLY A 1 366 ? -12.078 9.377 6.832 1.00 94.25 366 GLY A O 1
ATOM 2845 N N . ASN A 1 367 ? -13.865 9.285 5.471 1.00 96.31 367 ASN A N 1
ATOM 2846 C CA . ASN A 1 367 ? -13.624 10.593 4.871 1.00 96.31 367 ASN A CA 1
ATOM 2847 C C . ASN A 1 367 ? -13.958 11.708 5.865 1.00 96.31 367 ASN A C 1
ATOM 2849 O O . ASN A 1 367 ? -14.989 11.660 6.539 1.00 96.31 367 ASN A O 1
ATOM 2853 N N . ALA A 1 368 ? -13.127 12.750 5.923 1.00 96.25 368 ALA A N 1
ATOM 2854 C CA . ALA A 1 368 ? -13.403 13.925 6.745 1.00 96.25 368 ALA A CA 1
ATOM 2855 C C . ALA A 1 368 ? -14.474 14.808 6.086 1.00 96.25 368 ALA A C 1
ATOM 2857 O O . ALA A 1 368 ? -14.189 15.533 5.134 1.00 96.25 368 ALA A O 1
ATOM 2858 N N . ILE A 1 369 ? -15.707 14.732 6.597 1.00 95.62 369 ILE A N 1
ATOM 2859 C CA . ILE A 1 369 ? -16.886 15.451 6.087 1.00 95.62 369 ILE A CA 1
ATOM 2860 C C . ILE A 1 369 ? -17.069 16.839 6.715 1.00 95.62 369 ILE A C 1
ATOM 2862 O O . ILE A 1 369 ? -17.605 17.731 6.063 1.00 95.62 369 ILE A O 1
ATOM 2866 N N . GLU A 1 370 ? -16.576 17.071 7.937 1.00 95.44 370 GLU A N 1
ATOM 2867 C CA . GLU A 1 370 ? -16.432 18.421 8.505 1.00 95.44 370 GLU A CA 1
ATOM 2868 C C . GLU A 1 370 ? -15.086 18.551 9.233 1.00 95.44 370 GLU A C 1
ATOM 2870 O O . GLU A 1 370 ? -14.721 17.679 10.021 1.00 95.44 370 GLU A O 1
ATOM 2875 N N . LEU A 1 371 ? -14.363 19.650 9.001 1.00 95.50 371 LEU A N 1
ATOM 2876 C CA . LEU A 1 371 ? -13.165 20.030 9.749 1.00 95.50 371 LEU A CA 1
ATOM 2877 C C . LEU A 1 371 ? -13.384 21.380 10.437 1.00 95.50 371 LEU A C 1
ATOM 2879 O O . LEU A 1 371 ? -13.743 22.367 9.787 1.00 95.50 371 LEU A O 1
ATOM 2883 N N . HIS A 1 372 ? -13.148 21.442 11.748 1.00 95.19 372 HIS A N 1
ATOM 2884 C CA . HIS A 1 372 ? -13.183 22.684 12.529 1.00 95.19 372 HIS A CA 1
ATOM 2885 C C . HIS A 1 372 ? -11.748 23.158 12.756 1.00 95.19 372 HIS A C 1
ATOM 2887 O O . HIS A 1 372 ? -10.924 22.408 13.272 1.00 95.19 372 HIS A O 1
ATOM 2893 N N . TYR A 1 373 ? -11.445 24.399 12.377 1.00 94.50 373 TYR A N 1
ATOM 2894 C CA . TYR A 1 373 ? -10.114 24.993 12.520 1.00 94.50 373 TYR A CA 1
ATOM 2895 C C . TYR A 1 373 ? -10.015 25.939 13.733 1.00 94.50 373 TYR A C 1
ATOM 2897 O O . TYR A 1 373 ? -11.016 26.553 14.112 1.00 94.50 373 TYR A O 1
ATOM 2905 N N . PRO A 1 374 ? -8.797 26.201 14.260 1.00 95.25 374 PRO A N 1
ATOM 2906 C CA . PRO A 1 374 ? -8.562 27.126 15.380 1.00 95.25 374 PRO A CA 1
ATOM 2907 C C . PRO A 1 374 ? -9.038 28.571 15.148 1.00 95.25 374 PRO A C 1
ATOM 2909 O O . PRO A 1 374 ? -9.106 29.361 16.084 1.00 95.25 374 PRO A O 1
ATOM 2912 N N . SER A 1 375 ? -9.322 28.940 13.897 1.00 91.25 375 SER A N 1
ATOM 2913 C CA . SER A 1 375 ? -9.874 30.236 13.488 1.00 91.25 375 SER A CA 1
ATOM 2914 C C . SER A 1 375 ? -11.402 30.332 13.609 1.00 91.25 375 SER A C 1
ATOM 2916 O O . SER A 1 375 ? -11.968 31.368 13.268 1.00 91.25 375 SER A O 1
ATOM 2918 N N . GLY A 1 376 ? -12.082 29.255 14.018 1.00 88.69 376 GLY A N 1
ATOM 2919 C CA . GLY A 1 376 ? -13.542 29.128 13.955 1.00 88.69 376 GLY A CA 1
ATOM 2920 C C . GLY A 1 376 ? -14.081 28.809 12.554 1.00 88.69 376 GLY A C 1
ATOM 2921 O O . GLY A 1 376 ? -15.292 28.680 12.381 1.00 88.69 376 GLY A O 1
ATOM 2922 N N . LEU A 1 377 ? -13.211 28.661 11.546 1.00 88.38 377 LEU A N 1
ATOM 2923 C CA . LEU A 1 377 ? -13.608 28.208 10.213 1.00 88.38 377 LEU A CA 1
ATOM 2924 C C . LEU A 1 377 ? -14.059 26.742 10.264 1.00 88.38 377 LEU A C 1
ATOM 2926 O O . LEU A 1 377 ? -13.327 25.880 10.749 1.00 88.38 377 LEU A O 1
ATOM 2930 N N . ARG A 1 378 ? -15.229 26.471 9.683 1.00 91.62 378 ARG A N 1
ATOM 2931 C CA . ARG A 1 378 ? -15.737 25.126 9.398 1.00 91.62 378 ARG A CA 1
ATOM 2932 C C . ARG A 1 378 ? -15.643 24.851 7.903 1.00 91.62 378 ARG A C 1
ATOM 2934 O O . ARG A 1 378 ? -16.282 25.549 7.110 1.00 91.62 378 ARG A O 1
ATOM 2941 N N . LEU A 1 379 ? -14.832 23.865 7.536 1.00 92.56 379 LEU A N 1
ATOM 2942 C CA . LEU A 1 379 ? -14.729 23.319 6.185 1.00 92.56 379 LEU A CA 1
ATOM 2943 C C . LEU A 1 379 ? -15.629 22.086 6.111 1.00 92.56 379 LEU A C 1
ATOM 2945 O O . LEU A 1 379 ? -15.407 21.129 6.843 1.00 92.56 379 LEU A O 1
ATOM 2949 N N . LEU A 1 380 ? -16.633 22.116 5.242 1.00 93.81 380 LEU A N 1
ATOM 2950 C CA . LEU A 1 380 ? -17.506 20.978 4.954 1.00 93.81 380 LEU A CA 1
ATOM 2951 C C . LEU A 1 380 ? -17.084 20.338 3.631 1.00 93.81 380 LEU A C 1
ATOM 2953 O O . LEU A 1 380 ? -16.737 21.048 2.682 1.00 93.81 380 LEU A O 1
ATOM 2957 N N . GLN A 1 381 ? -17.127 19.010 3.573 1.00 95.06 381 GLN A N 1
ATOM 2958 C CA . GLN A 1 381 ? -16.735 18.196 2.427 1.00 95.06 381 GLN A CA 1
ATOM 2959 C C . GLN A 1 381 ? -17.788 17.117 2.142 1.00 95.06 381 GLN A C 1
ATOM 2961 O O . GLN A 1 381 ? -18.486 16.647 3.034 1.00 95.06 381 GLN A O 1
ATOM 2966 N N . SER A 1 382 ? -17.891 16.720 0.877 1.00 94.88 382 SER A N 1
ATOM 2967 C CA . SER A 1 382 ? -18.768 15.646 0.401 1.00 94.88 382 SER A CA 1
ATOM 2968 C C . SER A 1 382 ? -18.029 14.804 -0.630 1.00 94.88 382 SER A C 1
ATOM 2970 O O . SER A 1 382 ? -17.209 15.333 -1.385 1.00 94.88 382 SER A O 1
ATOM 2972 N N . PHE A 1 383 ? -18.309 13.505 -0.645 1.00 95.44 383 PHE A N 1
ATOM 2973 C CA . PHE A 1 383 ? -17.562 12.507 -1.404 1.00 95.44 383 PHE A CA 1
ATOM 2974 C C . PHE A 1 383 ? -18.518 11.658 -2.245 1.00 95.44 383 PHE A C 1
ATOM 2976 O O . PHE A 1 383 ? -19.673 11.467 -1.863 1.00 95.44 383 PHE A O 1
ATOM 2983 N N . ASP A 1 384 ? -18.052 11.180 -3.399 1.00 93.81 384 ASP A N 1
ATOM 2984 C CA . ASP A 1 384 ? -18.826 10.267 -4.242 1.00 93.81 384 ASP A CA 1
ATOM 2985 C C . ASP A 1 384 ? -18.647 8.791 -3.832 1.00 93.81 384 ASP A C 1
ATOM 2987 O O . ASP A 1 384 ? -17.992 8.459 -2.841 1.00 93.81 384 ASP A O 1
ATOM 2991 N N . ALA A 1 385 ? -19.253 7.873 -4.590 1.00 93.56 385 ALA A N 1
ATOM 2992 C CA . ALA A 1 385 ? -19.219 6.448 -4.264 1.00 93.56 385 ALA A CA 1
ATOM 2993 C C . ALA A 1 385 ? -17.832 5.780 -4.422 1.00 93.56 385 ALA A C 1
ATOM 2995 O O . ALA A 1 385 ? -17.728 4.588 -4.147 1.00 93.56 385 ALA A O 1
ATOM 2996 N N . LEU A 1 386 ? -16.786 6.516 -4.828 1.00 93.88 386 LEU A N 1
ATOM 2997 C CA . LEU A 1 386 ? -15.386 6.064 -4.858 1.00 93.88 386 LEU A CA 1
ATOM 2998 C C . LEU A 1 386 ? -14.487 6.885 -3.907 1.00 93.88 386 LEU A C 1
ATOM 3000 O O . LEU A 1 386 ? -13.288 7.007 -4.148 1.00 93.88 386 LEU A O 1
ATOM 3004 N N . ASP A 1 387 ? -15.063 7.492 -2.862 1.00 95.38 387 ASP A N 1
ATOM 3005 C CA . ASP A 1 387 ? -14.359 8.316 -1.861 1.00 95.38 387 ASP A CA 1
ATOM 3006 C C . ASP A 1 387 ? -13.658 9.562 -2.442 1.00 95.38 387 ASP A C 1
ATOM 3008 O O . ASP A 1 387 ? -12.732 10.129 -1.856 1.00 95.38 387 ASP A O 1
ATOM 3012 N N . ARG A 1 388 ? -14.116 10.054 -3.602 1.00 94.56 388 ARG A N 1
ATOM 3013 C CA . ARG A 1 388 ? -13.536 11.241 -4.249 1.00 94.56 388 ARG A CA 1
ATOM 3014 C C . ARG A 1 388 ? -14.268 12.500 -3.836 1.00 94.56 388 ARG A C 1
ATOM 3016 O O . ARG A 1 388 ? -15.493 12.551 -3.872 1.00 94.56 388 ARG A O 1
ATOM 3023 N N . LEU A 1 389 ? -13.507 13.544 -3.514 1.00 95.56 389 LEU A N 1
ATOM 3024 C CA . LEU A 1 389 ? -14.022 14.839 -3.070 1.00 95.56 389 LEU A CA 1
ATOM 3025 C C . LEU A 1 389 ? -14.910 15.498 -4.142 1.00 95.56 389 LEU A C 1
ATOM 3027 O O . LEU A 1 389 ? -14.417 16.141 -5.067 1.00 95.56 389 LEU A O 1
ATOM 3031 N N . GLN A 1 390 ? -16.226 15.355 -3.995 1.00 93.69 390 GLN A N 1
ATOM 3032 C CA . GLN A 1 390 ? -17.240 15.872 -4.910 1.00 93.69 390 GLN A CA 1
ATOM 3033 C C . GLN A 1 390 ? -17.510 17.362 -4.676 1.00 93.69 390 GLN A C 1
ATOM 3035 O O . GLN A 1 390 ? -17.697 18.107 -5.634 1.00 93.69 390 GLN A O 1
ATOM 3040 N N . ALA A 1 391 ? -17.490 17.837 -3.430 1.00 93.31 391 ALA A N 1
ATOM 3041 C CA . ALA A 1 391 ? -17.500 19.270 -3.137 1.00 93.31 391 ALA A CA 1
ATOM 3042 C C . ALA A 1 391 ? -16.871 19.598 -1.783 1.00 93.31 391 ALA A C 1
ATOM 3044 O O . ALA A 1 391 ? -16.933 18.803 -0.848 1.00 93.31 391 ALA A O 1
ATOM 3045 N N . LEU A 1 392 ? -16.314 20.806 -1.685 1.00 94.00 392 LEU A N 1
ATOM 3046 C CA . LEU A 1 392 ? -15.815 21.418 -0.458 1.00 94.00 392 LEU A CA 1
ATOM 3047 C C . LEU A 1 392 ? -16.335 22.856 -0.340 1.00 94.00 392 LEU A C 1
ATOM 3049 O O . LEU A 1 392 ? -16.435 23.584 -1.332 1.00 94.00 392 LEU A O 1
ATOM 3053 N N . GLY A 1 393 ? -16.644 23.305 0.868 1.00 91.12 393 GLY A N 1
ATOM 3054 C CA . GLY A 1 393 ? -17.216 24.629 1.106 1.00 91.12 393 GLY A CA 1
ATOM 3055 C C . GLY A 1 393 ? -17.135 25.054 2.560 1.00 91.12 393 GLY A C 1
ATOM 3056 O O . GLY A 1 393 ? -16.583 24.344 3.397 1.00 91.12 393 GLY A O 1
ATOM 3057 N N . ARG A 1 394 ? -17.683 26.229 2.868 1.00 84.38 394 ARG A N 1
ATOM 3058 C CA . ARG A 1 394 ? -17.795 26.699 4.255 1.00 84.38 394 ARG A CA 1
ATOM 3059 C C . ARG A 1 394 ? -19.234 26.592 4.731 1.00 84.38 394 ARG A C 1
ATOM 3061 O O . ARG A 1 394 ? -20.150 26.891 3.967 1.00 84.38 394 ARG A O 1
ATOM 3068 N N . GLN A 1 395 ? -19.425 26.253 5.999 1.00 74.31 395 GLN A N 1
ATOM 3069 C CA . GLN A 1 395 ? -20.715 26.491 6.637 1.00 74.31 395 GLN A CA 1
ATOM 3070 C C . GLN A 1 395 ? -20.899 28.003 6.839 1.00 74.31 395 GLN A C 1
ATOM 3072 O O . GLN A 1 395 ? -19.990 28.685 7.318 1.00 74.31 395 GLN A O 1
ATOM 3077 N N . THR A 1 396 ? -22.063 28.533 6.467 1.00 68.38 396 THR A N 1
ATOM 3078 C CA . THR A 1 396 ? -22.496 29.887 6.848 1.00 68.38 396 THR A CA 1
ATOM 3079 C C . THR A 1 396 ? -23.559 29.806 7.951 1.00 68.38 396 THR A C 1
ATOM 3081 O O . THR A 1 396 ? -23.897 28.716 8.414 1.00 68.38 396 THR A O 1
ATOM 3084 N N . ALA A 1 397 ? -24.080 30.948 8.405 1.00 63.09 397 ALA A N 1
ATOM 3085 C CA . ALA A 1 397 ? -25.148 30.970 9.407 1.00 63.09 397 ALA A CA 1
ATOM 3086 C C . ALA A 1 397 ? -26.485 30.398 8.890 1.00 63.09 397 ALA A C 1
ATOM 3088 O O . ALA A 1 397 ? -27.339 30.052 9.701 1.00 63.09 397 ALA A O 1
ATOM 3089 N N . GLU A 1 398 ? -26.657 30.304 7.567 1.00 59.69 398 GLU A N 1
ATOM 3090 C CA . GLU A 1 398 ? -27.929 29.959 6.919 1.00 59.69 398 GLU A CA 1
ATOM 3091 C C . GLU A 1 398 ? -27.799 28.678 6.075 1.00 59.69 398 GLU A C 1
ATOM 3093 O O . GLU A 1 398 ? -28.570 27.744 6.272 1.00 59.69 398 GLU A O 1
ATOM 3098 N N . GLU A 1 399 ? -26.782 28.573 5.207 1.00 66.56 399 GLU A N 1
ATOM 3099 C CA . GLU A 1 399 ? -26.572 27.407 4.324 1.00 66.56 399 GLU A CA 1
ATOM 3100 C C . GLU A 1 399 ? -25.085 27.006 4.167 1.00 66.56 399 GLU A C 1
ATOM 3102 O O . GLU A 1 399 ? -24.164 27.736 4.555 1.00 66.56 399 GLU A O 1
ATOM 3107 N N . PHE A 1 400 ? -24.836 25.838 3.565 1.00 68.25 400 PHE A N 1
ATOM 3108 C CA . PHE A 1 400 ? -23.515 25.429 3.073 1.00 68.25 400 PHE A CA 1
ATOM 3109 C C . PHE A 1 400 ? -23.167 26.199 1.791 1.00 68.25 400 PHE A C 1
ATOM 3111 O O . PHE A 1 400 ? -23.867 26.092 0.787 1.00 68.25 400 PHE A O 1
ATOM 3118 N N . GLU A 1 401 ? -22.061 26.946 1.796 1.00 76.44 401 GLU A N 1
ATOM 3119 C CA . GLU A 1 401 ? -21.589 27.690 0.626 1.00 76.44 401 GLU A CA 1
ATOM 3120 C C . GLU A 1 401 ? -20.436 26.925 -0.063 1.00 76.44 401 GLU A C 1
ATOM 3122 O O . GLU A 1 401 ? -19.281 27.029 0.384 1.00 76.44 401 GLU A O 1
ATOM 3127 N N . PRO A 1 402 ? -20.699 26.165 -1.150 1.00 75.56 402 PRO A N 1
ATOM 3128 C CA . PRO A 1 402 ? -19.662 25.434 -1.872 1.00 75.56 402 PRO A CA 1
ATOM 3129 C C . PRO A 1 402 ? -18.617 26.389 -2.465 1.00 75.56 402 PRO A C 1
ATOM 3131 O O . PRO A 1 402 ? -18.922 27.375 -3.145 1.00 75.56 402 PRO A O 1
ATOM 3134 N N . ARG A 1 403 ? -17.345 26.083 -2.203 1.00 88.25 403 ARG A N 1
ATOM 3135 C CA . ARG A 1 403 ? -16.171 26.830 -2.678 1.00 88.25 403 ARG A CA 1
ATOM 3136 C C . ARG A 1 403 ? -15.468 26.125 -3.826 1.00 88.25 403 ARG A C 1
ATOM 3138 O O . ARG A 1 403 ? -15.012 26.813 -4.738 1.00 88.25 403 ARG A O 1
ATOM 3145 N N . ALA A 1 404 ? -15.458 24.797 -3.827 1.00 92.25 404 ALA A N 1
ATOM 3146 C CA . ALA A 1 404 ? -15.224 24.006 -5.023 1.00 92.25 404 ALA A CA 1
ATOM 3147 C C . ALA A 1 404 ? -16.234 22.856 -5.106 1.00 92.25 404 ALA A C 1
ATOM 3149 O O . ALA A 1 404 ? -16.617 22.293 -4.084 1.00 92.25 404 ALA A O 1
ATOM 3150 N N . ALA A 1 405 ? -16.646 22.495 -6.316 1.00 93.00 405 ALA A N 1
ATOM 3151 C CA . ALA A 1 405 ? -17.326 21.237 -6.600 1.00 93.00 405 ALA A CA 1
ATOM 3152 C C . ALA A 1 405 ? -16.724 20.606 -7.856 1.00 93.00 405 ALA A C 1
ATOM 3154 O O . ALA A 1 405 ? -16.274 21.321 -8.752 1.00 93.00 405 ALA A O 1
ATOM 3155 N N . TYR A 1 406 ? -16.721 19.284 -7.918 1.00 93.50 406 TYR A N 1
ATOM 3156 C CA . TYR A 1 406 ? -16.074 18.478 -8.937 1.00 93.50 406 TYR A CA 1
ATOM 3157 C C . TYR A 1 406 ? -17.040 17.407 -9.440 1.00 93.50 406 TYR A C 1
ATOM 3159 O O . TYR A 1 406 ? -17.865 16.871 -8.702 1.00 93.50 406 TYR A O 1
ATOM 3167 N N . THR A 1 407 ? -16.913 17.080 -10.717 1.00 92.62 407 THR A N 1
ATOM 3168 C CA . THR A 1 407 ? -17.479 15.862 -11.308 1.00 92.62 407 THR A CA 1
ATOM 3169 C C . THR A 1 407 ? -16.337 15.071 -11.917 1.00 92.62 407 THR A C 1
ATOM 3171 O O . THR A 1 407 ? -15.361 15.663 -12.384 1.00 92.62 407 THR A O 1
ATOM 3174 N N . PHE A 1 408 ? -16.450 13.748 -11.916 1.00 91.38 408 PHE A N 1
ATOM 3175 C CA . PHE A 1 408 ? -15.373 12.843 -12.304 1.00 91.38 408 PHE A CA 1
ATOM 3176 C C . PHE A 1 408 ? -15.763 11.954 -13.497 1.00 91.38 408 PHE A C 1
ATOM 3178 O O . PHE A 1 408 ? -16.908 11.952 -13.951 1.00 91.38 408 PHE A O 1
ATOM 3185 N N . ARG A 1 409 ? -14.763 11.243 -14.018 1.00 87.06 409 ARG A N 1
ATOM 3186 C CA . ARG A 1 409 ? -14.750 10.363 -15.191 1.00 87.06 409 ARG A CA 1
ATOM 3187 C C . ARG A 1 409 ? -13.936 9.118 -14.822 1.00 87.06 409 ARG A C 1
ATOM 3189 O O . ARG A 1 409 ? -12.807 9.249 -14.347 1.00 87.06 409 ARG A O 1
ATOM 3196 N N . GLY A 1 410 ? -14.499 7.925 -14.991 1.00 85.69 410 GLY A N 1
ATOM 3197 C CA . GLY A 1 410 ? -13.838 6.659 -14.653 1.00 85.69 410 GLY A CA 1
ATOM 3198 C C . GLY A 1 410 ? -13.445 6.585 -13.176 1.00 85.69 410 GLY A C 1
ATOM 3199 O O . GLY A 1 410 ? -14.227 6.995 -12.317 1.00 85.69 410 GLY A O 1
ATOM 3200 N N . ALA A 1 411 ? -12.232 6.101 -12.894 1.00 82.12 411 ALA A N 1
ATOM 3201 C CA . ALA A 1 411 ? -11.718 5.901 -11.538 1.00 82.12 411 ALA A CA 1
ATOM 3202 C C . ALA A 1 411 ? -11.269 7.195 -10.826 1.00 82.12 411 ALA A C 1
ATOM 3204 O O . ALA A 1 411 ? -11.561 7.358 -9.647 1.00 82.12 411 ALA A O 1
ATOM 3205 N N . ASP A 1 412 ? -10.624 8.151 -11.504 1.00 86.00 412 ASP A N 1
ATOM 3206 C CA . ASP A 1 412 ? -9.937 9.285 -10.848 1.00 86.00 412 ASP A CA 1
ATOM 3207 C C . ASP A 1 412 ? -10.000 10.638 -11.597 1.00 86.00 412 ASP A C 1
ATOM 3209 O O . ASP A 1 412 ? -9.672 11.688 -11.035 1.00 86.00 412 ASP A O 1
ATOM 3213 N N . ARG A 1 413 ? -10.418 10.658 -12.869 1.00 90.81 413 ARG A N 1
ATOM 3214 C CA . ARG A 1 413 ? -10.249 11.822 -13.754 1.00 90.81 413 ARG A CA 1
ATOM 3215 C C . ARG A 1 413 ? -11.269 12.925 -13.454 1.00 90.81 413 ARG A C 1
ATOM 3217 O O . ARG A 1 413 ? -12.462 12.739 -13.662 1.00 90.81 413 ARG A O 1
ATOM 3224 N N . VAL A 1 414 ? -10.825 14.113 -13.032 1.00 92.81 414 VAL A N 1
ATOM 3225 C CA . VAL A 1 414 ? -11.698 15.303 -12.896 1.00 92.81 414 VAL A CA 1
ATOM 3226 C C . VAL A 1 414 ? -12.239 15.710 -14.269 1.00 92.81 414 VAL A C 1
ATOM 3228 O O . VAL A 1 414 ? -11.479 16.144 -15.131 1.00 92.81 414 VAL A O 1
ATOM 3231 N N . HIS A 1 415 ? -13.553 15.629 -14.465 1.00 91.06 415 HIS A N 1
ATOM 3232 C CA . HIS A 1 415 ? -14.221 16.030 -15.702 1.00 91.06 415 HIS A CA 1
ATOM 3233 C C . HIS A 1 415 ? -14.480 17.533 -15.772 1.00 91.06 415 HIS A C 1
ATOM 3235 O O . HIS A 1 415 ? -14.156 18.190 -16.763 1.00 91.06 415 HIS A O 1
ATOM 3241 N N . SER A 1 416 ? -15.114 18.070 -14.733 1.00 91.50 416 SER A N 1
ATOM 3242 C CA . SER A 1 416 ? -15.442 19.486 -14.631 1.00 91.50 416 SER A CA 1
ATOM 3243 C C . SER A 1 416 ? -15.405 19.941 -13.182 1.00 91.50 416 SER A C 1
ATOM 3245 O O . SER A 1 416 ? -15.560 19.140 -12.258 1.00 91.50 416 SER A O 1
ATOM 3247 N N . GLN A 1 417 ? -15.170 21.235 -13.006 1.00 93.31 417 GLN A N 1
ATOM 3248 C CA . GLN A 1 417 ? -14.950 21.874 -11.719 1.00 93.31 417 GLN A CA 1
ATOM 3249 C C . GLN A 1 417 ? -15.701 23.205 -11.648 1.00 93.31 417 GLN A C 1
ATOM 3251 O O . GLN A 1 417 ? -15.653 24.024 -12.565 1.00 93.31 417 GLN A O 1
ATOM 3256 N N . ALA A 1 418 ? -16.395 23.439 -10.545 1.00 91.19 418 ALA A N 1
ATOM 3257 C CA . ALA A 1 418 ? -17.031 24.698 -10.203 1.00 91.19 418 ALA A CA 1
ATOM 3258 C C . ALA A 1 418 ? -16.220 25.356 -9.092 1.00 91.19 418 ALA A C 1
ATOM 3260 O O . ALA A 1 418 ? -16.114 24.789 -8.012 1.00 91.19 418 ALA A O 1
ATOM 3261 N N . LEU A 1 419 ? -15.643 26.530 -9.351 1.00 88.62 419 LEU A N 1
ATOM 3262 C CA . LEU A 1 419 ? -14.802 27.248 -8.394 1.00 88.62 419 LEU A CA 1
ATOM 3263 C C . LEU A 1 419 ? -15.506 28.551 -7.994 1.00 88.62 419 LEU A C 1
ATOM 3265 O O . LEU A 1 419 ? -15.698 29.466 -8.800 1.00 88.62 419 LEU A O 1
ATOM 3269 N N . ALA A 1 420 ? -15.941 28.599 -6.736 1.00 81.25 420 ALA A N 1
ATOM 3270 C CA . ALA A 1 420 ? -16.872 29.585 -6.196 1.00 81.25 420 ALA A CA 1
ATOM 3271 C C . ALA A 1 420 ? -18.146 29.782 -7.062 1.00 81.25 420 ALA A C 1
ATOM 3273 O O . ALA A 1 420 ? -18.495 28.993 -7.950 1.00 81.25 420 ALA A O 1
ATOM 3274 N N . ALA A 1 421 ? -18.867 30.872 -6.797 1.00 74.56 421 ALA A N 1
ATOM 3275 C CA . ALA A 1 421 ? -20.113 31.222 -7.477 1.00 74.56 421 ALA A CA 1
ATOM 3276 C C . ALA A 1 421 ? -19.935 31.724 -8.927 1.00 74.56 421 ALA A C 1
ATOM 3278 O O . ALA A 1 421 ? -20.925 32.088 -9.553 1.00 74.56 421 ALA A O 1
ATOM 3279 N N . GLN A 1 422 ? -18.708 31.793 -9.464 1.00 84.94 422 GLN A N 1
ATOM 3280 C CA . GLN A 1 422 ? -18.434 32.500 -10.727 1.00 84.94 422 GLN A CA 1
ATOM 3281 C C . GLN A 1 422 ? -17.574 31.742 -11.740 1.00 84.94 422 GLN A C 1
ATOM 3283 O O . GLN A 1 422 ? -17.773 31.959 -12.933 1.00 84.94 422 GLN A O 1
ATOM 3288 N N . LEU A 1 423 ? -16.652 30.863 -11.330 1.00 90.75 423 LEU A N 1
ATOM 3289 C CA . LEU A 1 423 ? -15.780 30.151 -12.270 1.00 90.75 423 LEU A CA 1
ATOM 3290 C C . LEU A 1 423 ? -16.275 28.725 -12.529 1.00 90.75 423 LEU A C 1
ATOM 3292 O O . LEU A 1 423 ? -16.746 28.020 -11.631 1.00 90.75 423 LEU A O 1
ATOM 3296 N N . ARG A 1 424 ? -16.139 28.282 -13.775 1.00 91.56 424 ARG A N 1
ATOM 3297 C CA . ARG A 1 424 ? -16.320 26.893 -14.204 1.00 91.56 424 ARG A CA 1
ATOM 3298 C C . ARG A 1 424 ? -15.106 26.475 -15.011 1.00 91.56 424 ARG A C 1
ATOM 3300 O O . ARG A 1 424 ? -14.544 27.285 -15.740 1.00 91.56 424 ARG A O 1
ATOM 3307 N N . GLY A 1 425 ? -14.716 25.219 -14.890 1.00 91.25 425 GLY A N 1
ATOM 3308 C CA . GLY A 1 425 ? -13.693 24.621 -15.723 1.00 91.25 425 GLY A CA 1
ATOM 3309 C C . GLY A 1 425 ? -14.064 23.218 -16.162 1.00 91.25 425 GLY A C 1
ATOM 3310 O O . GLY A 1 425 ? -14.893 22.560 -15.534 1.00 91.25 425 GLY A O 1
ATOM 3311 N N . ALA A 1 426 ? -13.452 22.779 -17.251 1.00 91.69 426 ALA A N 1
ATOM 3312 C CA . ALA A 1 426 ? -13.667 21.475 -17.853 1.00 91.69 426 ALA A CA 1
ATOM 3313 C C . ALA A 1 426 ? -12.335 20.931 -18.363 1.00 91.69 426 ALA A C 1
ATOM 3315 O O . ALA A 1 426 ? -11.515 21.680 -18.897 1.00 91.69 426 ALA A O 1
ATOM 3316 N N . ARG A 1 427 ? -12.140 19.624 -18.207 1.00 92.81 427 ARG A N 1
ATOM 3317 C CA . ARG A 1 427 ? -10.941 18.919 -18.640 1.00 92.81 427 ARG A CA 1
ATOM 3318 C C . ARG A 1 427 ? -11.319 17.766 -19.564 1.00 92.81 427 ARG A C 1
ATOM 3320 O O . ARG A 1 427 ? -12.302 17.055 -19.341 1.00 92.81 427 ARG A O 1
ATOM 3327 N N . SER A 1 428 ? -10.542 17.619 -20.627 1.00 91.75 428 SER A N 1
ATOM 3328 C CA . SER A 1 428 ? -10.665 16.563 -21.633 1.00 91.75 428 SER A CA 1
ATOM 3329 C C . SER A 1 428 ? -9.434 15.665 -21.585 1.00 91.75 428 SER A C 1
ATOM 3331 O O . SER A 1 428 ? -8.361 16.102 -21.167 1.00 91.75 428 SER A O 1
ATOM 3333 N N . TYR A 1 429 ? -9.594 14.418 -22.018 1.00 91.25 429 TYR A N 1
ATOM 3334 C CA . TYR A 1 429 ? -8.588 13.365 -21.912 1.00 91.25 429 TYR A CA 1
ATOM 3335 C C . TYR A 1 429 ? -8.493 12.576 -23.223 1.00 91.25 429 TYR A C 1
ATOM 3337 O O . TYR A 1 429 ? -9.444 12.571 -24.004 1.00 91.25 429 TYR A O 1
ATOM 3345 N N . ASP A 1 430 ? -7.360 11.917 -23.470 1.00 90.44 430 ASP A N 1
ATOM 3346 C CA . ASP A 1 430 ? -7.215 10.943 -24.558 1.00 90.44 430 ASP A CA 1
ATOM 3347 C C . ASP A 1 430 ? -7.622 9.514 -24.135 1.00 90.44 430 ASP A C 1
ATOM 3349 O O . ASP A 1 430 ? -8.071 9.263 -23.009 1.00 90.44 430 ASP A O 1
ATOM 3353 N N . ALA A 1 431 ? -7.491 8.552 -25.055 1.00 88.38 431 ALA A N 1
ATOM 3354 C CA . ALA A 1 431 ? -7.802 7.149 -24.783 1.00 88.38 431 ALA A CA 1
ATOM 3355 C C . ALA A 1 431 ? -6.833 6.495 -23.778 1.00 88.38 431 ALA A C 1
ATOM 3357 O O . ALA A 1 431 ? -7.212 5.512 -23.158 1.00 88.38 431 ALA A O 1
ATOM 3358 N N . ALA A 1 432 ? -5.644 7.061 -23.542 1.00 87.31 432 ALA A N 1
ATOM 3359 C CA . ALA A 1 432 ? -4.737 6.642 -22.469 1.00 87.31 432 ALA A CA 1
ATOM 3360 C C . ALA A 1 432 ? -5.006 7.384 -21.139 1.00 87.31 432 ALA A C 1
ATOM 3362 O O . ALA A 1 432 ? -4.202 7.320 -20.212 1.00 87.31 432 ALA A O 1
ATOM 3363 N N . GLY A 1 433 ? -6.116 8.128 -21.036 1.00 87.81 433 GLY A N 1
ATOM 3364 C CA . GLY A 1 433 ? -6.504 8.840 -19.818 1.00 87.81 433 GLY A CA 1
ATOM 3365 C C . GLY A 1 433 ? -5.629 10.056 -19.494 1.00 87.81 433 GLY A C 1
ATOM 3366 O O . GLY A 1 433 ? -5.699 10.570 -18.377 1.00 87.81 433 GLY A O 1
ATOM 3367 N N . ARG A 1 434 ? -4.823 10.548 -20.445 1.00 89.81 434 ARG A N 1
ATOM 3368 C CA . ARG A 1 434 ? -3.920 11.696 -20.257 1.00 89.81 434 ARG A CA 1
ATOM 3369 C C . ARG A 1 434 ? -4.657 12.993 -20.614 1.00 89.81 434 ARG A C 1
ATOM 3371 O O . ARG A 1 434 ? -5.351 13.018 -21.631 1.00 89.81 434 ARG A O 1
ATOM 3378 N N . PRO A 1 435 ? -4.567 14.072 -19.813 1.00 91.56 435 PRO A N 1
ATOM 3379 C CA . PRO A 1 435 ? -5.339 15.286 -20.072 1.00 91.56 435 PRO A CA 1
ATOM 3380 C C . PRO A 1 435 ? -4.842 16.013 -21.327 1.00 91.56 435 PRO A C 1
ATOM 3382 O O . PRO A 1 435 ? -3.652 16.279 -21.457 1.00 91.56 435 PRO A O 1
ATOM 3385 N N . THR A 1 436 ? -5.747 16.333 -22.250 1.00 92.31 436 THR A N 1
ATOM 3386 C CA . THR A 1 436 ? -5.451 16.941 -23.564 1.00 92.31 436 THR A CA 1
ATOM 3387 C C . THR A 1 436 ? -5.875 18.402 -23.669 1.00 92.31 436 THR A C 1
ATOM 3389 O O . THR A 1 436 ? -5.360 19.148 -24.501 1.00 92.31 436 THR A O 1
ATOM 3392 N N . ASN A 1 437 ? -6.813 18.831 -22.828 1.00 90.81 437 ASN A N 1
ATOM 3393 C CA . ASN A 1 437 ? -7.336 20.190 -22.795 1.00 90.81 437 ASN A CA 1
ATOM 3394 C C . ASN A 1 437 ? -7.819 20.498 -21.376 1.00 90.81 437 ASN A C 1
ATOM 3396 O O . ASN A 1 437 ? -8.575 19.712 -20.807 1.00 90.81 437 ASN A O 1
ATOM 3400 N N . ASP A 1 438 ? -7.401 21.632 -20.826 1.00 90.88 438 ASP A N 1
ATOM 3401 C CA . ASP A 1 438 ? -7.883 22.175 -19.555 1.00 90.88 438 ASP A CA 1
ATOM 3402 C C . ASP A 1 438 ? -8.396 23.597 -19.798 1.00 90.88 438 ASP A C 1
ATOM 3404 O O . ASP A 1 438 ? -7.722 24.404 -20.439 1.00 90.88 438 ASP A O 1
ATOM 3408 N N . GLN A 1 439 ? -9.609 23.897 -19.342 1.00 91.00 439 GLN A N 1
ATOM 3409 C CA . GLN A 1 439 ? -10.274 25.182 -19.541 1.00 91.00 439 GLN A CA 1
ATOM 3410 C C . GLN A 1 439 ? -10.830 25.702 -18.223 1.00 91.00 439 GLN A C 1
ATOM 3412 O O . GLN A 1 439 ? -11.421 24.945 -17.457 1.00 91.00 439 GLN A O 1
ATOM 3417 N N . ILE A 1 440 ? -10.722 27.013 -17.999 1.00 90.75 440 ILE A N 1
ATOM 3418 C CA . ILE A 1 440 ? -11.391 27.737 -16.911 1.00 90.75 440 ILE A CA 1
ATOM 3419 C C . ILE A 1 440 ? -11.981 29.035 -17.477 1.00 90.75 440 ILE A C 1
ATOM 3421 O O . ILE A 1 440 ? -11.300 29.789 -18.169 1.00 90.75 440 ILE A O 1
ATOM 3425 N N . GLY A 1 441 ? -13.243 29.329 -17.173 1.00 89.44 441 GLY A N 1
ATOM 3426 C CA . GLY A 1 441 ? -13.957 30.533 -17.601 1.00 89.44 441 GLY A CA 1
ATOM 3427 C C . GLY A 1 441 ? -14.974 31.017 -16.569 1.00 89.44 441 GLY A C 1
ATOM 3428 O O . GLY A 1 441 ? -15.268 30.334 -15.589 1.00 89.44 441 GLY A O 1
ATOM 3429 N N . LEU A 1 442 ? -15.507 32.219 -16.789 1.00 89.38 442 LEU A N 1
ATOM 3430 C CA . LEU A 1 442 ? -16.614 32.765 -16.000 1.00 89.38 442 LEU A CA 1
ATOM 3431 C C . LEU A 1 442 ? -17.944 32.152 -16.463 1.00 89.38 442 LEU A C 1
ATOM 3433 O O . LEU A 1 442 ? -18.140 31.921 -17.656 1.00 89.38 442 LEU A O 1
ATOM 3437 N N . MET A 1 443 ? -18.884 31.917 -15.544 1.00 84.31 443 MET A N 1
ATOM 3438 C CA . MET A 1 443 ? -20.237 31.490 -15.916 1.00 84.31 443 MET A CA 1
ATOM 3439 C C . MET A 1 443 ? -20.900 32.510 -16.848 1.00 84.31 443 MET A C 1
ATOM 3441 O O . MET A 1 443 ? -20.865 33.712 -16.596 1.00 84.31 443 MET A O 1
ATOM 3445 N N . GLY A 1 444 ? -21.507 32.012 -17.927 1.00 80.94 444 GLY A N 1
ATOM 3446 C CA . GLY A 1 444 ? -22.130 32.835 -18.967 1.00 80.94 444 GLY A CA 1
ATOM 3447 C C . GLY A 1 444 ? -21.159 33.440 -19.990 1.00 80.94 444 GLY A C 1
ATOM 3448 O O . GLY A 1 444 ? -21.623 34.007 -20.976 1.00 80.94 444 GLY A O 1
ATOM 3449 N N . ALA A 1 445 ? -19.838 33.305 -19.818 1.00 82.75 445 ALA A N 1
ATOM 3450 C CA . ALA A 1 445 ? -18.877 33.715 -20.839 1.00 82.75 445 ALA A CA 1
ATOM 3451 C C . ALA A 1 445 ? -18.838 32.708 -22.002 1.00 82.75 445 ALA A C 1
ATOM 3453 O O . ALA A 1 445 ? -18.818 31.496 -21.794 1.00 82.75 445 ALA A O 1
ATOM 3454 N N . THR A 1 446 ? -18.780 33.211 -23.236 1.00 79.88 446 THR A N 1
ATOM 3455 C CA . THR A 1 446 ? -18.694 32.396 -24.465 1.00 79.88 446 THR A CA 1
ATOM 3456 C C . THR A 1 446 ? -17.277 31.917 -24.793 1.00 79.88 446 THR A C 1
ATOM 3458 O O . THR A 1 446 ? -17.098 31.134 -25.722 1.00 79.88 446 THR A O 1
ATOM 3461 N N . GLN A 1 447 ? -16.267 32.391 -24.061 1.00 81.31 447 GLN A N 1
ATOM 3462 C CA . GLN A 1 447 ? -14.870 31.979 -24.183 1.00 81.31 447 GLN A CA 1
ATOM 3463 C C . GLN A 1 447 ? -14.280 31.706 -22.790 1.00 81.31 447 GLN A C 1
ATOM 3465 O O . GLN A 1 447 ? -14.650 32.389 -21.828 1.00 81.31 447 GLN A O 1
ATOM 3470 N N . PRO A 1 448 ? -13.358 30.735 -22.659 1.00 83.88 448 PRO A N 1
ATOM 3471 C CA . PRO A 1 448 ? -12.638 30.514 -21.415 1.00 83.88 448 PRO A CA 1
ATOM 3472 C C . PRO A 1 448 ? -11.683 31.684 -21.123 1.00 83.88 448 PRO A C 1
ATOM 3474 O O . PRO A 1 448 ? -11.074 32.256 -22.025 1.00 83.88 448 PRO A O 1
ATOM 3477 N N . ALA A 1 449 ? -11.518 32.013 -19.842 1.00 85.94 449 ALA A N 1
ATOM 3478 C CA . ALA A 1 449 ? -10.536 32.992 -19.370 1.00 85.94 449 ALA A CA 1
ATOM 3479 C C . ALA A 1 449 ? -9.102 32.423 -19.365 1.00 85.94 449 ALA A C 1
ATOM 3481 O O . ALA A 1 449 ? -8.131 33.177 -19.395 1.00 85.94 449 ALA A O 1
ATOM 3482 N N . PHE A 1 450 ? -8.981 31.095 -19.332 1.00 85.88 450 PHE A N 1
ATOM 3483 C CA . PHE A 1 450 ? -7.750 30.331 -19.484 1.00 85.88 450 PHE A CA 1
ATOM 3484 C C . PHE A 1 450 ? -8.048 29.026 -20.227 1.00 85.88 450 PHE A C 1
ATOM 3486 O O . PHE A 1 450 ? -9.004 28.327 -19.890 1.00 85.88 450 PHE A O 1
ATOM 3493 N N . GLN A 1 451 ? -7.205 28.677 -21.195 1.00 87.50 451 GLN A N 1
ATOM 3494 C CA . GLN A 1 451 ? -7.191 27.365 -21.833 1.00 87.50 451 GLN A CA 1
ATOM 3495 C C . GLN A 1 451 ? -5.738 26.909 -21.983 1.00 87.50 451 GLN A C 1
ATOM 3497 O O . GLN A 1 451 ? -4.911 27.681 -22.458 1.00 87.50 451 GLN A O 1
ATOM 3502 N N . GLU A 1 452 ? -5.446 25.665 -21.609 1.00 86.12 452 GLU A N 1
ATOM 3503 C CA . GLU A 1 452 ? -4.197 24.965 -21.921 1.00 86.12 452 GLU A CA 1
ATOM 3504 C C . GLU A 1 452 ? -4.548 23.734 -22.759 1.00 86.12 452 GLU A C 1
ATOM 3506 O O . GLU A 1 452 ? -5.119 22.766 -22.252 1.00 86.12 452 GLU A O 1
ATOM 3511 N N . GLN A 1 453 ? -4.196 23.753 -24.043 1.00 88.38 453 GLN A N 1
ATOM 3512 C CA . GLN A 1 453 ? -4.127 22.514 -24.822 1.00 88.38 453 GLN A CA 1
ATOM 3513 C C . GLN A 1 453 ? -2.807 21.815 -24.494 1.00 88.38 453 GLN A C 1
ATOM 3515 O O . GLN A 1 453 ? -1.769 22.475 -24.430 1.00 88.38 453 GLN A O 1
ATOM 3520 N N . GLN A 1 454 ? -2.864 20.503 -24.259 1.00 87.69 454 GLN A N 1
ATOM 3521 C CA . GLN A 1 454 ? -1.764 19.677 -23.763 1.00 87.69 454 GLN A CA 1
ATOM 3522 C C . GLN A 1 454 ? -1.472 18.538 -24.752 1.00 87.69 454 GLN A C 1
ATOM 3524 O O . GLN A 1 454 ? -2.284 17.630 -24.931 1.00 87.69 454 GLN A O 1
ATOM 3529 N N . ALA A 1 455 ? -0.299 18.576 -25.387 1.00 88.31 455 ALA A N 1
ATOM 3530 C CA . ALA A 1 455 ? 0.191 17.495 -26.247 1.00 88.31 455 ALA A CA 1
ATOM 3531 C C . ALA A 1 455 ? 1.101 16.515 -25.483 1.00 88.31 455 ALA A C 1
ATOM 3533 O O . ALA A 1 455 ? 1.799 16.904 -24.545 1.00 88.31 455 ALA A O 1
ATOM 3534 N N . TRP A 1 456 ? 1.143 15.262 -25.943 1.00 90.19 456 TRP A N 1
ATOM 3535 C CA . TRP A 1 456 ? 1.922 14.169 -25.354 1.00 90.19 456 TRP A CA 1
ATOM 3536 C C . TRP A 1 456 ? 2.646 13.371 -26.442 1.00 90.19 456 TRP A C 1
ATOM 3538 O O . TRP A 1 456 ? 2.136 13.247 -27.556 1.00 90.19 456 TRP A O 1
ATOM 3548 N N . ASN A 1 457 ? 3.815 12.815 -26.121 1.00 89.88 457 ASN A N 1
ATOM 3549 C CA . ASN A 1 457 ? 4.478 11.817 -26.963 1.00 89.88 457 ASN A CA 1
ATOM 3550 C C . ASN A 1 457 ? 3.992 10.388 -26.624 1.00 89.88 457 ASN A C 1
ATOM 3552 O O . ASN A 1 457 ? 2.997 10.216 -25.908 1.00 89.88 457 ASN A O 1
ATOM 3556 N N . ARG A 1 458 ? 4.637 9.350 -27.169 1.00 91.12 458 ARG A N 1
ATOM 3557 C CA . ARG A 1 458 ? 4.159 7.966 -27.032 1.00 91.12 458 ARG A CA 1
ATOM 3558 C C . ARG A 1 458 ? 4.420 7.400 -25.636 1.00 91.12 458 ARG A C 1
ATOM 3560 O O . ARG A 1 458 ? 3.506 6.833 -25.054 1.00 91.12 458 ARG A O 1
ATOM 3567 N N . ALA A 1 459 ? 5.571 7.693 -25.033 1.00 86.38 459 ALA A N 1
ATOM 3568 C CA . ALA A 1 459 ? 5.892 7.405 -23.631 1.00 86.38 459 ALA A CA 1
ATOM 3569 C C . ALA A 1 459 ? 5.088 8.230 -22.599 1.00 86.38 459 ALA A C 1
ATOM 3571 O O . ALA A 1 459 ? 5.357 8.148 -21.403 1.00 86.38 459 ALA A O 1
ATOM 3572 N N . GLY A 1 460 ? 4.126 9.063 -23.017 1.00 86.00 460 GLY A N 1
ATOM 3573 C CA . GLY A 1 460 ? 3.308 9.848 -22.084 1.00 86.00 460 GLY A CA 1
ATOM 3574 C C . GLY A 1 460 ? 4.058 10.984 -21.384 1.00 86.00 460 GLY A C 1
ATOM 3575 O O . GLY A 1 460 ? 3.639 11.435 -20.322 1.00 86.00 460 GLY A O 1
ATOM 3576 N N . SER A 1 461 ? 5.133 11.496 -21.986 1.00 87.00 461 SER A N 1
ATOM 3577 C CA . SER A 1 461 ? 5.781 12.747 -21.581 1.00 87.00 461 SER A CA 1
ATOM 3578 C C . SER A 1 461 ? 5.251 13.941 -22.392 1.00 87.00 461 SER A C 1
ATOM 3580 O O . SER A 1 461 ? 4.685 13.785 -23.479 1.00 87.00 461 SER A O 1
ATOM 3582 N N . ARG A 1 462 ? 5.429 15.160 -21.871 1.00 85.00 462 ARG A N 1
ATOM 3583 C CA . ARG A 1 462 ? 5.030 16.402 -22.552 1.00 85.00 462 ARG A CA 1
ATOM 3584 C C . ARG A 1 462 ? 6.211 16.989 -23.339 1.00 85.00 462 ARG A C 1
ATOM 3586 O O . ARG A 1 462 ? 7.187 17.389 -22.703 1.00 85.00 462 ARG A O 1
ATOM 3593 N N . PRO A 1 463 ? 6.153 17.113 -24.681 1.00 77.31 463 PRO A N 1
ATOM 3594 C CA . PRO A 1 463 ? 7.208 17.785 -25.441 1.00 77.31 463 PRO A CA 1
ATOM 3595 C C . PRO A 1 463 ? 7.310 19.287 -25.087 1.00 77.31 463 PRO A C 1
ATOM 3597 O O . PRO A 1 463 ? 6.336 19.870 -24.604 1.00 77.31 463 PRO A O 1
ATOM 3600 N N . PRO A 1 464 ? 8.443 19.971 -25.353 1.00 67.19 464 PRO A N 1
ATOM 3601 C CA . PRO A 1 464 ? 8.669 21.350 -24.890 1.00 67.19 464 PRO A CA 1
ATOM 3602 C C . PRO A 1 464 ? 7.666 22.403 -25.390 1.00 67.19 464 PRO A C 1
ATOM 3604 O O . PRO A 1 464 ? 7.463 23.412 -24.727 1.00 67.19 464 PRO A O 1
ATOM 3607 N N . ILE A 1 465 ? 7.017 22.169 -26.537 1.00 59.91 465 ILE A N 1
ATOM 3608 C CA . ILE A 1 465 ? 6.011 23.070 -27.140 1.00 59.91 465 ILE A CA 1
ATOM 3609 C C . ILE A 1 465 ? 4.587 22.493 -26.972 1.00 59.91 465 ILE A C 1
ATOM 3611 O O . ILE A 1 465 ? 3.686 22.751 -27.759 1.00 59.91 465 ILE A O 1
ATOM 3615 N N . SER A 1 466 ? 4.367 21.678 -25.936 1.00 58.84 466 SER A N 1
ATOM 3616 C CA . SER A 1 466 ? 3.083 21.015 -25.636 1.00 58.84 466 SER A CA 1
ATOM 3617 C C . SER A 1 466 ? 1.973 21.939 -25.126 1.00 58.84 466 SER A C 1
ATOM 3619 O O . SER A 1 466 ? 0.930 21.426 -24.734 1.00 58.84 466 SER A O 1
ATOM 3621 N N . ARG A 1 467 ? 2.189 23.261 -25.096 1.00 58.75 467 ARG A N 1
ATOM 3622 C CA . ARG A 1 467 ? 1.302 24.259 -24.483 1.00 58.75 467 ARG A CA 1
ATOM 3623 C C . ARG A 1 467 ? 0.895 25.339 -25.475 1.00 58.75 467 ARG A C 1
ATOM 3625 O O . ARG A 1 467 ? 1.734 26.140 -25.889 1.00 58.75 467 ARG A O 1
ATOM 3632 N N . LEU A 1 468 ? -0.400 25.401 -25.771 1.00 59.44 468 LEU A N 1
ATOM 3633 C CA . LEU A 1 468 ? -1.041 26.529 -26.450 1.00 59.44 468 LEU A CA 1
ATOM 3634 C C . LEU A 1 468 ? -2.021 27.205 -25.488 1.00 59.44 468 LEU A C 1
ATOM 3636 O O . LEU A 1 468 ? -2.780 26.513 -24.805 1.00 59.44 468 LEU A O 1
ATOM 3640 N N . ASP A 1 469 ? -1.989 28.538 -25.454 1.00 57.44 469 ASP A N 1
ATOM 3641 C CA . ASP A 1 469 ? -2.950 29.364 -24.724 1.00 57.44 469 ASP A CA 1
ATOM 3642 C C . ASP A 1 469 ? -4.163 29.732 -25.604 1.00 57.44 469 ASP A C 1
ATOM 3644 O O . ASP A 1 469 ? -4.216 29.419 -26.798 1.00 57.44 469 ASP A O 1
ATOM 3648 N N . SER A 1 470 ? -5.138 30.445 -25.035 1.00 51.56 470 SER A N 1
ATOM 3649 C CA . SER A 1 470 ? -6.327 30.921 -25.762 1.00 51.56 470 SER A CA 1
ATOM 3650 C C . SER A 1 470 ? -6.038 31.958 -26.863 1.00 51.56 470 SER A C 1
ATOM 3652 O O . SER A 1 470 ? -6.942 32.283 -27.630 1.00 51.56 470 SER A O 1
ATOM 3654 N N . ASN A 1 471 ? -4.797 32.442 -26.989 1.00 49.75 471 ASN A N 1
ATOM 3655 C CA . ASN A 1 471 ? -4.344 33.332 -28.061 1.00 49.75 471 ASN A CA 1
ATOM 3656 C C . ASN A 1 471 ? -3.594 32.576 -29.177 1.00 49.75 471 ASN A C 1
ATOM 3658 O O . ASN A 1 471 ? -2.997 33.209 -30.050 1.00 49.75 471 ASN A O 1
ATOM 3662 N N . GLY A 1 472 ? -3.546 31.235 -29.131 1.00 45.09 472 GLY A N 1
ATOM 3663 C CA . GLY A 1 472 ? -2.764 30.405 -30.057 1.00 45.09 472 GLY A CA 1
ATOM 3664 C C . GLY A 1 472 ? -1.249 30.639 -29.973 1.00 45.09 472 GLY A C 1
ATOM 3665 O O . GLY A 1 472 ? -0.499 30.197 -30.842 1.00 45.09 472 GLY A O 1
ATOM 3666 N N . SER A 1 473 ? -0.787 31.349 -28.942 1.00 46.81 473 SER A N 1
ATOM 3667 C CA . SER A 1 473 ? 0.567 31.887 -28.831 1.00 46.81 473 SER A CA 1
ATOM 3668 C C . SER A 1 473 ? 1.428 30.948 -27.992 1.00 46.81 473 SER A C 1
ATOM 3670 O O . SER A 1 473 ? 1.726 31.211 -26.828 1.00 46.81 473 SER A O 1
ATOM 3672 N N . GLY A 1 474 ? 1.798 29.810 -28.587 1.00 42.69 474 GLY A N 1
ATOM 3673 C CA . GLY A 1 474 ? 2.542 28.751 -27.905 1.00 42.69 474 GLY A CA 1
ATOM 3674 C C . GLY A 1 474 ? 3.824 29.252 -27.233 1.00 42.69 474 GLY A C 1
ATOM 3675 O O . GLY A 1 474 ? 4.679 29.865 -27.874 1.00 42.69 474 GLY A O 1
ATOM 3676 N N . CYS A 1 475 ? 3.976 28.975 -25.935 1.00 38.16 475 CYS A N 1
ATOM 3677 C CA . CYS A 1 475 ? 5.139 29.408 -25.163 1.00 38.16 475 CYS A CA 1
ATOM 3678 C C . CYS A 1 475 ? 6.395 28.625 -25.579 1.00 38.16 475 CYS A C 1
ATOM 3680 O O . CYS A 1 475 ? 6.678 27.550 -25.052 1.00 38.16 475 CYS A O 1
ATOM 3682 N N . SER A 1 476 ? 7.173 29.176 -26.511 1.00 36.75 476 SER A N 1
ATOM 3683 C CA . SER A 1 476 ? 8.414 28.577 -27.005 1.00 36.75 476 SER A CA 1
ATOM 3684 C C . SER A 1 476 ? 9.526 28.610 -25.946 1.00 36.75 476 SER A C 1
ATOM 3686 O O . SER A 1 476 ? 10.334 29.541 -25.909 1.00 36.75 476 SER A O 1
ATOM 3688 N N . SER A 1 477 ? 9.607 27.590 -25.087 1.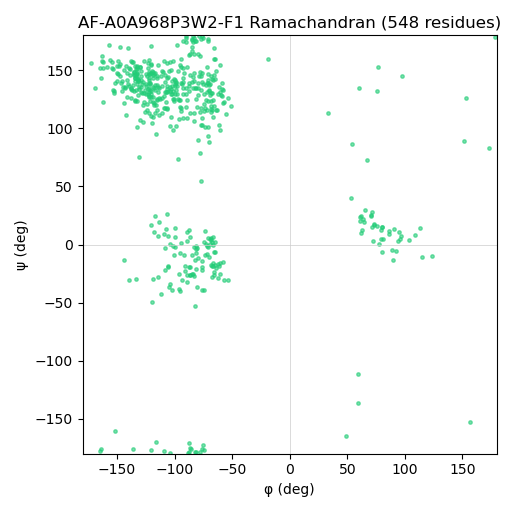00 35.25 477 SER A N 1
ATOM 3689 C CA . SER A 1 477 ? 10.641 27.477 -24.045 1.00 35.25 477 SER A CA 1
ATOM 3690 C C . SER A 1 477 ? 12.004 27.016 -24.593 1.00 35.25 477 SER A C 1
ATOM 3692 O O . SER A 1 477 ? 12.592 26.046 -24.111 1.00 35.25 477 SER A O 1
ATOM 3694 N N . ALA A 1 478 ? 12.523 27.723 -25.597 1.00 31.47 478 ALA A N 1
ATOM 3695 C CA . ALA A 1 478 ? 13.915 27.649 -26.023 1.00 31.47 478 ALA A CA 1
ATOM 3696 C C . ALA A 1 478 ? 14.650 28.891 -25.493 1.00 31.47 478 ALA A C 1
ATOM 3698 O O . ALA A 1 478 ? 14.409 30.005 -25.950 1.00 31.47 478 ALA A O 1
ATOM 3699 N N . THR A 1 479 ? 15.542 28.697 -24.514 1.00 34.34 479 THR A N 1
ATOM 3700 C CA . THR A 1 479 ? 16.345 29.750 -23.848 1.00 34.34 479 THR A CA 1
ATOM 3701 C C . THR A 1 479 ? 15.562 30.930 -23.245 1.00 34.34 479 THR A C 1
ATOM 3703 O O . THR A 1 479 ? 15.490 32.008 -23.826 1.00 34.34 479 THR A O 1
ATOM 3706 N N . MET A 1 480 ? 15.110 30.780 -21.993 1.00 31.27 480 MET A N 1
ATOM 3707 C CA . MET A 1 480 ? 14.901 31.914 -21.079 1.00 31.27 480 MET A CA 1
ATOM 3708 C C . MET A 1 480 ? 15.466 31.617 -19.684 1.00 31.27 480 MET A C 1
ATOM 3710 O O . MET A 1 480 ? 15.404 30.490 -19.196 1.00 31.27 480 MET A O 1
ATOM 3714 N N . VAL A 1 481 ? 16.024 32.651 -19.051 1.00 26.97 481 VAL A N 1
ATOM 3715 C CA . VAL A 1 481 ? 16.471 32.655 -17.647 1.00 26.97 481 VAL A CA 1
ATOM 3716 C C . VAL A 1 481 ? 15.248 32.950 -16.756 1.00 26.97 481 VAL A C 1
ATOM 3718 O O . VAL A 1 481 ? 14.413 33.765 -17.153 1.00 26.97 481 VAL A O 1
ATOM 3721 N N . PRO A 1 482 ? 15.082 32.307 -15.582 1.00 29.42 482 PRO A N 1
ATOM 3722 C CA . PRO A 1 482 ? 13.817 32.344 -14.841 1.00 29.42 482 PRO A CA 1
ATOM 3723 C C . PRO A 1 482 ? 13.599 33.651 -14.052 1.00 29.42 482 PRO A C 1
ATOM 3725 O O . PRO A 1 482 ? 13.766 33.678 -12.833 1.00 29.42 482 PRO A O 1
ATOM 3728 N N . THR A 1 483 ? 13.191 34.728 -14.735 1.00 29.83 483 THR A N 1
ATOM 3729 C CA . THR A 1 483 ? 12.763 35.996 -14.096 1.00 29.83 483 THR A CA 1
ATOM 3730 C C . THR A 1 483 ? 11.542 36.690 -14.713 1.00 29.83 483 THR A C 1
ATOM 3732 O O . THR A 1 483 ? 10.820 37.353 -13.971 1.00 29.83 483 THR A O 1
ATOM 3735 N N . ASP A 1 484 ? 11.272 36.577 -16.019 1.00 28.47 484 ASP A N 1
ATOM 3736 C CA . ASP A 1 484 ? 10.187 37.346 -16.660 1.00 28.47 484 ASP A CA 1
ATOM 3737 C C . ASP A 1 484 ? 8.867 36.561 -16.774 1.00 28.47 484 ASP A C 1
ATOM 3739 O O . ASP A 1 484 ? 8.706 35.674 -17.611 1.00 28.47 484 ASP A O 1
ATOM 3743 N N . PHE A 1 485 ? 7.885 36.952 -15.956 1.00 31.94 485 PHE A N 1
ATOM 3744 C CA . PHE A 1 485 ? 6.468 36.645 -16.181 1.00 31.94 485 PHE A CA 1
ATOM 3745 C C . PHE A 1 485 ? 5.904 37.467 -17.356 1.00 31.94 485 PHE A C 1
ATOM 3747 O O . PHE A 1 485 ? 6.346 38.587 -17.621 1.00 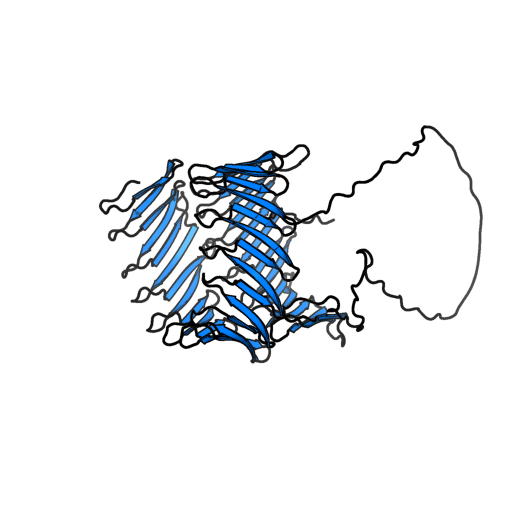31.94 485 PHE A O 1
ATOM 3754 N N . CYS A 1 486 ? 4.881 36.933 -18.030 1.00 28.27 486 CYS A N 1
ATOM 3755 C CA . CYS A 1 486 ? 4.256 37.534 -19.212 1.00 28.27 486 CYS A CA 1
ATOM 3756 C C . CYS A 1 486 ? 3.767 38.977 -18.971 1.00 28.27 486 CYS A C 1
ATOM 3758 O O . CYS A 1 486 ? 2.786 39.209 -18.262 1.00 28.27 486 CYS A O 1
ATOM 3760 N N . LYS A 1 487 ? 4.408 39.955 -19.623 1.00 27.05 487 LYS A N 1
ATOM 3761 C CA . LYS A 1 487 ? 3.959 41.355 -19.637 1.00 27.05 487 LYS A CA 1
ATOM 3762 C C . LYS A 1 487 ? 2.844 41.536 -20.669 1.00 27.05 487 LYS A C 1
ATOM 3764 O O . LYS A 1 487 ? 3.066 41.344 -21.861 1.00 27.05 487 LYS A O 1
ATOM 3769 N N . ARG A 1 488 ? 1.655 41.942 -20.214 1.00 26.86 488 ARG A N 1
ATOM 3770 C CA . ARG A 1 488 ? 0.574 42.417 -21.094 1.00 26.86 488 ARG A CA 1
ATOM 3771 C C . ARG A 1 488 ? 0.966 43.754 -21.743 1.00 26.86 488 ARG A C 1
ATOM 3773 O O . ARG A 1 488 ? 1.496 44.611 -21.033 1.00 26.86 488 ARG A O 1
ATOM 3780 N N . PRO A 1 489 ? 0.616 44.005 -23.015 1.00 27.81 489 PRO A N 1
ATOM 3781 C CA . PRO A 1 489 ? 0.422 45.364 -23.505 1.00 27.81 489 PRO A CA 1
ATOM 3782 C C . PRO A 1 489 ? -0.800 45.987 -22.810 1.00 27.81 489 PRO A C 1
ATOM 3784 O O . PRO A 1 489 ? -1.812 45.313 -22.608 1.00 27.81 489 PRO A O 1
ATOM 3787 N N . HIS A 1 490 ? -0.734 47.273 -22.470 1.00 25.47 490 HIS A N 1
ATOM 3788 C CA . HIS A 1 490 ? -1.941 48.048 -22.172 1.00 25.47 490 HIS A CA 1
ATOM 3789 C C . HIS A 1 490 ? -2.650 48.405 -23.491 1.00 25.47 490 HIS A C 1
ATOM 3791 O O . HIS A 1 490 ? -1.961 48.779 -24.441 1.00 25.47 490 HIS A O 1
ATOM 3797 N N . PRO A 1 491 ? -3.992 48.350 -23.570 1.00 29.44 491 PRO A N 1
ATOM 3798 C CA . PRO A 1 491 ? -4.715 48.972 -24.672 1.00 29.44 491 PRO A CA 1
ATOM 3799 C C . PRO A 1 491 ? -4.633 50.500 -24.545 1.00 29.44 491 PRO A C 1
ATOM 3801 O O . PRO A 1 491 ? -4.858 51.054 -23.466 1.00 29.44 491 PRO A O 1
ATOM 3804 N N . GLU A 1 492 ? -4.316 51.182 -25.643 1.00 26.81 492 GLU A N 1
ATOM 3805 C CA . GLU A 1 492 ? -4.295 52.645 -25.698 1.00 26.81 492 GLU A CA 1
ATOM 3806 C C . GLU A 1 492 ? -5.723 53.213 -25.690 1.00 26.81 492 GLU A C 1
ATOM 3808 O O . GLU A 1 492 ? -6.614 52.713 -26.378 1.00 26.81 492 GLU A O 1
ATOM 3813 N N . ALA A 1 493 ? -5.945 54.281 -24.919 1.00 27.09 493 ALA A N 1
ATOM 3814 C CA . ALA A 1 493 ? -7.213 55.005 -24.896 1.00 27.09 493 ALA A CA 1
ATOM 3815 C C . ALA A 1 493 ? -7.146 56.224 -25.830 1.00 27.09 493 ALA A C 1
ATOM 3817 O O . ALA A 1 493 ? -6.276 57.082 -25.682 1.00 27.09 493 ALA A O 1
ATOM 3818 N N . ASN A 1 494 ? -8.084 56.310 -26.775 1.00 26.12 494 ASN A N 1
ATOM 3819 C CA . ASN A 1 494 ? -8.172 57.419 -27.729 1.00 26.12 494 ASN A CA 1
ATOM 3820 C C . ASN A 1 494 ? -8.592 58.729 -27.011 1.00 26.12 494 ASN A C 1
ATOM 3822 O O . ASN A 1 494 ? -9.478 58.681 -26.153 1.00 26.12 494 ASN A O 1
ATOM 3826 N N . PRO A 1 495 ? -8.001 59.899 -27.328 1.00 28.19 495 PRO A N 1
ATOM 3827 C CA . PRO A 1 495 ? -8.234 61.131 -26.575 1.00 28.19 495 PRO A CA 1
ATOM 3828 C C . PRO A 1 495 ? -9.513 61.867 -27.003 1.00 28.19 495 PRO A C 1
ATOM 3830 O O . PRO A 1 495 ? -9.852 61.909 -28.185 1.00 28.19 495 PRO A O 1
ATOM 3833 N N . ILE A 1 496 ? -10.174 62.541 -26.053 1.00 25.31 496 ILE A N 1
ATOM 3834 C CA . ILE A 1 496 ? -11.252 63.505 -26.329 1.00 25.31 496 ILE A CA 1
ATOM 3835 C C . ILE A 1 496 ? -10.905 64.883 -25.740 1.00 25.31 496 ILE A C 1
ATOM 3837 O O . ILE A 1 496 ? -10.341 65.014 -24.658 1.00 25.31 496 ILE A O 1
ATOM 3841 N N . VAL A 1 497 ? -11.218 65.898 -26.541 1.00 26.42 497 VAL A N 1
ATOM 3842 C CA . VAL A 1 497 ? -10.828 67.314 -26.494 1.00 26.42 497 VAL A CA 1
ATOM 3843 C C . VAL A 1 497 ? -11.206 68.078 -25.210 1.00 26.42 497 VAL A C 1
ATOM 3845 O O . VAL A 1 497 ? -12.360 68.069 -24.798 1.00 26.42 497 VAL A O 1
ATOM 3848 N N . GLY A 1 498 ? -10.271 68.917 -24.735 1.00 23.84 498 GLY A N 1
ATOM 3849 C CA . GLY A 1 498 ? -10.554 70.205 -24.073 1.00 23.84 498 GLY A CA 1
ATOM 3850 C C . GLY A 1 498 ? -10.556 70.230 -22.529 1.00 23.84 498 GLY A C 1
ATOM 3851 O O . GLY A 1 498 ? -10.979 69.283 -21.885 1.00 23.84 498 GLY A O 1
ATOM 3852 N N . GLY A 1 499 ? -10.112 71.303 -21.855 1.00 23.20 499 GLY A N 1
ATOM 3853 C CA . GLY A 1 499 ? -9.381 72.471 -22.374 1.00 23.20 499 GLY A CA 1
ATOM 3854 C C . GLY A 1 499 ? -9.593 73.785 -21.606 1.00 23.20 499 GLY A C 1
ATOM 3855 O O . GLY A 1 499 ? -10.422 74.590 -22.014 1.00 23.20 499 GLY A O 1
ATOM 3856 N N . SER A 1 500 ? -8.790 74.067 -20.572 1.00 24.22 500 SER A N 1
ATOM 3857 C CA . SER A 1 500 ? -8.600 75.429 -20.027 1.00 24.22 500 SER A CA 1
ATOM 3858 C C . SER A 1 500 ? -7.353 75.502 -19.140 1.00 24.22 500 SER A C 1
ATOM 3860 O O . SER A 1 500 ? -7.082 74.562 -18.396 1.00 24.22 500 SER A O 1
ATOM 3862 N N . ALA A 1 501 ? -6.612 76.611 -19.178 1.00 25.31 501 ALA A N 1
ATOM 3863 C CA . ALA A 1 501 ? -5.381 76.792 -18.404 1.00 25.31 501 ALA A CA 1
ATOM 3864 C C . ALA A 1 501 ? -5.570 77.701 -17.179 1.00 25.31 501 ALA A C 1
ATOM 3866 O O . ALA A 1 501 ? -6.395 78.612 -17.202 1.00 25.31 501 ALA A O 1
ATOM 3867 N N . THR A 1 502 ? -4.705 77.563 -16.170 1.00 25.05 502 THR A N 1
ATOM 3868 C CA . THR A 1 502 ? -3.958 78.709 -15.605 1.00 25.05 502 THR A CA 1
ATOM 3869 C C . THR A 1 502 ? -2.763 78.244 -14.764 1.00 25.05 502 THR A C 1
ATOM 3871 O O . THR A 1 502 ? -2.651 77.075 -14.406 1.00 25.05 502 THR A O 1
ATOM 3874 N N . THR A 1 503 ? -1.821 79.153 -14.510 1.00 25.34 503 THR A N 1
ATOM 3875 C CA . THR A 1 503 ? -0.498 78.878 -13.928 1.00 25.34 503 THR A CA 1
ATOM 3876 C C . THR A 1 503 ? -0.276 79.632 -12.615 1.00 25.34 503 THR A C 1
ATOM 3878 O O . THR A 1 503 ? -0.797 80.734 -12.445 1.00 25.34 503 THR A O 1
ATOM 3881 N N . ARG A 1 504 ? 0.609 79.119 -11.742 1.00 23.00 504 ARG A N 1
ATOM 3882 C CA . ARG A 1 504 ? 1.586 79.962 -11.019 1.00 23.00 504 ARG A CA 1
ATOM 3883 C C . ARG A 1 504 ? 2.755 79.178 -10.411 1.00 23.00 504 ARG A C 1
ATOM 3885 O O . ARG A 1 504 ? 2.638 78.001 -10.096 1.00 23.00 504 ARG A O 1
ATOM 3892 N N . SER A 1 505 ? 3.887 79.868 -10.283 1.00 23.61 505 SER A N 1
ATOM 3893 C CA . SER A 1 505 ? 5.106 79.466 -9.561 1.00 23.61 505 SER A CA 1
ATOM 3894 C C . SER A 1 505 ? 5.054 79.998 -8.101 1.00 23.61 505 SER A C 1
ATOM 3896 O O . SER A 1 505 ? 4.066 80.636 -7.746 1.00 23.61 505 SER A O 1
ATOM 3898 N N . THR A 1 506 ? 5.984 79.717 -7.170 1.00 24.11 506 THR A N 1
ATOM 3899 C CA . THR A 1 506 ? 7.378 80.232 -7.133 1.00 24.11 506 THR A CA 1
ATOM 3900 C C . THR A 1 506 ? 8.350 79.488 -6.182 1.00 24.11 506 THR A C 1
ATOM 3902 O O . THR A 1 506 ? 7.970 79.004 -5.124 1.00 24.11 506 THR A O 1
ATOM 3905 N N . THR A 1 507 ? 9.638 79.520 -6.561 1.00 24.19 507 THR A N 1
ATOM 3906 C CA . THR A 1 507 ? 10.921 79.573 -5.787 1.00 24.19 507 THR A CA 1
ATOM 3907 C C . THR A 1 507 ? 10.895 80.047 -4.307 1.00 24.19 507 THR A C 1
ATOM 3909 O O . THR A 1 507 ? 10.025 80.848 -3.987 1.00 24.19 507 THR A O 1
ATOM 3912 N N . LYS A 1 508 ? 11.862 79.786 -3.384 1.00 22.98 508 LYS A N 1
ATOM 3913 C CA . LYS A 1 508 ? 13.185 79.065 -3.328 1.00 22.98 508 LYS A CA 1
ATOM 3914 C C . LYS A 1 508 ? 13.616 78.804 -1.821 1.00 22.98 508 LYS A C 1
ATOM 3916 O O . LYS A 1 508 ? 12.812 79.119 -0.952 1.00 22.98 508 LYS A O 1
ATOM 3921 N N . PRO A 1 509 ? 14.814 78.239 -1.471 1.00 48.69 509 PRO A N 1
ATOM 3922 C CA . PRO A 1 509 ? 15.097 77.589 -0.158 1.00 48.69 509 PRO A CA 1
ATOM 3923 C C . PRO A 1 509 ? 16.248 78.189 0.706 1.00 48.69 509 PRO A C 1
ATOM 3925 O O . PRO A 1 509 ? 16.938 79.100 0.247 1.00 48.69 509 PRO A O 1
ATOM 3928 N N . ARG A 1 510 ? 16.557 77.572 1.877 1.00 23.38 510 ARG A N 1
ATOM 3929 C CA . ARG A 1 510 ? 17.926 77.403 2.465 1.00 23.38 510 ARG A CA 1
ATOM 3930 C C . ARG A 1 510 ? 17.969 76.505 3.732 1.00 23.38 510 ARG A C 1
ATOM 3932 O O . ARG A 1 510 ? 16.979 76.438 4.446 1.00 23.38 510 ARG A O 1
ATOM 3939 N N . GLY A 1 511 ? 19.131 75.900 4.041 1.00 23.03 511 GLY A N 1
ATOM 3940 C CA . GLY A 1 511 ? 19.453 75.256 5.340 1.00 23.03 511 GLY A CA 1
ATOM 3941 C C . GLY A 1 511 ? 20.501 74.122 5.250 1.00 23.03 511 GLY A C 1
ATOM 3942 O O . GLY A 1 511 ? 20.323 73.218 4.442 1.00 23.03 511 GLY A O 1
ATOM 3943 N N . SER A 1 512 ? 21.592 74.164 6.039 1.00 23.70 512 SER A N 1
ATOM 3944 C CA . SER A 1 512 ? 22.697 73.167 6.004 1.00 23.70 512 SER A CA 1
ATOM 3945 C C . SER A 1 512 ? 23.691 73.285 7.182 1.00 23.70 512 SER A C 1
ATOM 3947 O O . SER A 1 512 ? 24.163 74.394 7.425 1.00 23.70 512 SER A O 1
ATOM 3949 N N . VAL A 1 513 ? 24.084 72.172 7.831 1.00 24.09 513 VAL A N 1
ATOM 3950 C CA . VAL A 1 513 ? 25.203 72.058 8.813 1.00 24.09 513 VAL A CA 1
ATOM 3951 C C . VAL A 1 513 ? 25.836 70.640 8.736 1.00 24.09 513 VAL A C 1
ATOM 3953 O O . VAL A 1 513 ? 25.185 69.719 8.247 1.00 24.09 513 VAL A O 1
ATOM 3956 N N . THR A 1 514 ? 27.093 70.465 9.172 1.00 25.41 514 THR A N 1
ATOM 3957 C CA . THR A 1 514 ? 27.903 69.210 9.173 1.00 25.41 514 THR A CA 1
ATOM 3958 C C . THR A 1 514 ? 28.238 68.762 10.625 1.00 25.41 514 THR A C 1
ATOM 3960 O O . THR A 1 514 ? 27.664 69.338 11.541 1.00 25.41 514 THR A O 1
ATOM 3963 N N . SER A 1 515 ? 29.100 67.795 10.995 1.00 25.31 515 SER A N 1
ATOM 3964 C CA . SER A 1 515 ? 30.064 66.841 10.370 1.00 25.31 515 SER A CA 1
ATOM 3965 C C . SER A 1 515 ? 30.171 65.580 11.308 1.00 25.31 515 SER A C 1
ATOM 3967 O O . SER A 1 515 ? 29.234 65.372 12.071 1.00 25.31 515 SER A O 1
ATOM 3969 N N . GLU A 1 516 ? 31.145 64.644 11.355 1.00 24.45 516 GLU A N 1
ATOM 3970 C CA . GLU A 1 516 ? 32.456 64.443 10.699 1.00 24.45 516 GLU A CA 1
ATOM 3971 C C . GLU A 1 516 ? 32.970 62.977 10.782 1.00 24.45 516 GLU A C 1
ATOM 3973 O O . GLU A 1 516 ? 32.659 62.273 11.735 1.00 24.45 516 GLU A O 1
ATOM 3978 N N . GLY A 1 517 ? 33.864 62.577 9.857 1.00 23.75 517 GLY A N 1
ATOM 3979 C CA . GLY A 1 517 ? 34.863 61.495 10.033 1.00 23.75 517 GLY A CA 1
ATOM 3980 C C . GLY A 1 517 ? 34.402 60.017 9.953 1.00 23.75 517 GLY A C 1
ATOM 3981 O O . GLY A 1 517 ? 33.269 59.685 10.260 1.00 23.75 517 GLY A O 1
ATOM 3982 N N . SER A 1 518 ? 35.246 59.043 9.565 1.00 23.94 518 SER A N 1
ATOM 3983 C CA . SER A 1 518 ? 36.536 59.104 8.841 1.00 23.94 518 SER A CA 1
ATOM 3984 C C . SER A 1 518 ? 36.929 57.717 8.265 1.00 23.94 518 SER A C 1
ATOM 3986 O O . SER A 1 518 ? 36.525 56.717 8.840 1.00 23.94 518 SER A O 1
ATOM 3988 N N . SER A 1 519 ? 37.800 57.671 7.232 1.00 23.47 519 SER A N 1
ATOM 3989 C CA . SER A 1 519 ? 38.814 56.603 6.964 1.00 23.47 519 SER A CA 1
ATOM 3990 C C . SER A 1 519 ? 38.352 55.128 6.734 1.00 23.47 519 SER A C 1
ATOM 3992 O O . SER A 1 519 ? 37.614 54.572 7.525 1.00 23.47 519 SER A O 1
ATOM 3994 N N . ARG A 1 520 ? 38.825 54.342 5.743 1.00 24.59 520 ARG A N 1
ATOM 3995 C CA . ARG A 1 520 ? 39.864 54.502 4.693 1.00 24.59 520 ARG A CA 1
ATOM 3996 C C . ARG A 1 520 ? 39.611 53.546 3.500 1.00 24.59 520 ARG A C 1
ATOM 3998 O O . ARG A 1 520 ? 38.759 52.669 3.551 1.00 24.59 520 ARG A O 1
ATOM 4005 N N . LYS A 1 521 ? 40.383 53.736 2.421 1.00 24.45 521 LYS A N 1
ATOM 4006 C CA . LYS A 1 521 ? 40.309 53.027 1.123 1.00 24.45 521 LYS A CA 1
ATOM 4007 C C . LYS A 1 521 ? 40.614 51.519 1.209 1.00 24.45 521 LYS A C 1
ATOM 4009 O O . LYS A 1 521 ? 41.526 51.133 1.933 1.00 24.45 521 LYS A O 1
ATOM 4014 N N . ALA A 1 522 ? 39.990 50.731 0.330 1.00 22.95 522 ALA A N 1
ATOM 4015 C CA . ALA A 1 522 ? 40.458 49.401 -0.080 1.00 22.95 522 ALA A CA 1
ATOM 4016 C C . ALA A 1 522 ? 41.070 49.446 -1.499 1.00 22.95 522 ALA A C 1
ATOM 4018 O O . ALA A 1 522 ? 40.650 50.252 -2.333 1.00 22.95 522 ALA A O 1
ATOM 4019 N N . SER A 1 523 ? 42.054 48.587 -1.780 1.00 23.11 523 SER A N 1
ATOM 4020 C CA . SER A 1 523 ? 42.760 48.484 -3.070 1.00 23.11 523 SER A CA 1
ATOM 4021 C C . SER A 1 523 ? 42.668 47.071 -3.665 1.00 23.11 523 SER A C 1
ATOM 4023 O O . SER A 1 523 ? 42.514 46.087 -2.948 1.00 23.11 523 SER A O 1
ATOM 4025 N N . ARG A 1 524 ? 42.731 46.973 -5.001 1.00 22.02 524 ARG A N 1
ATOM 4026 C CA . ARG A 1 524 ? 42.558 45.720 -5.764 1.00 22.02 524 ARG A CA 1
ATOM 4027 C C . ARG A 1 524 ? 43.734 44.747 -5.605 1.00 22.02 524 ARG A C 1
ATOM 4029 O O . ARG A 1 524 ? 44.878 45.182 -5.668 1.00 22.02 524 ARG A O 1
ATOM 4036 N N . CYS A 1 525 ? 43.436 43.444 -5.630 1.00 19.73 525 CYS A N 1
ATOM 4037 C CA . CYS A 1 525 ? 44.239 42.423 -6.320 1.00 19.73 525 CYS A CA 1
ATOM 4038 C C . CYS A 1 525 ? 43.380 41.182 -6.663 1.00 19.73 525 CYS A C 1
ATOM 4040 O O . CYS A 1 525 ? 42.320 40.988 -6.071 1.00 19.73 525 CYS A O 1
ATOM 4042 N N . HIS A 1 526 ? 43.806 40.369 -7.639 1.00 21.23 526 HIS A N 1
ATOM 4043 C CA . HIS A 1 526 ? 43.137 39.108 -8.025 1.00 21.23 526 HIS A CA 1
ATOM 4044 C C . HIS A 1 526 ? 43.481 37.947 -7.069 1.00 21.23 526 HIS A C 1
ATOM 4046 O O . HIS A 1 526 ? 44.494 38.006 -6.372 1.00 21.23 526 HIS A O 1
ATOM 4052 N N . PRO A 1 527 ? 42.701 36.849 -7.102 1.00 24.88 527 PRO A N 1
ATOM 4053 C CA . PRO A 1 527 ? 43.288 35.617 -7.656 1.00 24.88 527 PRO A CA 1
ATOM 4054 C C . PRO A 1 527 ? 42.360 34.837 -8.619 1.00 24.88 527 PRO A C 1
ATOM 4056 O O . PRO A 1 527 ? 41.285 35.296 -9.000 1.00 24.88 527 PRO A O 1
ATOM 4059 N N . LYS A 1 528 ? 42.835 33.666 -9.070 1.00 19.98 528 LYS A N 1
ATOM 4060 C CA . LYS A 1 528 ? 42.222 32.797 -10.093 1.00 19.98 528 LYS A CA 1
ATOM 4061 C C . LYS A 1 528 ? 41.234 31.769 -9.512 1.00 19.98 528 LYS A C 1
ATOM 4063 O O . LY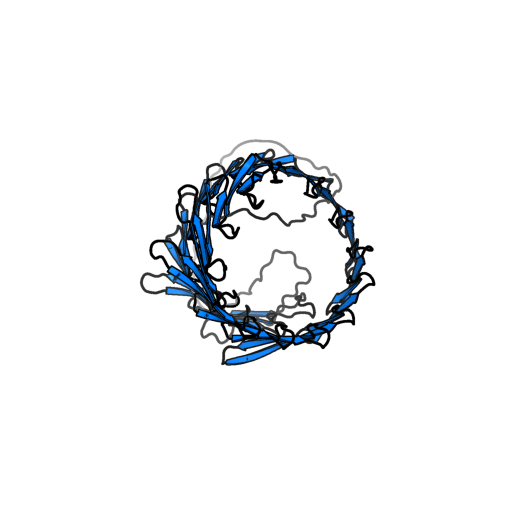S A 1 528 ? 41.438 31.269 -8.416 1.00 19.98 528 LYS A O 1
ATOM 4068 N N . ALA A 1 529 ? 40.270 31.384 -10.350 1.00 22.19 529 ALA A N 1
ATOM 4069 C CA . ALA A 1 529 ? 39.689 30.043 -10.527 1.00 22.19 529 ALA A CA 1
ATOM 4070 C C . ALA A 1 529 ? 39.551 29.073 -9.327 1.00 22.19 529 ALA A C 1
ATOM 4072 O O . ALA A 1 529 ? 40.507 28.401 -8.945 1.00 22.19 529 ALA A O 1
ATOM 4073 N N . ARG A 1 530 ? 38.293 28.787 -8.957 1.00 22.11 530 ARG A N 1
ATOM 4074 C CA . ARG A 1 530 ? 37.714 27.424 -9.011 1.00 22.11 530 ARG A CA 1
ATOM 4075 C C . ARG A 1 530 ? 36.185 27.503 -8.954 1.00 22.11 530 ARG A C 1
ATOM 4077 O O . ARG A 1 530 ? 35.639 28.050 -8.005 1.00 22.11 530 ARG A O 1
ATOM 4084 N N . ALA A 1 531 ? 35.501 26.961 -9.960 1.00 25.53 531 ALA A N 1
ATOM 4085 C CA . ALA A 1 531 ? 34.044 26.849 -9.973 1.00 25.53 531 ALA A CA 1
ATOM 4086 C C . ALA A 1 531 ? 33.643 25.428 -9.550 1.00 25.53 531 ALA A C 1
ATOM 4088 O O . ALA A 1 531 ? 33.755 24.496 -10.340 1.00 25.53 531 ALA A O 1
ATOM 4089 N N . VAL A 1 532 ? 33.208 25.267 -8.298 1.00 22.97 532 VAL A N 1
ATOM 4090 C CA . VAL A 1 532 ? 32.620 24.024 -7.775 1.00 22.97 532 VAL A CA 1
ATOM 4091 C C . VAL A 1 532 ? 31.484 24.395 -6.827 1.00 22.97 532 VAL A C 1
ATOM 4093 O O . VAL A 1 532 ? 31.742 24.965 -5.772 1.00 22.97 532 VAL A O 1
ATOM 4096 N N . THR A 1 533 ? 30.242 24.099 -7.221 1.00 24.09 533 THR A N 1
ATOM 4097 C CA . THR A 1 533 ? 29.102 23.683 -6.367 1.00 24.09 533 THR A CA 1
ATOM 4098 C C . THR A 1 533 ? 27.831 23.626 -7.219 1.00 24.09 533 THR A C 1
ATOM 4100 O O . THR A 1 533 ? 27.016 24.548 -7.237 1.00 24.09 533 THR A O 1
ATOM 4103 N N . GLY A 1 534 ? 27.63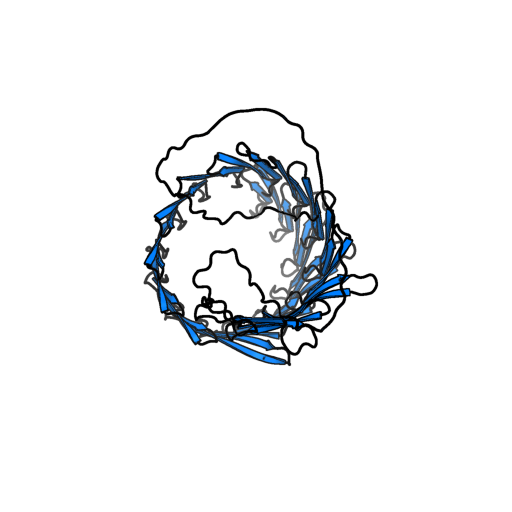2 22.511 -7.925 1.00 21.38 534 GLY A N 1
ATOM 4104 C CA . GLY A 1 534 ? 26.286 22.147 -8.362 1.00 21.38 534 GLY A CA 1
ATOM 4105 C C . GLY A 1 534 ? 25.468 21.776 -7.126 1.00 21.38 534 GLY A C 1
ATOM 4106 O O . GLY A 1 534 ? 25.821 20.832 -6.424 1.00 21.38 534 GLY A O 1
ATOM 4107 N N . ARG A 1 535 ? 24.402 22.522 -6.818 1.00 21.56 535 ARG A N 1
ATOM 4108 C CA . ARG A 1 535 ? 23.476 22.151 -5.740 1.00 21.56 535 ARG A CA 1
ATOM 4109 C C . ARG A 1 535 ? 22.506 21.084 -6.235 1.00 21.56 535 ARG A C 1
ATOM 4111 O O . ARG A 1 535 ? 21.412 21.414 -6.692 1.00 21.56 535 ARG A O 1
ATOM 4118 N N . ALA A 1 536 ? 22.879 19.818 -6.072 1.00 22.80 536 ALA A N 1
ATOM 4119 C CA . ALA A 1 536 ? 21.874 18.777 -5.923 1.00 22.80 536 ALA A CA 1
ATOM 4120 C C . ALA A 1 536 ? 21.008 19.114 -4.691 1.00 22.80 536 ALA A C 1
ATOM 4122 O O . ALA A 1 536 ? 21.515 19.420 -3.611 1.00 22.80 536 ALA A O 1
ATOM 4123 N N . ARG A 1 537 ? 19.692 19.134 -4.889 1.00 21.03 537 ARG A N 1
ATOM 4124 C CA . ARG A 1 537 ? 18.668 19.101 -3.833 1.00 21.03 537 ARG A CA 1
ATOM 4125 C C . ARG A 1 537 ? 17.985 17.730 -3.903 1.00 21.03 537 ARG A C 1
ATOM 4127 O O . ARG A 1 537 ? 18.311 16.956 -4.795 1.00 21.03 537 ARG A O 1
ATOM 4134 N N . TRP A 1 538 ? 16.984 17.521 -3.044 1.00 22.00 538 TRP A N 1
ATOM 4135 C CA . TRP A 1 538 ? 16.237 16.269 -2.845 1.00 22.00 538 TRP A CA 1
ATOM 4136 C C . TRP A 1 538 ? 17.044 15.219 -2.050 1.00 22.00 538 TRP A C 1
ATOM 4138 O O . TRP A 1 538 ? 18.213 14.999 -2.333 1.00 22.00 538 TRP A O 1
ATOM 4148 N N . ALA A 1 539 ? 16.489 14.570 -1.024 1.00 22.50 539 ALA A N 1
ATOM 4149 C CA . ALA A 1 539 ? 15.267 14.899 -0.283 1.00 22.50 539 ALA A CA 1
ATOM 4150 C C . ALA A 1 539 ? 15.371 14.414 1.173 1.00 22.50 539 ALA A C 1
ATOM 4152 O O . ALA A 1 539 ? 15.968 13.378 1.445 1.00 22.50 539 ALA A O 1
ATOM 4153 N N . ALA A 1 540 ? 14.744 15.148 2.092 1.00 21.88 540 ALA A N 1
ATOM 4154 C CA . ALA A 1 540 ? 14.480 14.711 3.458 1.00 21.88 540 ALA A CA 1
ATOM 4155 C C . ALA A 1 540 ? 13.021 15.060 3.778 1.00 21.88 540 ALA A C 1
ATOM 4157 O O . ALA A 1 540 ? 12.613 16.210 3.609 1.00 21.88 540 ALA A O 1
ATOM 4158 N N . CYS A 1 541 ? 12.230 14.062 4.169 1.00 20.45 541 CYS A N 1
ATOM 4159 C CA . CYS A 1 541 ? 10.817 14.242 4.500 1.00 20.45 541 CYS A CA 1
ATOM 4160 C C . CYS A 1 541 ? 10.622 14.683 5.959 1.00 20.45 541 CYS A C 1
ATOM 4162 O O . CYS A 1 541 ? 11.519 14.551 6.788 1.00 20.45 541 CYS A O 1
ATOM 4164 N N . CYS A 1 542 ? 9.402 15.135 6.260 1.00 22.08 542 CYS A N 1
ATOM 4165 C CA . CYS A 1 542 ? 8.890 15.397 7.608 1.00 22.08 542 CYS A CA 1
ATOM 4166 C C . CYS A 1 542 ? 9.547 16.563 8.371 1.00 22.08 542 CYS A C 1
ATOM 4168 O O . CYS A 1 542 ? 10.195 16.378 9.399 1.00 22.08 542 CYS A O 1
ATOM 4170 N N . SER A 1 543 ? 9.235 17.791 7.946 1.00 22.00 543 SER A N 1
ATOM 4171 C CA . SER A 1 543 ? 9.099 18.925 8.868 1.00 22.00 543 SER A CA 1
ATOM 4172 C C . SER A 1 543 ? 7.695 19.527 8.745 1.00 22.00 543 SER A C 1
ATOM 4174 O O . SER A 1 543 ? 7.221 19.821 7.648 1.00 22.00 543 SER A O 1
ATOM 4176 N N . VAL A 1 544 ? 6.998 19.679 9.876 1.00 25.53 544 VAL A N 1
ATOM 4177 C CA . VAL A 1 544 ? 5.661 20.292 9.925 1.00 25.53 544 VAL A CA 1
ATOM 4178 C C . VAL A 1 544 ? 5.831 21.810 9.966 1.00 25.53 544 VAL A C 1
ATOM 4180 O O . VAL A 1 544 ? 6.252 22.368 10.977 1.00 25.53 544 VAL A O 1
ATOM 4183 N N . GLY A 1 545 ? 5.534 22.480 8.852 1.00 22.22 545 GLY A N 1
ATOM 4184 C CA . GLY A 1 545 ? 5.654 23.933 8.710 1.00 22.22 545 GLY A CA 1
ATOM 4185 C C . GLY A 1 545 ? 4.306 24.603 8.469 1.00 22.22 545 GLY A C 1
ATOM 4186 O O . GLY A 1 545 ? 3.869 24.705 7.325 1.00 22.22 545 GLY A O 1
ATOM 4187 N N . MET A 1 546 ? 3.658 25.098 9.528 1.00 25.81 546 MET A N 1
ATOM 4188 C CA . MET A 1 546 ? 2.480 25.963 9.383 1.00 25.81 546 MET A CA 1
ATOM 4189 C C . MET A 1 546 ? 2.884 27.342 8.823 1.00 25.81 546 MET A C 1
ATOM 4191 O O . MET A 1 546 ? 3.869 27.917 9.294 1.00 25.81 546 MET A O 1
ATOM 4195 N N . PRO A 1 547 ? 2.133 27.922 7.868 1.00 25.78 547 PRO A N 1
ATOM 4196 C CA . PRO A 1 547 ? 2.397 29.270 7.377 1.00 25.78 547 PRO A CA 1
ATOM 4197 C C . PRO A 1 547 ? 1.959 30.330 8.398 1.00 25.78 547 PRO A C 1
ATOM 4199 O O . PRO A 1 547 ? 0.817 30.347 8.855 1.00 25.78 547 PRO A O 1
ATOM 4202 N N . THR A 1 548 ? 2.851 31.267 8.717 1.00 25.14 548 THR A N 1
ATOM 4203 C CA . THR A 1 548 ? 2.503 32.488 9.455 1.00 25.14 548 THR A CA 1
ATOM 4204 C C . THR A 1 548 ? 1.836 33.491 8.518 1.00 25.14 548 THR A C 1
ATOM 4206 O O . THR A 1 548 ? 2.493 34.012 7.616 1.00 25.14 548 THR A O 1
ATOM 4209 N N . ALA A 1 549 ? 0.558 33.790 8.746 1.00 26.77 549 ALA A N 1
ATOM 4210 C CA . ALA A 1 549 ? -0.124 34.905 8.098 1.00 26.77 549 ALA A CA 1
ATOM 4211 C C . ALA A 1 549 ? 0.069 36.205 8.900 1.00 26.77 549 ALA A C 1
ATOM 4213 O O . ALA A 1 549 ? -0.052 36.203 10.127 1.00 26.77 549 ALA A O 1
ATOM 4214 N N . THR A 1 550 ? 0.343 37.291 8.177 1.00 30.53 550 THR A N 1
ATOM 4215 C CA . THR A 1 550 ? 0.198 38.694 8.604 1.00 30.53 550 THR A CA 1
ATOM 4216 C C . THR A 1 550 ? -0.997 39.301 7.892 1.00 30.53 550 THR A C 1
ATOM 4218 O O . THR A 1 550 ? -1.025 39.125 6.650 1.00 30.53 550 THR A O 1
#

pLDDT: mean 82.63, std 24.39, range [19.73, 98.62]

Nearest PDB structures (foldseek):
  8qjd-assembly2_B  TM=7.476E-01  e=2.876E-26  Salmonella bongori N268-08
  7q97-assembly1_B  TM=7.461E-01  e=3.791E-26  Pseudomonas protegens Pf-5
  8cp6-assembly1_B  TM=4.835E-01  e=1.733E-26  Pseudomonas aeruginosa
  8qjc-assembly1_A  TM=4.181E-01  e=1.658E-27  Salmonella bongori N268-08
  8uxt-assembly1_A  TM=3.556E-01  e=5.238E-27  Acinetobacter baumannii AB307-0294

Radius of gyration: 32.84 Å; Cα contacts (8 Å, |Δi|>4): 1052; chains: 1; bounding box: 72×110×63 Å